Protein 8R8Q (pdb70)

Structure (mmCIF, N/CA/C/O backbone):
data_8R8Q
#
_entry.id   8R8Q
#
_cell.length_a   1.00
_cell.length_b   1.00
_cell.length_c   1.00
_cell.angle_alpha   90.00
_cell.angle_beta   90.00
_cell.angle_gamma   90.00
#
_symmetry.space_group_name_H-M   'P 1'
#
loop_
_entity.id
_entity.type
_entity.pdbx_description
1 polymer 'Major facilitator superfamily domain-containing protein 1'
2 polymer 'Glycosylated lysosomal membrane protein'
3 non-polymer 2-acetamido-2-deoxy-beta-D-glucopyranose
#
loop_
_atom_site.group_PDB
_atom_site.id
_atom_site.type_symbol
_atom_site.label_atom_id
_atom_site.label_alt_id
_atom_site.label_comp_id
_atom_site.label_asym_id
_atom_site.label_entity_id
_atom_site.label_seq_id
_atom_site.pdbx_PDB_ins_code
_atom_site.Cartn_x
_atom_site.Cartn_y
_atom_site.Cartn_z
_atom_site.occupancy
_atom_site.B_iso_or_equiv
_atom_site.auth_seq_id
_atom_site.auth_comp_id
_atom_site.auth_asym_id
_atom_site.auth_atom_id
_atom_site.pdbx_PDB_model_num
ATOM 1 N N . SER A 1 36 ? 171.339 187.766 201.069 1.00 136.40 36 SER A N 1
ATOM 2 C CA . SER A 1 36 ? 170.103 188.211 200.436 1.00 136.40 36 SER A CA 1
ATOM 3 C C . SER A 1 36 ? 168.942 187.302 200.819 1.00 136.40 36 SER A C 1
ATOM 4 O O . SER A 1 36 ? 168.907 186.758 201.923 1.00 136.40 36 SER A O 1
ATOM 7 N N . ARG A 1 37 ? 167.986 187.146 199.900 1.00 132.92 37 ARG A N 1
ATOM 8 C CA . ARG A 1 37 ? 166.863 186.247 200.138 1.00 132.92 37 ARG A CA 1
ATOM 9 C C . ARG A 1 37 ? 167.345 184.810 200.299 1.00 132.92 37 ARG A C 1
ATOM 10 O O . ARG A 1 37 ? 167.169 184.192 201.355 1.00 132.92 37 ARG A O 1
ATOM 18 N N . LEU A 1 38 ? 167.952 184.261 199.251 1.00 125.43 38 LEU A N 1
ATOM 19 C CA . LEU A 1 38 ? 168.487 182.904 199.275 1.00 125.43 38 LEU A CA 1
ATOM 20 C C . LEU A 1 38 ? 169.838 182.885 198.558 1.00 125.43 38 LEU A C 1
ATOM 21 O O . LEU A 1 38 ? 170.104 182.062 197.682 1.00 125.43 38 LEU A O 1
ATOM 26 N N . ALA A 1 39 ? 170.701 183.838 198.922 1.00 130.78 39 ALA A N 1
ATOM 27 C CA . ALA A 1 39 ? 172.061 183.943 198.384 1.00 130.78 39 ALA A CA 1
ATOM 28 C C . ALA A 1 39 ? 172.051 184.098 196.864 1.00 130.78 39 ALA A C 1
ATOM 29 O O . ALA A 1 39 ? 172.822 183.460 196.144 1.00 130.78 39 ALA A O 1
ATOM 31 N N . HIS A 1 40 ? 171.160 184.967 196.382 1.00 133.56 40 HIS A N 1
ATOM 32 C CA . HIS A 1 40 ? 171.053 185.300 194.960 1.00 133.56 40 HIS A CA 1
ATOM 33 C C . HIS A 1 40 ? 170.819 184.046 194.115 1.00 133.56 40 HIS A C 1
ATOM 34 O O . HIS A 1 40 ? 171.392 183.879 193.036 1.00 133.56 40 HIS A O 1
ATOM 41 N N . ARG A 1 41 ? 169.987 183.142 194.630 1.00 112.86 41 ARG A N 1
ATOM 42 C CA . ARG A 1 41 ? 169.480 181.973 193.915 1.00 112.86 41 ARG A CA 1
ATOM 43 C C . ARG A 1 41 ? 170.575 180.978 193.537 1.00 112.86 41 ARG A C 1
ATOM 44 O O . ARG A 1 41 ? 170.320 180.050 192.758 1.00 112.86 41 ARG A O 1
ATOM 52 N N . LEU A 1 42 ? 171.787 181.136 194.073 1.00 114.16 42 LEU A N 1
ATOM 53 C CA . LEU A 1 42 ? 172.909 180.314 193.627 1.00 114.16 42 LEU A CA 1
ATOM 54 C C . LEU A 1 42 ? 172.743 178.858 194.049 1.00 114.16 42 LEU A C 1
ATOM 55 O O . LEU A 1 42 ? 172.908 177.942 193.234 1.00 114.16 42 LEU A O 1
ATOM 60 N N . VAL A 1 43 ? 172.422 178.621 195.323 1.00 105.22 43 VAL A N 1
ATOM 61 C CA . VAL A 1 43 ? 172.343 177.248 195.812 1.00 105.22 43 VAL A CA 1
ATOM 62 C C . VAL A 1 43 ? 171.145 176.526 195.205 1.00 105.22 43 VAL A C 1
ATOM 63 O O . VAL A 1 43 ? 171.224 175.334 194.884 1.00 105.22 43 VAL A O 1
ATOM 67 N N . VAL A 1 44 ? 170.023 177.226 195.025 1.00 96.00 44 VAL A N 1
ATOM 68 C CA . VAL A 1 44 ? 168.866 176.591 194.402 1.00 96.00 44 VAL A CA 1
ATOM 69 C C . VAL A 1 44 ? 169.138 176.314 192.927 1.00 96.00 44 VAL A C 1
ATOM 70 O O . VAL A 1 44 ? 168.703 175.290 192.387 1.00 96.00 44 VAL A O 1
ATOM 74 N N . LEU A 1 45 ? 169.864 177.211 192.252 1.00 100.45 45 LEU A N 1
ATOM 75 C CA . LEU A 1 45 ? 170.246 176.949 190.868 1.00 100.45 45 LEU A CA 1
ATOM 76 C C . LEU A 1 45 ? 171.147 175.724 190.776 1.00 100.45 45 LEU A C 1
ATOM 77 O O . LEU A 1 45 ? 170.992 174.896 189.871 1.00 100.45 45 LEU A O 1
ATOM 82 N N . SER A 1 46 ? 172.100 175.597 191.702 1.00 105.03 46 SER A N 1
ATOM 83 C CA . SER A 1 46 ? 172.977 174.429 191.708 1.00 105.03 46 SER A CA 1
ATOM 84 C C . SER A 1 46 ? 172.200 173.147 191.992 1.00 105.03 46 SER A C 1
ATOM 85 O O . SER A 1 46 ? 172.428 172.120 191.343 1.00 105.03 46 SER A O 1
ATOM 88 N N . LEU A 1 47 ? 171.278 173.189 192.956 1.00 96.90 47 LEU A N 1
ATOM 89 C CA . LEU A 1 47 ? 170.536 171.991 193.335 1.00 96.90 47 LEU A CA 1
ATOM 90 C C . LEU A 1 47 ? 169.533 171.576 192.268 1.00 96.90 47 LEU A C 1
ATOM 91 O O . LEU A 1 47 ? 169.262 170.381 192.106 1.00 96.90 47 LEU A O 1
ATOM 96 N N . MET A 1 48 ? 168.970 172.541 191.539 1.00 85.36 48 MET A N 1
ATOM 97 C CA . MET A 1 48 ? 167.910 172.227 190.586 1.00 85.36 48 MET A CA 1
ATOM 98 C C . MET A 1 48 ? 168.424 171.346 189.454 1.00 85.36 48 MET A C 1
ATOM 99 O O . MET A 1 48 ? 167.744 170.400 189.038 1.00 85.36 48 MET A O 1
ATOM 104 N N . CYS A 1 49 ? 169.624 171.637 188.948 1.00 85.21 49 CYS A N 1
ATOM 105 C CA . CYS A 1 49 ? 170.163 170.884 187.822 1.00 85.21 49 CYS A CA 1
ATOM 106 C C . CYS A 1 49 ? 170.457 169.435 188.191 1.00 85.21 49 CYS A C 1
ATOM 107 O O . CYS A 1 49 ? 170.352 168.547 187.338 1.00 85.21 49 CYS A O 1
ATOM 110 N N . PHE A 1 50 ? 170.821 169.174 189.445 1.00 86.95 50 PHE A N 1
ATOM 111 C CA . PHE A 1 50 ? 171.194 167.831 189.872 1.00 86.95 50 PHE A CA 1
ATOM 112 C C . PHE A 1 50 ? 169.998 166.980 190.280 1.00 86.95 50 PHE A C 1
ATOM 113 O O . PHE A 1 50 ? 170.180 165.800 190.598 1.00 86.95 50 PHE A O 1
ATOM 121 N N . LEU A 1 51 ? 168.789 167.545 190.282 1.00 79.30 51 LEU A N 1
ATOM 122 C CA . LEU A 1 51 ? 167.613 166.797 190.718 1.00 79.30 51 LEU A CA 1
ATOM 123 C C . LEU A 1 51 ? 167.278 165.661 189.757 1.00 79.30 51 LEU A C 1
ATOM 124 O O . LEU A 1 51 ? 166.841 164.587 190.186 1.00 79.30 51 LEU A O 1
ATOM 129 N N . GLY A 1 52 ? 167.472 165.877 188.461 1.00 76.67 52 GLY A N 1
ATOM 130 C CA . GLY A 1 52 ? 166.948 164.994 187.441 1.00 76.67 52 GLY A CA 1
ATOM 131 C C . GLY A 1 52 ? 167.789 163.793 187.070 1.00 76.67 52 GLY A C 1
ATOM 132 O O . GLY A 1 52 ? 167.491 163.147 186.059 1.00 76.67 52 GLY A O 1
ATOM 133 N N . PHE A 1 53 ? 168.830 163.465 187.839 1.00 77.73 53 PHE A N 1
ATOM 134 C CA . PHE A 1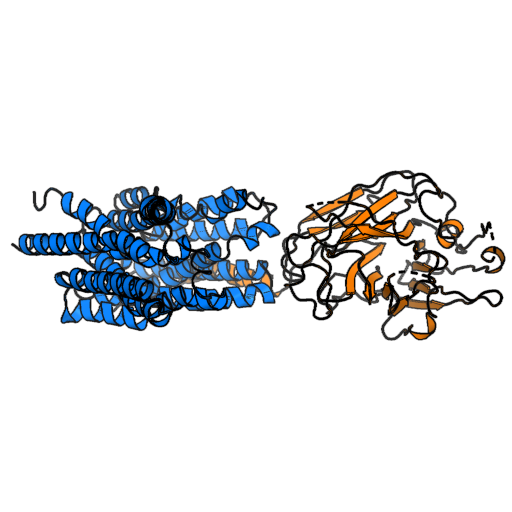 53 ? 169.581 162.244 187.564 1.00 77.73 53 PHE A CA 1
ATOM 135 C C . PHE A 1 53 ? 168.743 160.988 187.763 1.00 77.73 53 PHE A C 1
ATOM 136 O O . PHE A 1 53 ? 169.127 159.919 187.278 1.00 77.73 53 PHE A O 1
ATOM 144 N N . GLY A 1 54 ? 167.615 161.087 188.468 1.00 75.52 54 GLY A N 1
ATOM 145 C CA . GLY A 1 54 ? 166.765 159.921 188.644 1.00 75.52 54 GLY A CA 1
ATOM 146 C C . GLY A 1 54 ? 166.214 159.392 187.333 1.00 75.52 54 GLY A C 1
ATOM 147 O O . GLY A 1 54 ? 166.098 158.179 187.141 1.00 75.52 54 GLY A O 1
ATOM 148 N N . SER A 1 55 ? 165.878 160.290 186.410 1.00 69.92 55 SER A N 1
ATOM 149 C CA . SER A 1 55 ? 165.252 159.910 185.150 1.00 69.92 55 SER A CA 1
ATOM 150 C C . SER A 1 55 ? 166.203 159.949 183.963 1.00 69.92 55 SER A C 1
ATOM 151 O O . SER A 1 55 ? 166.175 159.042 183.127 1.00 69.92 55 SER A O 1
ATOM 154 N N . TYR A 1 56 ? 167.046 160.974 183.863 1.00 68.69 56 TYR A N 1
ATOM 155 C CA . TYR A 1 56 ? 167.865 161.162 182.673 1.00 68.69 56 TYR A CA 1
ATOM 156 C C . TYR A 1 56 ? 169.166 160.370 182.701 1.00 68.69 56 TYR A C 1
ATOM 157 O O . TYR A 1 56 ? 169.896 160.383 181.704 1.00 68.69 56 TYR A O 1
ATOM 166 N N . PHE A 1 57 ? 169.478 159.687 183.802 1.00 77.99 57 PHE A N 1
ATOM 167 C CA . PHE A 1 57 ? 170.677 158.859 183.878 1.00 77.99 57 PHE A CA 1
ATOM 168 C C . PHE A 1 57 ? 170.381 157.398 183.554 1.00 77.99 57 PHE A C 1
ATOM 169 O O . PHE A 1 57 ? 170.935 156.847 182.599 1.00 77.99 57 PHE A O 1
ATOM 177 N N . CYS A 1 58 ? 169.500 156.764 184.324 1.00 77.17 58 CYS A N 1
ATOM 178 C CA . CYS A 1 58 ? 169.219 155.341 184.178 1.00 77.17 58 CYS A CA 1
ATOM 179 C C . CYS A 1 58 ? 168.251 155.035 183.041 1.00 77.17 58 CYS A C 1
ATOM 180 O O . CYS A 1 58 ? 167.745 153.910 182.966 1.00 77.17 58 CYS A O 1
ATOM 183 N N . TYR A 1 59 ? 167.979 156.000 182.162 1.00 77.10 59 TYR A N 1
ATOM 184 C CA . TYR A 1 59 ? 167.034 155.772 181.074 1.00 77.10 59 TYR A CA 1
ATOM 185 C C . TYR A 1 59 ? 167.642 154.933 179.956 1.00 77.10 59 TYR A C 1
ATOM 186 O O . TYR A 1 59 ? 166.944 154.120 179.340 1.00 77.10 59 TYR A O 1
ATOM 195 N N . ASP A 1 60 ? 168.938 155.100 179.688 1.00 89.08 60 ASP A N 1
ATOM 196 C CA . ASP A 1 60 ? 169.595 154.455 178.558 1.00 89.08 60 ASP A CA 1
ATOM 197 C C . ASP A 1 60 ? 170.338 153.183 178.952 1.00 89.08 60 ASP A C 1
ATOM 198 O O . ASP A 1 60 ? 171.363 152.855 178.344 1.00 89.08 60 ASP A O 1
ATOM 203 N N . ASN A 1 61 ? 169.853 152.462 179.962 1.00 87.60 61 ASN A N 1
ATOM 204 C CA . ASN A 1 61 ? 170.466 151.177 180.294 1.00 87.60 61 ASN A CA 1
ATOM 205 C C . ASN A 1 61 ? 170.346 150.163 179.163 1.00 87.60 61 ASN A C 1
ATOM 206 O O . ASN A 1 61 ? 171.375 149.577 178.783 1.00 87.60 61 ASN A O 1
ATOM 211 N N . PRO A 1 62 ? 169.166 149.897 178.585 1.00 86.55 62 PRO A N 1
ATOM 212 C CA . PRO A 1 62 ? 169.128 148.974 177.438 1.00 86.55 62 PRO A CA 1
ATOM 213 C C . PRO A 1 62 ? 169.903 149.478 176.234 1.00 86.55 62 PRO A C 1
ATOM 214 O O . PRO A 1 62 ? 170.495 148.669 175.508 1.00 86.55 62 PRO A O 1
ATOM 218 N N . ALA A 1 63 ? 169.913 150.792 175.996 1.00 95.10 63 ALA A N 1
ATOM 219 C CA . ALA A 1 63 ? 170.693 151.337 174.889 1.00 95.10 63 ALA A CA 1
ATOM 220 C C . ALA A 1 63 ? 172.185 151.126 175.109 1.00 95.10 63 ALA A C 1
ATOM 221 O O . ALA A 1 63 ? 172.907 150.739 174.182 1.00 95.10 63 ALA A O 1
ATOM 223 N N . ALA A 1 64 ? 172.667 151.376 176.329 1.00 93.02 64 ALA A N 1
ATOM 224 C CA . ALA A 1 64 ? 174.065 151.113 176.644 1.00 93.02 64 ALA A CA 1
ATOM 225 C C . ALA A 1 64 ? 174.357 149.625 176.753 1.00 93.02 64 ALA A C 1
ATOM 226 O O . ALA A 1 64 ? 175.510 149.216 176.578 1.00 93.02 64 ALA A O 1
ATOM 228 N N . LEU A 1 65 ? 173.344 148.810 177.040 1.00 98.69 65 LEU A N 1
ATOM 229 C CA . LEU A 1 65 ? 173.485 147.358 177.108 1.00 98.69 65 LEU A CA 1
ATOM 230 C C . LEU A 1 65 ? 172.881 146.678 175.887 1.00 98.69 65 LEU A C 1
ATOM 231 O O . LEU A 1 65 ? 172.304 145.593 175.994 1.00 98.69 65 LEU A O 1
ATOM 236 N N . GLN A 1 66 ? 172.984 147.309 174.718 1.00 108.15 66 GLN A N 1
ATOM 237 C CA . GLN A 1 66 ? 172.539 146.672 173.487 1.00 108.15 66 GLN A CA 1
ATOM 238 C C . GLN A 1 66 ? 173.332 145.393 173.256 1.00 108.15 66 GLN A C 1
ATOM 239 O O . GLN A 1 66 ? 174.540 145.342 173.502 1.00 108.15 66 GLN A O 1
ATOM 245 N N . THR A 1 67 ? 172.642 144.358 172.771 1.00 112.89 67 THR A N 1
ATOM 246 C CA . THR A 1 67 ? 173.169 142.997 172.771 1.00 112.89 67 THR A CA 1
ATOM 247 C C . THR A 1 67 ? 173.657 142.659 174.173 1.00 112.89 67 THR A C 1
ATOM 248 O O . THR A 1 67 ? 172.993 143.002 175.156 1.00 112.89 67 THR A O 1
ATOM 252 N N . GLN A 1 68 ? 174.796 141.972 174.277 1.00 118.35 68 GLN A N 1
ATOM 253 C CA . GLN A 1 68 ? 175.453 141.736 175.560 1.00 118.35 68 GLN A CA 1
ATOM 254 C C . GLN A 1 68 ? 174.557 140.941 176.503 1.00 118.35 68 GLN A C 1
ATOM 255 O O . GLN A 1 68 ? 174.858 139.790 176.835 1.00 118.35 68 GLN A O 1
ATOM 261 N N . VAL A 1 69 ? 173.452 141.552 176.941 1.00 122.71 69 VAL A N 1
ATOM 262 C CA . VAL A 1 69 ? 172.445 140.837 177.723 1.00 122.71 69 VAL A CA 1
ATOM 263 C C . VAL A 1 69 ? 171.509 140.022 176.849 1.00 122.71 69 VAL A C 1
ATOM 264 O O . VAL A 1 69 ? 170.670 139.282 177.378 1.00 122.71 69 VAL A O 1
ATOM 268 N N . LYS A 1 70 ? 171.623 140.146 175.524 1.00 121.05 70 LYS A N 1
ATOM 269 C CA . LYS A 1 70 ? 170.808 139.336 174.625 1.00 121.05 70 LYS A CA 1
ATOM 270 C C . LYS A 1 70 ? 171.098 137.853 174.812 1.00 121.05 70 LYS A C 1
ATOM 271 O O . LYS A 1 70 ? 170.177 137.028 174.830 1.00 121.05 70 LYS A O 1
ATOM 277 N N . ARG A 1 71 ? 172.372 137.499 174.955 1.00 128.81 71 ARG A N 1
ATOM 278 C CA . ARG A 1 71 ? 172.805 136.121 175.131 1.00 128.81 71 ARG A CA 1
ATOM 279 C C . ARG A 1 71 ? 172.729 135.650 176.578 1.00 128.81 71 ARG A C 1
ATOM 280 O O . ARG A 1 71 ? 173.385 134.661 176.925 1.00 128.81 71 ARG A O 1
ATOM 288 N N . ASP A 1 72 ? 171.958 136.327 177.432 1.00 136.34 72 ASP A N 1
ATOM 289 C CA . ASP A 1 72 ? 171.877 135.918 178.830 1.00 136.34 72 ASP A CA 1
ATOM 290 C C . ASP A 1 72 ? 171.102 134.614 178.974 1.00 136.34 72 ASP A C 1
ATOM 291 O O . ASP A 1 72 ? 171.659 133.588 179.381 1.00 136.34 72 ASP A O 1
ATOM 296 N N . MET A 1 73 ? 169.809 134.631 178.645 1.00 142.61 73 MET A N 1
ATOM 297 C CA . MET A 1 73 ? 169.027 133.401 178.576 1.00 142.61 73 MET A CA 1
ATOM 298 C C . MET A 1 73 ? 168.489 133.151 177.172 1.00 142.61 73 MET A C 1
ATOM 299 O O . MET A 1 73 ? 168.789 132.105 176.586 1.00 142.61 73 MET A O 1
ATOM 304 N N . GLN A 1 74 ? 167.718 134.083 176.607 1.00 143.19 74 GLN A N 1
ATOM 305 C CA . GLN A 1 74 ? 167.286 134.055 175.215 1.00 143.19 74 GLN A CA 1
ATOM 306 C C . GLN A 1 74 ? 166.622 135.383 174.877 1.00 143.19 74 GLN A C 1
ATOM 307 O O . GLN A 1 74 ? 165.671 135.787 175.554 1.00 143.19 74 GLN A O 1
ATOM 313 N N . VAL A 1 75 ? 167.085 136.056 173.827 1.00 125.82 75 VAL A N 1
ATOM 314 C CA . VAL A 1 75 ? 166.541 137.355 173.435 1.00 125.82 75 VAL A CA 1
ATOM 315 C C . VAL A 1 75 ? 166.653 137.492 171.924 1.00 125.82 75 VAL A C 1
ATOM 316 O O . VAL A 1 75 ? 167.725 137.275 171.350 1.00 125.82 75 VAL A O 1
ATOM 320 N N . ASN A 1 76 ? 165.548 137.851 171.281 1.00 115.77 76 ASN A N 1
ATOM 321 C CA . ASN A 1 76 ? 165.544 138.253 169.884 1.00 115.77 76 ASN A CA 1
ATOM 322 C C . ASN A 1 76 ? 165.307 139.756 169.786 1.00 115.77 76 ASN A C 1
ATOM 323 O O . ASN A 1 76 ? 164.911 140.412 170.753 1.00 115.77 76 ASN A O 1
ATOM 328 N N . THR A 1 77 ? 165.566 140.298 168.594 1.00 114.88 77 THR A N 1
ATOM 329 C CA . THR A 1 77 ? 165.500 141.745 168.405 1.00 114.88 77 THR A CA 1
ATOM 330 C C . THR A 1 77 ? 164.089 142.276 168.630 1.00 114.88 77 THR A C 1
ATOM 331 O O . THR A 1 77 ? 163.910 143.364 169.190 1.00 114.88 77 THR A O 1
ATOM 335 N N . THR A 1 78 ? 163.075 141.518 168.207 1.00 111.84 78 THR A N 1
ATOM 336 C CA . THR A 1 78 ? 161.696 141.983 168.335 1.00 111.84 78 THR A CA 1
ATOM 337 C C . THR A 1 78 ? 161.310 142.195 169.794 1.00 111.84 78 THR A C 1
ATOM 338 O O . THR A 1 78 ? 160.655 143.188 170.132 1.00 111.84 78 THR A O 1
ATOM 342 N N . LYS A 1 79 ? 161.704 141.272 170.675 1.00 103.68 79 LYS A N 1
ATOM 343 C CA . LYS A 1 79 ? 161.324 141.384 172.080 1.00 103.68 79 LYS A CA 1
ATOM 344 C C . LYS A 1 79 ? 162.066 142.522 172.771 1.00 103.68 79 LYS A C 1
ATOM 345 O O . LYS A 1 79 ? 161.501 143.202 173.636 1.00 103.68 79 LYS A O 1
ATOM 351 N N . PHE A 1 80 ? 163.327 142.754 172.400 1.00 99.95 80 PHE A N 1
ATOM 352 C CA . PHE A 1 80 ? 164.137 143.743 173.100 1.00 99.95 80 PHE A CA 1
ATOM 353 C C . PHE A 1 80 ? 163.645 145.170 172.899 1.00 99.95 80 PHE A C 1
ATOM 354 O O . PHE A 1 80 ? 164.071 146.061 173.642 1.00 99.95 80 PHE A O 1
ATOM 362 N N . MET A 1 81 ? 162.768 145.413 171.925 1.00 90.27 81 MET A N 1
ATOM 363 C CA . MET A 1 81 ? 162.158 146.727 171.780 1.00 90.27 81 MET A CA 1
ATOM 364 C C . MET A 1 81 ? 160.970 146.928 172.709 1.00 90.27 81 MET A C 1
ATOM 365 O O . MET A 1 81 ? 160.439 148.041 172.776 1.00 90.27 81 MET A O 1
ATOM 370 N N . LEU A 1 82 ? 160.541 145.883 173.421 1.00 82.25 82 LEU A N 1
ATOM 371 C CA . LEU A 1 82 ? 159.485 146.042 174.411 1.00 82.25 82 LEU A CA 1
ATOM 372 C C . LEU A 1 82 ? 159.976 146.761 175.659 1.00 82.25 82 LEU A C 1
ATOM 373 O O . LEU A 1 82 ? 159.156 147.266 176.432 1.00 82.25 82 LEU A O 1
ATOM 378 N N . LEU A 1 83 ? 161.292 146.819 175.871 1.00 73.26 83 LEU A N 1
ATOM 379 C CA . LEU A 1 83 ? 161.842 147.542 177.011 1.00 73.26 83 LEU A CA 1
ATOM 380 C C . LEU A 1 83 ? 161.727 149.051 176.856 1.00 73.26 83 LEU A C 1
ATOM 381 O O . LEU A 1 83 ? 161.933 149.775 177.836 1.00 73.26 83 LEU A O 1
ATOM 386 N N . TYR A 1 84 ? 161.408 149.541 175.657 1.00 72.09 84 TYR A N 1
ATOM 387 C CA . TYR A 1 84 ? 161.176 150.959 175.432 1.00 72.09 84 TYR A CA 1
ATOM 388 C C . TYR A 1 84 ? 159.741 151.287 175.055 1.00 72.09 84 TYR A C 1
ATOM 389 O O . TYR A 1 84 ? 159.339 152.448 175.180 1.00 72.09 84 TYR A O 1
ATOM 398 N N . ALA A 1 85 ? 158.964 150.302 174.595 1.00 65.09 85 ALA A N 1
ATOM 399 C CA . ALA A 1 85 ? 157.556 150.547 174.306 1.00 65.09 85 ALA A CA 1
ATOM 400 C C . ALA A 1 85 ? 156.792 150.920 175.570 1.00 65.09 85 ALA A C 1
ATOM 401 O O . ALA A 1 85 ? 155.941 151.817 175.549 1.00 65.09 85 ALA A O 1
ATOM 403 N N . TRP A 1 86 ? 157.085 150.244 176.683 1.00 66.63 86 TRP A N 1
ATOM 404 C CA . TRP A 1 86 ? 156.435 150.564 177.949 1.00 66.63 86 TRP A CA 1
ATOM 405 C C . TRP A 1 86 ? 156.816 151.945 178.466 1.00 66.63 86 TRP A C 1
ATOM 406 O O . TRP A 1 86 ? 156.145 152.461 179.366 1.00 66.63 86 TRP A O 1
ATOM 417 N N . TYR A 1 87 ? 157.873 152.549 177.929 1.00 56.57 87 TYR A N 1
ATOM 418 C CA . TYR A 1 87 ? 158.299 153.875 178.350 1.00 56.57 87 TYR A CA 1
ATOM 419 C C . TYR A 1 87 ? 157.669 154.994 177.533 1.00 56.57 87 TYR A C 1
ATOM 420 O O . TYR A 1 87 ? 157.810 156.164 177.903 1.00 56.57 87 TYR A O 1
ATOM 429 N N . SER A 1 88 ? 156.968 154.675 176.451 1.00 47.84 88 SER A N 1
ATOM 430 C CA . SER A 1 88 ? 156.410 155.701 175.579 1.00 47.84 88 SER A CA 1
ATOM 431 C C . SER A 1 88 ? 154.913 155.569 175.358 1.00 47.84 88 SER A C 1
ATOM 432 O O . SER A 1 88 ? 154.214 156.583 175.312 1.00 47.84 88 SER A O 1
ATOM 435 N N . TRP A 1 89 ? 154.396 154.351 175.213 1.00 47.91 89 TRP A N 1
ATOM 436 C CA . TRP A 1 89 ? 152.980 154.179 174.908 1.00 47.91 89 TRP A CA 1
ATOM 437 C C . TRP A 1 89 ? 152.096 154.413 176.132 1.00 47.91 89 TRP A C 1
ATOM 438 O O . TRP A 1 89 ? 151.205 155.270 176.075 1.00 47.91 89 TRP A O 1
ATOM 449 N N . PRO A 1 90 ? 152.288 153.697 177.262 1.00 55.19 90 PRO A N 1
ATOM 450 C CA . PRO A 1 90 ? 151.424 153.965 178.426 1.00 55.19 90 PRO A CA 1
ATOM 451 C C . PRO A 1 90 ? 151.883 155.194 179.204 1.00 55.19 90 PRO A C 1
ATOM 452 O O . PRO A 1 90 ? 152.218 155.130 180.390 1.00 55.19 90 PRO A O 1
ATOM 456 N N . ASN A 1 91 ? 151.899 156.330 178.529 1.00 48.87 91 ASN A N 1
ATOM 457 C CA . ASN A 1 91 ? 152.512 157.529 179.084 1.00 48.87 91 ASN A CA 1
ATOM 458 C C . ASN A 1 91 ? 151.598 158.743 179.081 1.00 48.87 91 ASN A C 1
ATOM 459 O O . ASN A 1 91 ? 151.612 159.511 180.045 1.00 48.87 91 ASN A O 1
ATOM 464 N N . VAL A 1 92 ? 150.803 158.933 178.027 1.00 47.70 92 VAL A N 1
ATOM 465 C CA . VAL A 1 92 ? 150.063 160.183 177.871 1.00 47.70 92 VAL A CA 1
ATOM 466 C C . VAL A 1 92 ? 149.007 160.333 178.964 1.00 47.70 92 VAL A C 1
ATOM 467 O O . VAL A 1 92 ? 148.951 161.355 179.661 1.00 47.70 92 VAL A O 1
ATOM 471 N N . VAL A 1 93 ? 148.183 159.303 179.161 1.00 55.16 93 VAL A N 1
ATOM 472 C CA . VAL A 1 93 ? 147.153 159.373 180.190 1.00 55.16 93 VAL A CA 1
ATOM 473 C C . VAL A 1 93 ? 147.791 159.396 181.571 1.00 55.16 93 VAL A C 1
ATOM 474 O O . VAL A 1 93 ? 147.331 160.106 182.474 1.00 55.16 93 VAL A O 1
ATOM 478 N N . LEU A 1 94 ? 148.874 158.639 181.753 1.00 56.29 94 LEU A N 1
ATOM 479 C CA . LEU A 1 94 ? 149.503 158.555 183.066 1.00 56.29 94 LEU A CA 1
ATOM 480 C C . LEU A 1 94 ? 150.178 159.873 183.439 1.00 56.29 94 LEU A C 1
ATOM 481 O O . LEU A 1 94 ? 150.079 160.324 184.586 1.00 56.29 94 LEU A O 1
ATOM 486 N N . CYS A 1 95 ? 150.857 160.516 182.483 1.00 50.30 95 CYS A N 1
ATOM 487 C CA . CYS A 1 95 ? 151.479 161.804 182.778 1.00 50.30 95 CYS A CA 1
ATOM 488 C C . CYS A 1 95 ? 150.428 162.892 182.963 1.00 50.30 95 CYS A C 1
ATOM 489 O O . CYS A 1 95 ? 150.607 163.800 183.785 1.00 50.30 95 CYS A O 1
ATOM 492 N N . PHE A 1 96 ? 149.323 162.818 182.213 1.00 48.34 96 PHE A N 1
ATOM 493 C CA . PHE A 1 96 ? 148.220 163.745 182.455 1.00 48.34 96 PHE A CA 1
ATOM 494 C C . PHE A 1 96 ? 147.666 163.582 183.866 1.00 48.34 96 PHE A C 1
ATOM 495 O O . PHE A 1 96 ? 147.402 164.574 184.559 1.00 48.34 96 PHE A O 1
ATOM 503 N N . LEU A 1 97 ? 147.493 162.335 184.311 1.00 54.43 97 LEU A N 1
ATOM 504 C CA . LEU A 1 97 ? 147.023 162.084 185.669 1.00 54.43 97 LEU A CA 1
ATOM 505 C C . LEU A 1 97 ? 148.019 162.598 186.701 1.00 54.43 97 LEU A C 1
ATOM 506 O O . LEU A 1 97 ? 147.624 163.154 187.732 1.00 54.43 97 LEU A O 1
ATOM 511 N N . GLY A 1 98 ? 149.315 162.410 186.448 1.00 56.45 98 GLY A N 1
ATOM 512 C CA . GLY A 1 98 ? 150.318 162.926 187.366 1.00 56.45 98 GLY A CA 1
ATOM 513 C C . GLY A 1 98 ? 150.279 164.438 187.480 1.00 56.45 98 GLY A C 1
ATOM 514 O O . GLY A 1 98 ? 150.364 164.991 188.580 1.00 56.45 98 GLY A O 1
ATOM 515 N N . GLY A 1 99 ? 150.147 165.127 186.345 1.00 54.35 99 GLY A N 1
ATOM 516 C CA . GLY A 1 99 ? 150.008 166.574 186.386 1.00 54.35 99 GLY A CA 1
ATOM 517 C C . GLY A 1 99 ? 148.758 167.015 187.123 1.00 54.35 99 GLY A C 1
ATOM 518 O O . GLY A 1 99 ? 148.782 167.985 187.887 1.00 54.35 99 GLY A O 1
ATOM 519 N N . PHE A 1 100 ? 147.648 166.304 186.907 1.00 59.42 100 PHE A N 1
ATOM 520 C CA . PHE A 1 100 ? 146.415 166.619 187.621 1.00 59.42 100 PHE A CA 1
ATOM 521 C C . PHE A 1 100 ? 146.591 166.452 189.125 1.00 59.42 100 PHE A C 1
ATOM 522 O O . PHE A 1 100 ? 146.120 167.282 189.910 1.00 59.42 100 PHE A O 1
ATOM 530 N N . LEU A 1 101 ? 147.264 165.377 189.543 1.00 63.13 101 LEU A N 1
ATOM 531 C CA . LEU A 1 101 ? 147.514 165.162 190.966 1.00 63.13 101 LEU A CA 1
ATOM 532 C C . LEU A 1 101 ? 148.408 166.252 191.543 1.00 63.13 101 LEU A C 1
ATOM 533 O O . LEU A 1 101 ? 148.168 166.730 192.659 1.00 63.13 101 LEU A O 1
ATOM 538 N N . ILE A 1 102 ? 149.441 166.658 190.799 1.00 58.55 102 ILE A N 1
ATOM 539 C CA . ILE A 1 102 ? 150.298 167.750 191.258 1.00 58.55 102 ILE A CA 1
ATOM 540 C C . ILE A 1 102 ? 149.479 169.018 191.451 1.00 58.55 102 ILE A C 1
ATOM 541 O O . ILE A 1 102 ? 149.628 169.729 192.453 1.00 58.55 102 ILE A O 1
ATOM 546 N N . ASP A 1 103 ? 148.602 169.323 190.492 1.00 70.01 103 ASP A N 1
ATOM 547 C CA . ASP A 1 103 ? 147.786 170.528 190.592 1.00 70.01 103 ASP A CA 1
ATOM 548 C C . ASP A 1 103 ? 146.818 170.460 191.768 1.00 70.01 103 ASP A C 1
ATOM 549 O O . ASP A 1 103 ? 146.618 171.458 192.470 1.00 70.01 103 ASP A O 1
ATOM 554 N N . ARG A 1 104 ? 146.206 169.299 191.998 1.00 72.03 104 ARG A N 1
ATOM 555 C CA . ARG A 1 104 ? 145.087 169.218 192.933 1.00 72.03 104 ARG A CA 1
ATOM 556 C C . ARG A 1 104 ? 145.513 168.825 194.346 1.00 72.03 104 ARG A C 1
ATOM 557 O O . ARG A 1 104 ? 145.304 169.586 195.296 1.00 72.03 104 ARG A O 1
ATOM 565 N N . ILE A 1 105 ? 146.111 167.644 194.502 1.00 70.53 105 ILE A N 1
ATOM 566 C CA . ILE A 1 105 ? 146.259 167.049 195.827 1.00 70.53 105 ILE A CA 1
ATOM 567 C C . ILE A 1 105 ? 147.654 167.277 196.394 1.00 70.53 105 ILE A C 1
ATOM 568 O O . ILE A 1 105 ? 147.813 167.918 197.439 1.00 70.53 105 ILE A O 1
ATOM 573 N N . PHE A 1 106 ? 148.672 166.746 195.712 1.00 69.21 106 PHE A N 1
ATOM 574 C CA . PHE A 1 106 ? 150.018 166.728 196.278 1.00 69.21 106 PHE A CA 1
ATOM 575 C C . PHE A 1 106 ? 150.560 168.134 196.498 1.00 69.21 106 PHE A C 1
ATOM 576 O O . PHE A 1 106 ? 151.143 168.426 197.548 1.00 69.21 106 PHE A O 1
ATOM 584 N N . GLY A 1 107 ? 150.376 169.018 195.525 1.00 68.46 107 GLY A N 1
ATOM 585 C CA . GLY A 1 107 ? 151.012 170.315 195.553 1.00 68.46 107 GLY A CA 1
ATOM 586 C C . GLY A 1 107 ? 152.414 170.272 194.972 1.00 68.46 107 GLY A C 1
ATOM 587 O O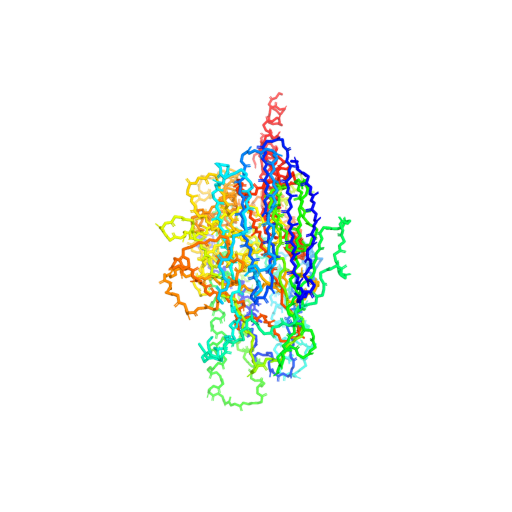 . GLY A 1 107 ? 152.978 169.215 194.680 1.00 68.46 107 GLY A O 1
ATOM 588 N N . ILE A 1 108 ? 152.985 171.465 194.800 1.00 62.76 108 ILE A N 1
ATOM 589 C CA . ILE A 1 108 ? 154.286 171.572 194.151 1.00 62.76 108 ILE A CA 1
ATOM 590 C C . ILE A 1 108 ? 155.389 170.972 195.019 1.00 62.76 108 ILE A C 1
ATOM 591 O O . ILE A 1 108 ? 156.342 170.379 194.498 1.00 62.76 108 ILE A O 1
ATOM 596 N N . ARG A 1 109 ? 155.281 171.103 196.343 1.00 79.17 109 ARG A N 1
ATOM 597 C CA . ARG A 1 109 ? 156.371 170.703 197.231 1.00 79.17 109 ARG A CA 1
ATOM 598 C C . ARG A 1 109 ? 156.604 169.197 197.192 1.00 79.17 109 ARG A C 1
ATOM 599 O O . ARG A 1 109 ? 157.702 168.733 196.865 1.00 79.17 109 ARG A O 1
ATOM 607 N N . TRP A 1 110 ? 155.580 168.415 197.527 1.00 78.62 110 TRP A N 1
ATOM 608 C CA . TRP A 1 110 ? 155.741 166.978 197.705 1.00 78.62 110 TRP A CA 1
ATOM 609 C C . TRP A 1 110 ? 155.613 166.190 196.408 1.00 78.62 110 TRP A C 1
ATOM 610 O O . TRP A 1 110 ? 155.660 164.955 196.450 1.00 78.62 110 TRP A O 1
ATOM 621 N N . GLY A 1 111 ? 155.440 166.858 195.268 1.00 72.42 111 GLY A N 1
ATOM 622 C CA . GLY A 1 111 ? 155.382 166.135 194.009 1.00 72.42 111 GLY A CA 1
ATOM 623 C C . GLY A 1 111 ? 156.691 165.450 193.663 1.00 72.42 111 GLY A C 1
ATOM 624 O O . GLY A 1 111 ? 156.703 164.288 193.251 1.00 72.42 111 GLY A O 1
ATOM 625 N N . THR A 1 112 ? 157.811 166.156 193.835 1.00 71.82 112 THR A N 1
ATOM 626 C CA . THR A 1 112 ? 159.105 165.603 193.446 1.00 71.82 112 THR A CA 1
ATOM 627 C C . THR A 1 112 ? 159.494 164.410 194.312 1.00 71.82 112 THR A C 1
ATOM 628 O O . THR A 1 112 ? 160.040 163.423 193.805 1.00 71.82 112 THR A O 1
ATOM 632 N N . VAL A 1 113 ? 159.227 164.481 195.618 1.00 76.36 113 VAL A N 1
ATOM 633 C CA . VAL A 1 113 ? 159.704 163.443 196.528 1.00 76.36 113 VAL A CA 1
ATOM 634 C C . VAL A 1 113 ? 159.002 162.115 196.260 1.00 76.36 113 VAL A C 1
ATOM 635 O O . VAL A 1 113 ? 159.613 161.046 196.368 1.00 76.36 113 VAL A O 1
ATOM 639 N N . ILE A 1 114 ? 157.717 162.154 195.902 1.00 69.01 114 ILE A N 1
ATOM 640 C CA . ILE A 1 114 ? 157.001 160.908 195.649 1.00 69.01 114 ILE A CA 1
ATOM 641 C C . ILE A 1 114 ? 157.342 160.347 194.271 1.00 69.01 114 ILE A C 1
ATOM 642 O O . ILE A 1 114 ? 157.421 159.124 194.095 1.00 69.01 114 ILE A O 1
ATOM 647 N N . PHE A 1 115 ? 157.569 161.213 193.281 1.00 69.65 115 PHE A N 1
ATOM 648 C CA . PHE A 1 115 ? 157.852 160.732 191.934 1.00 69.65 115 PHE A CA 1
ATOM 649 C C . PHE A 1 115 ? 159.263 160.164 191.833 1.00 69.65 115 PHE A C 1
ATOM 650 O O . PHE A 1 115 ? 159.485 159.150 191.160 1.00 69.65 115 PHE A O 1
ATOM 658 N N . SER A 1 116 ? 160.232 160.794 192.500 1.00 78.45 116 SER A N 1
ATOM 659 C CA . SER A 1 116 ? 161.562 160.200 192.565 1.00 78.45 116 SER A CA 1
ATOM 660 C C . SER A 1 116 ? 161.540 158.897 193.355 1.00 78.45 116 SER A C 1
ATOM 661 O O . SER A 1 116 ? 162.330 157.985 193.078 1.00 78.45 116 SER A O 1
ATOM 664 N N . CYS A 1 117 ? 160.638 158.786 194.334 1.00 85.47 117 CYS A N 1
ATOM 665 C CA . CYS A 1 117 ? 160.442 157.514 195.021 1.00 85.47 117 CYS A CA 1
ATOM 666 C C . CYS A 1 117 ? 159.915 156.450 194.065 1.00 85.47 117 CYS A C 1
ATOM 667 O O . CYS A 1 117 ? 160.345 155.292 194.111 1.00 85.47 117 CYS A O 1
ATOM 670 N N . PHE A 1 118 ? 158.979 156.823 193.190 1.00 78.86 118 PHE A N 1
ATOM 671 C CA . PHE A 1 118 ? 158.526 155.887 192.165 1.00 78.86 118 PHE A CA 1
ATOM 672 C C . PHE A 1 118 ? 159.675 155.492 191.246 1.00 78.86 118 PHE A C 1
ATOM 673 O O . PHE A 1 118 ? 159.790 154.328 190.844 1.00 78.86 118 PHE A O 1
ATOM 681 N N . VAL A 1 119 ? 160.537 156.453 190.907 1.00 77.54 119 VAL A N 1
ATOM 682 C CA . VAL A 1 119 ? 161.688 156.170 190.051 1.00 77.54 119 VAL A CA 1
ATOM 683 C C . VAL A 1 119 ? 162.604 155.144 190.708 1.00 77.54 119 VAL A C 1
ATOM 684 O O . VAL A 1 119 ? 163.030 154.167 190.077 1.00 77.54 119 VAL A O 1
ATOM 688 N N . CYS A 1 120 ? 162.927 155.355 191.987 1.00 86.15 120 CYS A N 1
ATOM 689 C CA . CYS A 1 120 ? 163.840 154.438 192.662 1.00 86.15 120 CYS A CA 1
ATOM 690 C C . CYS A 1 120 ? 163.200 153.068 192.848 1.00 86.15 120 CYS A C 1
ATOM 691 O O . CYS A 1 120 ? 163.881 152.042 192.740 1.00 86.15 120 CYS A O 1
ATOM 694 N N . ILE A 1 121 ? 161.892 153.029 193.116 1.00 88.43 121 ILE A N 1
ATOM 695 C CA . ILE A 1 121 ? 161.195 151.750 193.222 1.00 88.43 121 ILE A CA 1
ATOM 696 C C . ILE A 1 121 ? 161.259 150.999 191.899 1.00 88.43 121 ILE A C 1
ATOM 697 O O . ILE A 1 121 ? 161.518 149.789 191.865 1.00 88.43 121 ILE A O 1
ATOM 702 N N . GLY A 1 122 ? 161.027 151.701 190.788 1.00 89.89 122 GLY A N 1
ATOM 703 C CA . GLY A 1 122 ? 161.124 151.057 189.489 1.00 89.89 122 GLY A CA 1
ATOM 704 C C . GLY A 1 122 ? 162.518 150.535 189.199 1.00 89.89 122 GLY A C 1
ATOM 705 O O . GLY A 1 122 ? 162.683 149.421 188.696 1.00 89.89 122 GLY A O 1
ATOM 706 N N . GLN A 1 123 ? 163.541 151.327 189.522 1.00 94.90 123 GLN A N 1
ATOM 707 C CA . GLN A 1 123 ? 164.907 150.880 189.268 1.00 94.90 123 GLN A CA 1
ATOM 708 C C . GLN A 1 123 ? 165.262 149.660 190.116 1.00 94.90 123 GLN A C 1
ATOM 709 O O . GLN A 1 123 ? 165.872 148.705 189.616 1.00 94.90 123 GLN A O 1
ATOM 715 N N . VAL A 1 124 ? 164.880 149.663 191.396 1.00 93.32 124 VAL A N 1
ATOM 716 C CA . VAL A 1 124 ? 165.224 148.526 192.245 1.00 93.32 124 VAL A CA 1
ATOM 717 C C . VAL A 1 124 ? 164.432 147.286 191.847 1.00 93.32 124 VAL A C 1
ATOM 718 O O . VAL A 1 124 ? 164.947 146.166 191.939 1.00 93.32 124 VAL A O 1
ATOM 722 N N . ILE A 1 125 ? 163.183 147.441 191.397 1.00 94.81 125 ILE A N 1
ATOM 723 C CA . ILE A 1 125 ? 162.451 146.255 190.964 1.00 94.81 125 ILE A CA 1
ATOM 724 C C . ILE A 1 125 ? 163.011 145.741 189.642 1.00 94.81 125 ILE A C 1
ATOM 725 O O . ILE A 1 125 ? 162.997 144.532 189.386 1.00 94.81 125 ILE A O 1
ATOM 730 N N . PHE A 1 126 ? 163.529 146.631 188.790 1.00 95.17 126 PHE A N 1
ATOM 731 C CA . PHE A 1 126 ? 164.246 146.176 187.602 1.00 95.17 126 PHE A CA 1
ATOM 732 C C . PHE A 1 126 ? 165.484 145.373 187.985 1.00 95.17 126 PHE A C 1
ATOM 733 O O . PHE A 1 126 ? 165.769 144.326 187.389 1.00 95.17 126 PHE A O 1
ATOM 741 N N . ALA A 1 127 ? 166.230 145.848 188.985 1.00 107.07 127 ALA A N 1
ATOM 742 C CA . ALA A 1 127 ? 167.393 145.100 189.457 1.00 107.07 127 ALA A CA 1
ATOM 743 C C . ALA A 1 127 ? 166.985 143.746 190.028 1.00 107.07 127 ALA A C 1
ATOM 744 O O . ALA A 1 127 ? 167.667 142.736 189.807 1.00 107.07 127 ALA A O 1
ATOM 746 N N . LEU A 1 128 ? 165.879 143.706 190.773 1.00 112.38 128 LEU A N 1
ATOM 747 C CA . LEU A 1 128 ? 165.390 142.438 191.307 1.00 112.38 128 LEU A CA 1
ATOM 748 C C . LEU A 1 128 ? 165.002 141.481 190.187 1.00 112.38 128 LEU A C 1
ATOM 749 O O . LEU A 1 128 ? 165.323 140.289 190.241 1.00 112.38 128 LEU A O 1
ATOM 754 N N . GLY A 1 129 ? 164.311 141.984 189.164 1.00 114.24 129 GLY A N 1
ATOM 755 C CA . GLY A 1 129 ? 163.991 141.148 188.021 1.00 114.24 129 GLY A CA 1
ATOM 756 C C . GLY A 1 129 ? 165.228 140.633 187.318 1.00 114.24 129 GLY A C 1
ATOM 757 O O . GLY A 1 129 ? 165.241 139.506 186.817 1.00 114.24 129 GLY A O 1
ATOM 758 N N . GLY A 1 130 ? 166.281 141.448 187.271 1.00 122.53 130 GLY A N 1
ATOM 759 C CA . GLY A 1 130 ? 167.549 140.965 186.754 1.00 122.53 130 GLY A CA 1
ATOM 760 C C . GLY A 1 130 ? 168.135 139.853 187.603 1.00 122.53 130 GLY A C 1
ATOM 761 O O . GLY A 1 130 ? 168.688 138.883 187.080 1.00 122.53 130 GLY A O 1
ATOM 762 N N . ILE A 1 131 ? 168.018 139.977 188.926 1.00 122.95 131 ILE A N 1
ATOM 763 C CA . ILE A 1 131 ? 168.689 139.025 189.809 1.00 122.95 131 ILE A CA 1
ATOM 764 C C . ILE A 1 131 ? 167.914 137.711 189.931 1.00 122.95 131 ILE A C 1
ATOM 765 O O . ILE A 1 131 ? 168.514 136.664 190.207 1.00 122.95 131 ILE A O 1
ATOM 770 N N . PHE A 1 132 ? 166.595 137.724 189.733 1.00 125.32 132 PHE A N 1
ATOM 771 C CA . PHE A 1 132 ? 165.798 136.503 189.797 1.00 125.32 132 PHE A CA 1
ATOM 772 C C . PHE A 1 132 ? 165.606 135.833 188.441 1.00 125.32 132 PHE A C 1
ATOM 773 O O . PHE A 1 132 ? 164.846 134.862 188.351 1.00 125.32 132 PHE A O 1
ATOM 781 N N . ASN A 1 133 ? 166.248 136.339 187.388 1.00 124.62 133 ASN A N 1
ATOM 782 C CA . ASN A 1 133 ? 166.292 135.747 186.053 1.00 124.62 133 ASN A CA 1
ATOM 783 C C . ASN A 1 133 ? 164.950 135.789 185.330 1.00 124.62 133 ASN A C 1
ATOM 784 O O . ASN A 1 133 ? 164.879 135.368 184.169 1.00 124.62 133 ASN A O 1
ATOM 789 N N . ALA A 1 134 ? 163.888 136.279 185.964 1.00 116.87 134 ALA A N 1
ATOM 790 C CA . ALA A 1 134 ? 162.590 136.377 185.311 1.00 116.87 134 ALA A CA 1
ATOM 791 C C . ALA A 1 134 ? 162.549 137.595 184.397 1.00 116.87 134 ALA A C 1
ATOM 792 O O . ALA A 1 134 ? 163.137 138.637 184.701 1.00 116.87 134 ALA A O 1
ATOM 794 N N . PHE A 1 135 ? 161.849 137.461 183.271 1.00 105.60 135 PHE A N 1
ATOM 795 C CA . PHE A 1 135 ? 161.804 138.548 182.301 1.00 105.60 135 PHE A CA 1
ATOM 796 C C . PHE A 1 135 ? 160.606 139.470 182.497 1.00 105.60 135 PHE A C 1
ATOM 797 O O . PHE A 1 135 ? 160.717 140.677 182.257 1.00 105.60 135 PHE A O 1
ATOM 805 N N . TRP A 1 136 ? 159.453 138.939 182.908 1.00 109.61 136 TRP A N 1
ATOM 806 C CA . TRP A 1 136 ? 158.314 139.818 183.144 1.00 109.61 136 TRP A CA 1
ATOM 807 C C . TRP A 1 136 ? 158.514 140.685 184.381 1.00 109.61 136 TRP A C 1
ATOM 808 O O . TRP A 1 136 ? 157.900 141.752 184.479 1.00 109.61 136 TRP A O 1
ATOM 819 N N . LEU A 1 137 ? 159.355 140.252 185.324 1.00 104.08 137 LEU A N 1
ATOM 820 C CA . LEU A 1 137 ? 159.821 141.165 186.363 1.00 104.08 137 LEU A CA 1
ATOM 821 C C . LEU A 1 137 ? 160.672 142.279 185.766 1.00 104.08 137 LEU A C 1
ATOM 822 O O . LEU A 1 137 ? 160.570 143.440 186.180 1.00 104.08 137 LEU A O 1
ATOM 827 N N . MET A 1 138 ? 161.527 141.941 184.795 1.00 102.76 138 MET A N 1
ATOM 828 C CA . MET A 1 138 ? 162.312 142.961 184.105 1.00 102.76 138 MET A CA 1
ATOM 829 C C . MET A 1 138 ? 161.404 143.949 183.385 1.00 102.76 138 MET A C 1
ATOM 830 O O . MET A 1 138 ? 161.636 145.163 183.417 1.00 102.76 138 MET A O 1
ATOM 835 N N . GLU A 1 139 ? 160.369 143.437 182.716 1.00 90.98 139 GLU A N 1
ATOM 836 C CA . GLU A 1 139 ? 159.484 144.282 181.923 1.00 90.98 139 GLU A CA 1
ATOM 837 C C . GLU A 1 139 ? 158.651 145.204 182.806 1.00 90.98 139 GLU A C 1
ATOM 838 O O . GLU A 1 139 ? 158.362 146.344 182.424 1.00 90.98 139 GLU A O 1
ATOM 844 N N . LEU A 1 140 ? 158.256 144.728 183.989 1.00 86.41 140 LEU A N 1
ATOM 845 C CA . LEU A 1 140 ? 157.385 145.509 184.861 1.00 86.41 140 LEU A CA 1
ATOM 846 C C . LEU A 1 140 ? 158.064 146.776 185.367 1.00 86.41 140 LEU A C 1
ATOM 847 O O . LEU A 1 140 ? 157.371 147.742 185.707 1.00 86.41 140 LEU A O 1
ATOM 852 N N . GLY A 1 141 ? 159.397 146.798 185.413 1.00 77.77 141 GLY A N 1
ATOM 853 C CA . GLY A 1 141 ? 160.091 147.982 185.896 1.00 77.77 141 GLY A CA 1
ATOM 854 C C . GLY A 1 141 ? 159.815 149.211 185.052 1.00 77.77 141 GLY A C 1
ATOM 855 O O . GLY A 1 141 ? 159.739 150.328 185.570 1.00 77.77 141 GLY A O 1
ATOM 856 N N . ARG A 1 142 ? 159.656 149.023 183.740 1.00 70.44 142 ARG A N 1
ATOM 857 C CA . ARG A 1 142 ? 159.389 150.153 182.857 1.00 70.44 142 ARG A CA 1
ATOM 858 C C . ARG A 1 142 ? 158.006 150.746 183.091 1.00 70.44 142 ARG A C 1
ATOM 859 O O . ARG A 1 142 ? 157.797 151.938 182.841 1.00 70.44 142 ARG A O 1
ATOM 867 N N . PHE A 1 143 ? 157.052 149.940 183.565 1.00 70.07 143 PHE A N 1
ATOM 868 C CA . PHE A 1 143 ? 155.711 150.454 183.820 1.00 70.07 143 PHE A CA 1
ATOM 869 C C . PHE A 1 143 ? 155.683 151.449 184.973 1.00 70.07 143 PHE A C 1
ATOM 870 O O . PHE A 1 143 ? 154.694 152.173 185.126 1.00 70.07 143 PHE A O 1
ATOM 878 N N . VAL A 1 144 ? 156.735 151.496 185.784 1.00 66.82 144 VAL A N 1
ATOM 879 C CA . VAL A 1 144 ? 156.850 152.464 186.865 1.00 66.82 144 VAL A CA 1
ATOM 880 C C . VAL A 1 144 ? 157.837 153.572 186.521 1.00 66.82 144 VAL A C 1
ATOM 881 O O . VAL A 1 144 ? 157.590 154.744 186.816 1.00 66.82 144 VAL A O 1
ATOM 885 N N . PHE A 1 145 ? 158.960 153.207 185.899 1.00 62.09 145 PHE A N 1
ATOM 886 C CA . PHE A 1 145 ? 159.993 154.187 185.593 1.00 62.09 145 PHE A CA 1
ATOM 887 C C . PHE A 1 145 ? 159.491 155.233 184.607 1.00 62.09 145 PHE A C 1
ATOM 888 O O . PHE A 1 145 ? 159.911 156.392 184.670 1.00 62.09 145 PHE A O 1
ATOM 896 N N . GLY A 1 146 ? 158.591 154.851 183.698 1.00 54.84 146 GLY A N 1
ATOM 897 C CA . GLY A 1 146 ? 158.062 155.822 182.753 1.00 54.84 146 GLY A CA 1
ATOM 898 C C . GLY A 1 146 ? 157.267 156.920 183.432 1.00 54.84 146 GLY A C 1
ATOM 899 O O . GLY A 1 146 ? 157.500 158.114 183.197 1.00 54.84 146 GLY A O 1
ATOM 900 N N . ILE A 1 147 ? 156.323 156.532 184.294 1.00 50.45 147 ILE A N 1
ATOM 901 C CA . ILE A 1 147 ? 155.562 157.524 185.045 1.00 50.45 147 ILE A CA 1
ATOM 902 C C . ILE A 1 147 ? 156.489 158.336 185.932 1.00 50.45 147 ILE A C 1
ATOM 903 O O . ILE A 1 147 ? 156.345 159.560 186.041 1.00 50.45 147 ILE A O 1
ATOM 908 N N . GLY A 1 148 ? 157.479 157.682 186.545 1.00 52.37 148 GLY A N 1
ATOM 909 C CA . GLY A 1 148 ? 158.397 158.412 187.399 1.00 52.37 148 GLY A CA 1
ATOM 910 C C . GLY A 1 148 ? 159.143 159.490 186.641 1.00 52.37 148 GLY A C 1
ATOM 911 O O . GLY A 1 148 ? 159.185 160.647 187.061 1.00 52.37 148 GLY A O 1
ATOM 912 N N . GLY A 1 149 ? 159.700 159.131 185.484 1.00 57.41 149 GLY A N 1
ATOM 913 C CA . GLY A 1 149 ? 160.469 160.089 184.710 1.00 57.41 149 GLY A CA 1
ATOM 914 C C . GLY A 1 149 ? 159.630 161.237 184.184 1.00 57.41 149 GLY A C 1
ATOM 915 O O . GLY A 1 149 ? 160.010 162.404 184.308 1.00 57.41 149 GLY A O 1
ATOM 916 N N . GLU A 1 150 ? 158.469 160.928 183.597 1.00 46.38 150 GLU A N 1
ATOM 917 C CA . GLU A 1 150 ? 157.669 162.000 183.008 1.00 46.38 150 GLU A CA 1
ATOM 918 C C . GLU A 1 150 ? 157.084 162.916 184.077 1.00 46.38 150 GLU A C 1
ATOM 919 O O . GLU A 1 150 ? 157.084 164.146 183.921 1.00 46.38 150 GLU A O 1
ATOM 925 N N . SER A 1 151 ? 156.585 162.339 185.173 1.00 56.56 151 SER A N 1
ATOM 926 C CA . SER A 1 151 ? 156.073 163.147 186.270 1.00 56.56 151 SER A CA 1
ATOM 927 C C . SER A 1 151 ? 157.175 163.986 186.907 1.00 56.56 151 SER A C 1
ATOM 928 O O . SER A 1 151 ? 156.952 165.150 187.258 1.00 56.56 151 SER A O 1
ATOM 931 N N . LEU A 1 152 ? 158.376 163.419 187.062 1.00 48.89 152 LEU A N 1
ATOM 932 C CA . LEU A 1 152 ? 159.487 164.197 187.595 1.00 48.89 152 LEU A CA 1
ATOM 933 C C . LEU A 1 152 ? 159.845 165.347 186.666 1.00 48.89 152 LEU A C 1
ATOM 934 O O . LEU A 1 152 ? 160.132 166.456 187.126 1.00 48.89 152 LEU A O 1
ATOM 939 N N . ALA A 1 153 ? 159.832 165.103 185.354 1.00 48.41 153 ALA A N 1
ATOM 940 C CA . ALA A 1 153 ? 160.142 166.162 184.400 1.00 48.41 153 ALA A CA 1
ATOM 941 C C . ALA A 1 153 ? 159.123 167.292 184.482 1.00 48.41 153 ALA A C 1
ATOM 942 O O . ALA A 1 153 ? 159.490 168.475 184.520 1.00 48.41 153 ALA A O 1
ATOM 944 N N . VAL A 1 154 ? 157.834 166.947 184.521 1.00 39.91 154 VAL A N 1
ATOM 945 C CA . VAL A 1 154 ? 156.808 167.988 184.556 1.00 39.91 154 VAL A CA 1
ATOM 946 C C . VAL A 1 154 ? 156.857 168.746 185.881 1.00 39.91 154 VAL A C 1
ATOM 947 O O . VAL A 1 154 ? 156.691 169.975 185.914 1.00 39.91 154 VAL A O 1
ATOM 951 N N . ALA A 1 155 ? 157.118 168.040 186.987 1.00 42.45 155 ALA A N 1
ATOM 952 C CA . ALA A 1 155 ? 157.234 168.704 188.280 1.00 42.45 155 ALA A CA 1
ATOM 953 C C . ALA A 1 155 ? 158.437 169.636 188.312 1.00 42.45 155 ALA A C 1
ATOM 954 O O . ALA A 1 155 ? 158.353 170.751 188.838 1.00 42.45 155 ALA A O 1
ATOM 956 N N . GLN A 1 156 ? 159.566 169.198 187.750 1.00 43.42 156 GLN A N 1
ATOM 957 C CA . GLN A 1 156 ? 160.750 170.047 187.699 1.00 43.42 156 GLN A CA 1
ATOM 958 C C . GLN A 1 156 ? 160.474 171.299 186.880 1.00 43.42 156 GLN A C 1
ATOM 959 O O . GLN A 1 156 ? 160.845 172.411 187.277 1.00 43.42 156 GLN A O 1
ATOM 965 N N . ASN A 1 157 ? 159.815 171.135 185.731 1.00 37.83 157 ASN A N 1
ATOM 966 C CA . ASN A 1 157 ? 159.510 172.286 184.889 1.00 37.83 157 ASN A CA 1
ATOM 967 C C . ASN A 1 157 ? 158.626 173.282 185.629 1.00 37.83 157 ASN A C 1
ATOM 968 O O . ASN A 1 157 ? 158.939 174.479 185.691 1.00 37.83 157 ASN A O 1
ATOM 973 N N . THR A 1 158 ? 157.526 172.803 186.220 1.00 38.09 158 THR A N 1
ATOM 974 C CA . THR A 1 158 ? 156.607 173.733 186.872 1.00 38.09 158 THR A CA 1
ATOM 975 C C . THR A 1 158 ? 157.246 174.372 188.101 1.00 38.09 158 THR A C 1
ATOM 976 O O . THR A 1 158 ? 156.998 175.547 188.387 1.00 38.09 158 THR A O 1
ATOM 980 N N . TYR A 1 159 ? 158.085 173.631 188.829 1.00 48.56 159 TYR A N 1
ATOM 981 C CA . TYR A 1 159 ? 158.738 174.194 190.007 1.00 48.56 159 TYR A CA 1
ATOM 982 C C . TYR A 1 159 ? 159.735 175.278 189.617 1.00 48.56 159 TYR A C 1
ATOM 983 O O . TYR A 1 159 ? 159.781 176.347 190.244 1.00 48.56 159 TYR A O 1
ATOM 992 N N . ALA A 1 160 ? 160.540 175.018 188.581 1.00 44.00 160 ALA A N 1
ATOM 993 C CA . ALA A 1 160 ? 161.485 176.022 188.108 1.00 44.00 160 ALA A CA 1
ATOM 994 C C . ALA A 1 160 ? 160.759 177.264 187.610 1.00 44.00 160 ALA A C 1
ATOM 995 O O . ALA A 1 160 ? 161.222 178.390 187.828 1.00 44.00 160 ALA A O 1
ATOM 997 N N . VAL A 1 161 ? 159.622 177.081 186.936 1.00 39.47 161 VAL A N 1
ATOM 998 C CA . VAL A 1 161 ? 158.820 178.231 186.525 1.00 39.47 161 VAL A CA 1
ATOM 999 C C . VAL A 1 161 ? 158.304 178.992 187.739 1.00 39.47 161 VAL A C 1
ATOM 1000 O O . VAL A 1 161 ? 158.339 180.229 187.777 1.00 39.47 161 VAL A O 1
ATOM 1004 N N . SER A 1 162 ? 157.814 178.270 188.748 1.00 45.16 162 SER A N 1
ATOM 1005 C CA . SER A 1 162 ? 157.209 178.921 189.904 1.00 45.16 162 SER A CA 1
ATOM 1006 C C . SER A 1 162 ? 158.225 179.750 190.679 1.00 45.16 162 SER A C 1
ATOM 1007 O O . SER A 1 162 ? 157.920 180.869 191.109 1.00 45.16 162 SER A O 1
ATOM 1010 N N . TRP A 1 163 ? 159.436 179.228 190.870 1.00 57.87 163 TRP A N 1
ATOM 1011 C CA . TRP A 1 163 ? 160.348 179.921 191.777 1.00 57.87 163 TRP A CA 1
ATOM 1012 C C . TRP A 1 163 ? 161.266 180.913 191.064 1.00 57.87 163 TRP A C 1
ATOM 1013 O O . TRP A 1 163 ? 161.385 182.064 191.493 1.00 57.87 163 TRP A O 1
ATOM 1024 N N . PHE A 1 164 ? 161.918 180.493 189.984 1.00 63.67 164 PHE A N 1
ATOM 1025 C CA . PHE A 1 164 ? 162.912 181.349 189.327 1.00 63.67 164 PHE A CA 1
ATOM 1026 C C . PHE A 1 164 ? 162.301 182.471 188.485 1.00 63.67 164 PHE A C 1
ATOM 1027 O O . PHE A 1 164 ? 163.048 183.069 187.700 1.00 63.67 164 PHE A O 1
ATOM 1035 N N . LYS A 1 165 ? 161.012 182.777 188.610 1.00 59.12 165 LYS A N 1
ATOM 1036 C CA . LYS A 1 165 ? 160.377 183.766 187.752 1.00 59.12 165 LYS A CA 1
ATOM 1037 C C . LYS A 1 165 ? 160.934 185.163 188.047 1.00 59.12 165 LYS A C 1
ATOM 1038 O O . LYS A 1 165 ? 161.577 185.408 189.071 1.00 59.12 165 LYS A O 1
ATOM 1044 N N . GLY A 1 166 ? 160.674 186.088 187.124 1.00 55.42 166 GLY A N 1
ATOM 1045 C CA . GLY A 1 166 ? 161.161 187.450 187.227 1.00 55.42 166 GLY A CA 1
ATOM 1046 C C . GLY A 1 166 ? 162.470 187.692 186.504 1.00 55.42 166 GLY A C 1
ATOM 1047 O O . GLY A 1 166 ? 162.497 188.397 185.490 1.00 55.42 166 GLY A O 1
ATOM 1048 N N . LYS A 1 167 ? 163.560 187.120 187.008 1.00 53.92 167 LYS A N 1
ATOM 1049 C CA . LYS A 1 167 ? 164.871 187.272 186.396 1.00 53.92 167 LYS A CA 1
ATOM 1050 C C . LYS A 1 167 ? 165.526 185.908 186.240 1.00 53.92 167 LYS A C 1
ATOM 1051 O O . LYS A 1 167 ? 165.347 185.018 187.075 1.00 53.92 167 LYS A O 1
ATOM 1057 N N . GLU A 1 168 ? 166.292 185.761 185.156 1.00 49.64 168 GLU A N 1
ATOM 1058 C CA . GLU A 1 168 ? 166.987 184.517 184.824 1.00 49.64 168 GLU A CA 1
ATOM 1059 C C . GLU A 1 168 ? 166.004 183.346 184.748 1.00 49.64 168 GLU A C 1
ATOM 1060 O O . GLU A 1 168 ? 166.124 182.345 185.456 1.00 49.64 168 GLU A O 1
ATOM 1066 N N . LEU A 1 169 ? 165.016 183.491 183.863 1.00 33.73 169 LEU A N 1
ATOM 1067 C CA . LEU A 1 169 ? 163.965 182.488 183.729 1.00 33.73 169 LEU A CA 1
ATOM 1068 C C . LEU A 1 169 ? 164.286 181.461 182.646 1.00 33.73 169 LEU A C 1
ATOM 1069 O O . LEU A 1 169 ? 164.267 180.255 182.907 1.00 33.73 169 LEU A O 1
ATOM 1074 N N . ASN A 1 170 ? 164.590 181.922 181.430 1.00 29.31 170 ASN A N 1
ATOM 1075 C CA . ASN A 1 170 ? 164.875 181.016 180.323 1.00 29.31 170 ASN A CA 1
ATOM 1076 C C . ASN A 1 170 ? 166.149 180.203 180.528 1.00 29.31 170 ASN A C 1
ATOM 1077 O O . ASN A 1 170 ? 166.359 179.227 179.801 1.00 29.31 170 ASN A O 1
ATOM 1082 N N . LEU A 1 171 ? 167.000 180.583 181.484 1.00 36.03 171 LEU A N 1
ATOM 1083 C CA . LEU A 1 171 ? 168.292 179.929 181.677 1.00 36.03 171 LEU A CA 1
ATOM 1084 C C . LEU A 1 171 ? 168.174 178.579 182.380 1.00 36.03 171 LEU A C 1
ATOM 1085 O O . LEU A 1 171 ? 168.898 177.635 182.026 1.00 36.03 171 LEU A O 1
ATOM 1090 N N . VAL A 1 172 ? 167.259 178.455 183.346 1.00 36.47 172 VAL A N 1
ATOM 1091 C CA . VAL A 1 172 ? 167.116 177.197 184.075 1.00 36.47 172 VAL A CA 1
ATOM 1092 C C . VAL A 1 172 ? 166.663 176.084 183.138 1.00 36.47 172 VAL A C 1
ATOM 1093 O O . VAL A 1 172 ? 167.084 174.929 183.275 1.00 36.47 172 VAL A O 1
ATOM 1097 N N . PHE A 1 173 ? 165.812 176.413 182.161 1.00 30.49 173 PHE A N 1
ATOM 1098 C CA . PHE A 1 173 ? 165.487 175.445 181.119 1.00 30.49 173 PHE A CA 1
ATOM 1099 C C . PHE A 1 173 ? 166.736 175.055 180.342 1.00 30.49 173 PHE A C 1
ATOM 1100 O O . PHE A 1 173 ? 166.886 173.899 179.925 1.00 30.49 173 PHE A O 1
ATOM 1108 N N . GLY A 1 174 ? 167.645 176.011 180.140 1.00 33.99 174 GLY A N 1
ATOM 1109 C CA . GLY A 1 174 ? 168.896 175.700 179.469 1.00 33.99 174 GLY A CA 1
ATOM 1110 C C . GLY A 1 174 ? 169.716 174.665 180.214 1.00 33.99 174 GLY A C 1
ATOM 1111 O O . GLY A 1 174 ? 170.182 173.685 179.625 1.00 33.99 174 GLY A O 1
ATOM 1112 N N . LEU A 1 175 ? 169.891 174.852 181.527 1.00 38.60 175 LEU A N 1
ATOM 1113 C CA . LEU A 1 175 ? 170.636 173.840 182.278 1.00 38.60 175 LEU A CA 1
ATOM 1114 C C . LEU A 1 175 ? 169.877 172.519 182.339 1.00 38.60 175 LEU A C 1
ATOM 1115 O O . LEU A 1 175 ? 170.493 171.448 182.313 1.00 38.60 175 LEU A O 1
ATOM 1120 N N . GLN A 1 176 ? 168.546 172.568 182.430 1.00 37.87 176 GLN A N 1
ATOM 1121 C CA . GLN A 1 176 ? 167.776 171.330 182.470 1.00 37.87 176 GLN A CA 1
ATOM 1122 C C . GLN A 1 176 ? 167.966 170.526 181.189 1.00 37.87 176 GLN A C 1
ATOM 1123 O O . GLN A 1 176 ? 168.099 169.297 181.231 1.00 37.87 176 GLN A O 1
ATOM 1129 N N . LEU A 1 177 ? 167.974 171.203 180.039 1.00 33.97 177 LEU A N 1
ATOM 1130 C CA . LEU A 1 177 ? 168.245 170.520 178.778 1.00 33.97 177 LEU A CA 1
ATOM 1131 C C . LEU A 1 177 ? 169.682 170.015 178.714 1.00 33.97 177 LEU A C 1
ATOM 1132 O O . LEU A 1 177 ? 169.930 168.891 178.262 1.00 33.97 177 LEU A O 1
ATOM 1137 N N . SER A 1 178 ? 170.643 170.826 179.166 1.00 37.14 178 SER A N 1
ATOM 1138 C CA . SER A 1 178 ? 172.048 170.444 179.052 1.00 37.14 178 SER A CA 1
ATOM 1139 C C . SER A 1 178 ? 172.400 169.259 179.945 1.00 37.14 178 SER A C 1
ATOM 1140 O O . SER A 1 178 ? 173.285 168.467 179.597 1.00 37.14 178 SER A O 1
ATOM 1143 N N . MET A 1 179 ? 171.738 169.133 181.098 1.00 49.91 179 MET A N 1
ATOM 1144 C CA . MET A 1 179 ? 172.091 168.083 182.050 1.00 49.91 179 MET A CA 1
ATOM 1145 C C . MET A 1 179 ? 171.836 166.694 181.477 1.00 49.91 179 MET A C 1
ATOM 1146 O O . MET A 1 179 ? 172.645 165.777 181.671 1.00 49.91 179 MET A O 1
ATOM 1151 N N . ALA A 1 180 ? 170.718 166.513 180.772 1.00 44.75 180 ALA A N 1
ATOM 1152 C CA . ALA A 1 180 ? 170.415 165.201 180.208 1.00 44.75 180 ALA A CA 1
ATOM 1153 C C . ALA A 1 180 ? 171.473 164.777 179.197 1.00 44.75 180 ALA A C 1
ATOM 1154 O O . ALA A 1 180 ? 171.923 163.624 179.203 1.00 44.75 180 ALA A O 1
ATOM 1156 N N . ARG A 1 181 ? 171.890 165.698 178.326 1.00 39.63 181 ARG A N 1
ATOM 1157 C CA . ARG A 1 181 ? 172.900 165.365 177.328 1.00 39.63 181 ARG A CA 1
ATOM 1158 C C . ARG A 1 181 ? 174.276 165.182 177.953 1.00 39.63 181 ARG A C 1
ATOM 1159 O O . ARG A 1 181 ? 175.075 164.380 177.456 1.00 39.63 181 ARG A O 1
ATOM 1167 N N . ILE A 1 182 ? 174.580 165.906 179.035 1.00 47.55 182 ILE A N 1
ATOM 1168 C CA . ILE A 1 182 ? 175.873 165.720 179.691 1.00 47.55 182 ILE A CA 1
ATOM 1169 C C . ILE A 1 182 ? 175.901 164.478 180.567 1.00 47.55 182 ILE A C 1
ATOM 1170 O O . ILE A 1 182 ? 176.986 164.029 180.955 1.00 47.55 182 ILE A O 1
ATOM 1175 N N . GLY A 1 183 ? 174.742 163.905 180.884 1.00 54.61 183 GLY A N 1
ATOM 1176 C CA . GLY A 1 183 ? 174.708 162.695 181.683 1.00 54.61 183 GLY A CA 1
ATOM 1177 C C . GLY A 1 183 ? 174.524 161.405 180.906 1.00 54.61 183 GLY A C 1
ATOM 1178 O O . GLY A 1 183 ? 175.010 160.350 181.330 1.00 54.61 183 GLY A O 1
ATOM 1179 N N . SER A 1 184 ? 173.815 161.468 179.774 1.00 54.68 184 SER A N 1
ATOM 1180 C CA . SER A 1 184 ? 173.486 160.248 179.040 1.00 54.68 184 SER A CA 1
ATOM 1181 C C . SER A 1 184 ? 174.738 159.552 178.515 1.00 54.68 184 SER A C 1
ATOM 1182 O O . SER A 1 184 ? 174.900 158.337 178.678 1.00 54.68 184 SER A O 1
ATOM 1185 N N . THR A 1 185 ? 175.634 160.308 177.876 1.00 64.08 185 THR A N 1
ATOM 1186 C CA . THR A 1 185 ? 176.855 159.712 177.339 1.00 64.08 185 THR A CA 1
ATOM 1187 C C . THR A 1 185 ? 177.747 159.185 178.455 1.00 64.08 185 THR A C 1
ATOM 1188 O O . THR A 1 185 ? 178.375 158.124 178.317 1.00 64.08 185 THR A O 1
ATOM 1192 N N . VAL A 1 186 ? 177.824 159.922 179.565 1.00 67.63 186 VAL A N 1
ATOM 1193 C CA . VAL A 1 186 ? 178.623 159.478 180.701 1.00 67.63 186 VAL A CA 1
ATOM 1194 C C . VAL A 1 186 ? 178.104 158.147 181.225 1.00 67.63 186 VAL A C 1
ATOM 1195 O O . VAL A 1 186 ? 178.885 157.232 181.505 1.00 67.63 186 VAL A O 1
ATOM 1199 N N . ASN A 1 187 ? 176.781 158.013 181.357 1.00 76.76 187 ASN A N 1
ATOM 1200 C CA . ASN A 1 187 ? 176.218 156.734 181.782 1.00 76.76 187 ASN A CA 1
ATOM 1201 C C . ASN A 1 187 ? 176.510 155.641 180.762 1.00 76.76 187 ASN A C 1
ATOM 1202 O O . ASN A 1 187 ? 176.869 154.515 181.131 1.00 76.76 187 ASN A O 1
ATOM 1207 N N . MET A 1 188 ? 176.369 155.958 179.472 1.00 74.03 188 MET A N 1
ATOM 1208 C CA . MET A 1 188 ? 176.586 154.959 178.429 1.00 74.03 188 MET A CA 1
ATOM 1209 C C . MET A 1 188 ? 177.997 154.392 178.495 1.00 74.03 188 MET A C 1
ATOM 1210 O O . MET A 1 188 ? 178.197 153.182 178.341 1.00 74.03 188 MET A O 1
ATOM 1215 N N . ASN A 1 189 ? 178.990 155.252 178.724 1.00 78.67 189 ASN A N 1
ATOM 1216 C CA . ASN A 1 189 ? 180.362 154.767 178.849 1.00 78.67 189 ASN A CA 1
ATOM 1217 C C . ASN A 1 189 ? 180.589 154.061 180.184 1.00 78.67 189 ASN A C 1
ATOM 1218 O O . ASN A 1 189 ? 181.233 153.002 180.237 1.00 78.67 189 ASN A O 1
ATOM 1223 N N . LEU A 1 190 ? 180.056 154.626 181.271 1.00 90.49 190 LEU A N 1
ATOM 1224 C CA . LEU A 1 190 ? 180.412 154.174 182.611 1.00 90.49 190 LEU A CA 1
ATOM 1225 C C . LEU A 1 190 ? 179.800 152.815 182.930 1.00 90.49 190 LEU A C 1
ATOM 1226 O O . LEU A 1 190 ? 180.437 151.990 183.592 1.00 90.49 190 LEU A O 1
ATOM 1231 N N . MET A 1 191 ? 178.568 152.562 182.481 1.00 98.07 191 MET A N 1
ATOM 1232 C CA . MET A 1 191 ? 177.966 151.253 182.715 1.00 98.07 191 MET A CA 1
ATOM 1233 C C . MET A 1 191 ? 178.742 150.157 181.996 1.00 98.07 191 MET A C 1
ATOM 1234 O O . MET A 1 191 ? 179.004 149.088 182.566 1.00 98.07 191 MET A O 1
ATOM 1239 N N . GLY A 1 192 ? 179.126 150.410 180.744 1.00 98.37 192 GLY A N 1
ATOM 1240 C CA . GLY A 1 192 ? 179.933 149.445 180.018 1.00 98.37 192 GLY A CA 1
ATOM 1241 C C . GLY A 1 192 ? 181.278 149.203 180.675 1.00 98.37 192 GLY A C 1
ATOM 1242 O O . GLY A 1 192 ? 181.754 148.067 180.733 1.00 98.37 192 GLY A O 1
ATOM 1243 N N . TRP A 1 193 ? 181.912 150.268 181.173 1.00 110.69 193 TRP A N 1
ATOM 1244 C CA . TRP A 1 193 ? 183.191 150.094 181.857 1.00 110.69 193 TRP A CA 1
ATOM 1245 C C . TRP A 1 193 ? 183.030 149.290 183.145 1.00 110.69 193 TRP A C 1
ATOM 1246 O O . TRP A 1 193 ? 183.839 148.397 183.432 1.00 110.69 193 TRP A O 1
ATOM 1257 N N . LEU A 1 194 ? 181.991 149.589 183.931 1.00 114.27 194 LEU A N 1
ATOM 1258 C CA . LEU A 1 194 ? 181.787 148.871 185.184 1.00 114.27 194 LEU A CA 1
ATOM 1259 C C . LEU A 1 194 ? 181.428 147.412 184.954 1.00 114.27 194 LEU A C 1
ATOM 1260 O O . LEU A 1 194 ? 181.748 146.568 185.795 1.00 114.27 194 LEU A O 1
ATOM 1265 N N . TYR A 1 195 ? 180.757 147.093 183.845 1.00 114.78 195 TYR A N 1
ATOM 1266 C CA . TYR A 1 195 ? 180.497 145.688 183.543 1.00 114.78 195 TYR A CA 1
ATOM 1267 C C . TYR A 1 195 ? 181.800 144.899 183.491 1.00 114.78 195 TYR A C 1
ATOM 1268 O O . TYR A 1 195 ? 181.957 143.884 184.182 1.00 114.78 195 TYR A O 1
ATOM 1277 N N . GLY A 1 196 ? 182.760 145.375 182.696 1.00 121.31 196 GLY A N 1
ATOM 1278 C CA . GLY A 1 196 ? 184.042 144.698 182.610 1.00 121.31 196 GLY A CA 1
ATOM 1279 C C . GLY A 1 196 ? 184.814 144.736 183.914 1.00 121.31 196 GLY A C 1
ATOM 1280 O O . GLY A 1 196 ? 185.466 143.756 184.286 1.00 121.31 196 GLY A O 1
ATOM 1281 N N . LYS A 1 197 ? 184.756 145.865 184.626 1.00 126.14 197 LYS A N 1
ATOM 1282 C CA . LYS A 1 197 ? 185.472 145.972 185.894 1.00 126.14 197 LYS A CA 1
ATOM 1283 C C . LYS A 1 197 ? 184.966 144.944 186.901 1.00 126.14 197 LYS A C 1
ATOM 1284 O O . LYS A 1 197 ? 185.757 144.253 187.554 1.00 126.14 197 LYS A O 1
ATOM 1290 N N . ILE A 1 198 ? 183.643 144.819 187.027 1.00 129.06 198 ILE A N 1
ATOM 1291 C CA . ILE A 1 198 ? 183.065 143.863 187.964 1.00 129.06 198 ILE A CA 1
ATOM 1292 C C . ILE A 1 198 ? 183.336 142.436 187.505 1.00 129.06 198 ILE A C 1
ATOM 1293 O O . ILE A 1 198 ? 183.637 141.557 188.322 1.00 129.06 198 ILE A O 1
ATOM 1298 N N . GLU A 1 199 ? 183.253 142.183 186.195 1.00 132.13 199 GLU A N 1
ATOM 1299 C CA . GLU A 1 199 ? 183.540 140.846 185.687 1.00 132.13 199 GLU A CA 1
ATOM 1300 C C . GLU A 1 199 ? 184.973 140.434 186.002 1.00 132.13 199 GLU A C 1
ATOM 1301 O O . GLU A 1 199 ? 185.231 139.279 186.362 1.00 132.13 199 GLU A O 1
ATOM 1307 N N . ALA A 1 200 ? 185.919 141.367 185.873 1.00 135.39 200 ALA A N 1
ATOM 1308 C CA . ALA A 1 200 ? 187.314 141.048 186.157 1.00 135.39 200 ALA A CA 1
ATOM 1309 C C . ALA A 1 200 ? 187.567 140.911 187.654 1.00 135.39 200 ALA A C 1
ATOM 1310 O O . ALA A 1 200 ? 188.333 140.038 188.080 1.00 135.39 200 ALA A O 1
ATOM 1312 N N . LEU A 1 201 ? 186.936 141.757 188.471 1.00 138.33 201 LEU A N 1
ATOM 1313 C CA . LEU A 1 201 ? 187.242 141.774 189.898 1.00 138.33 201 LEU A CA 1
ATOM 1314 C C . LEU A 1 201 ? 186.510 140.665 190.648 1.00 138.33 201 LEU A C 1
ATOM 1315 O O . LEU A 1 201 ? 187.140 139.797 191.263 1.00 138.33 201 LEU A O 1
ATOM 1320 N N . LEU A 1 202 ? 185.175 140.686 190.618 1.00 144.59 202 LEU A N 1
ATOM 1321 C CA . LEU A 1 202 ? 184.401 139.713 191.384 1.00 144.59 202 LEU A CA 1
ATOM 1322 C C . LEU A 1 202 ? 184.632 138.295 190.878 1.00 144.59 202 LEU A C 1
ATOM 1323 O O . LEU A 1 202 ? 184.775 137.360 191.675 1.00 144.59 202 LEU A O 1
ATOM 1328 N N . GLY A 1 203 ? 184.671 138.114 189.562 1.00 135.28 203 GLY A N 1
ATOM 1329 C CA . GLY A 1 203 ? 184.881 136.823 188.949 1.00 135.28 203 GLY A CA 1
ATOM 1330 C C . GLY A 1 203 ? 183.863 136.568 187.865 1.00 135.28 203 GLY A C 1
ATOM 1331 O O . GLY A 1 203 ? 183.072 137.443 187.495 1.00 135.28 203 GLY A O 1
ATOM 1332 N N . SER A 1 204 ? 183.877 135.344 187.342 1.00 139.11 204 SER A N 1
ATOM 1333 C CA . SER A 1 204 ? 182.981 134.936 186.261 1.00 139.11 204 SER A CA 1
ATOM 1334 C C . SER A 1 204 ? 181.909 134.023 186.846 1.00 139.11 204 SER A C 1
ATOM 1335 O O . SER A 1 204 ? 182.081 132.807 186.938 1.00 139.11 204 SER A O 1
ATOM 1338 N N . ALA A 1 205 ? 180.791 134.622 187.246 1.00 141.63 205 ALA A N 1
ATOM 1339 C CA . ALA A 1 205 ? 179.644 133.868 187.733 1.00 141.63 205 ALA A CA 1
ATOM 1340 C C . ALA A 1 205 ? 178.845 133.346 186.540 1.00 141.63 205 ALA A C 1
ATOM 1341 O O . ALA A 1 205 ? 179.312 133.349 185.398 1.00 141.63 205 ALA A O 1
ATOM 1343 N N . GLY A 1 206 ? 177.621 132.889 186.791 1.00 148.85 206 GLY A N 1
ATOM 1344 C CA . GLY A 1 206 ? 176.774 132.393 185.723 1.00 148.85 206 GLY A CA 1
ATOM 1345 C C . GLY A 1 206 ? 176.102 133.500 184.935 1.00 148.85 206 GLY A C 1
ATOM 1346 O O . GLY A 1 206 ? 174.914 133.407 184.611 1.00 148.85 206 GLY A O 1
ATOM 1347 N N . HIS A 1 207 ? 176.859 134.554 184.628 1.00 148.32 207 HIS A N 1
ATOM 1348 C CA . HIS A 1 207 ? 176.387 135.717 183.878 1.00 148.32 207 HIS A CA 1
ATOM 1349 C C . HIS A 1 207 ? 175.185 136.390 184.533 1.00 148.32 207 HIS A C 1
ATOM 1350 O O . HIS A 1 207 ? 174.415 137.084 183.862 1.00 148.32 207 HIS A O 1
ATOM 1357 N N . MET A 1 208 ? 175.011 136.204 185.839 1.00 140.77 208 MET A N 1
ATOM 1358 C CA . MET A 1 208 ? 173.971 136.885 186.596 1.00 140.77 208 MET A CA 1
ATOM 1359 C C . MET A 1 208 ? 174.448 138.210 187.171 1.00 140.77 208 MET A C 1
ATOM 1360 O O . MET A 1 208 ? 173.680 138.881 187.868 1.00 140.77 208 MET A O 1
ATOM 1365 N N . THR A 1 209 ? 175.692 138.600 186.891 1.00 131.48 209 THR A N 1
ATOM 1366 C CA . THR A 1 209 ? 176.266 139.822 187.439 1.00 131.48 209 THR A CA 1
ATOM 1367 C C . THR A 1 209 ? 175.614 141.084 186.893 1.00 131.48 209 THR A C 1
ATOM 1368 O O . THR A 1 209 ? 175.869 142.168 187.426 1.00 131.48 209 THR A O 1
ATOM 1372 N N . LEU A 1 210 ? 174.803 140.981 185.837 1.00 124.30 210 LEU A N 1
ATOM 1373 C CA . LEU A 1 210 ? 174.122 142.167 185.333 1.00 124.30 210 LEU A CA 1
ATOM 1374 C C . LEU A 1 210 ? 173.155 142.735 186.365 1.00 124.30 210 LEU A C 1
ATOM 1375 O O . LEU A 1 210 ? 172.898 143.944 186.370 1.00 124.30 210 LEU A O 1
ATOM 1380 N N . GLY A 1 211 ? 172.610 141.885 187.239 1.00 121.02 211 GLY A N 1
ATOM 1381 C CA . GLY A 1 211 ? 171.716 142.380 188.275 1.00 121.02 211 GLY A CA 1
ATOM 1382 C C . GLY A 1 211 ? 172.411 143.319 189.242 1.00 121.02 211 GLY A C 1
ATOM 1383 O O . GLY A 1 211 ? 171.924 144.417 189.521 1.00 121.02 211 GLY A O 1
ATOM 1384 N N . VAL A 1 212 ? 173.570 142.906 189.760 1.00 117.46 212 VAL A N 1
ATOM 1385 C CA . VAL A 1 212 ? 174.338 143.807 190.613 1.00 117.46 212 VAL A CA 1
ATOM 1386 C C . VAL A 1 212 ? 174.909 144.954 189.788 1.00 117.46 212 VAL A C 1
ATOM 1387 O O . VAL A 1 212 ? 175.095 146.065 190.301 1.00 117.46 212 VAL A O 1
ATOM 1391 N N . THR A 1 213 ? 175.189 144.715 188.503 1.00 115.19 213 THR A N 1
ATOM 1392 C CA . THR A 1 213 ? 175.628 145.796 187.627 1.00 115.19 213 THR A CA 1
ATOM 1393 C C . THR A 1 213 ? 174.557 146.872 187.510 1.00 115.19 213 THR A C 1
ATOM 1394 O O . THR A 1 213 ? 174.863 148.070 187.512 1.00 115.19 213 THR A O 1
ATOM 1398 N N . LEU A 1 214 ? 173.293 146.463 187.396 1.00 111.08 214 LEU A N 1
ATOM 1399 C CA . LEU A 1 214 ? 172.203 147.430 187.452 1.00 111.08 214 LEU A CA 1
ATOM 1400 C C . LEU A 1 214 ? 172.100 148.054 188.838 1.00 111.08 214 LEU A C 1
ATOM 1401 O O . LEU A 1 214 ? 171.790 149.243 188.969 1.00 111.08 214 LEU A O 1
ATOM 1406 N N . MET A 1 215 ? 172.353 147.261 189.882 1.00 112.96 215 MET A N 1
ATOM 1407 C CA . MET A 1 215 ? 172.286 147.777 191.246 1.00 112.96 215 MET A CA 1
ATOM 1408 C C . MET A 1 215 ? 173.337 148.855 191.487 1.00 112.96 215 MET A C 1
ATOM 1409 O O . MET A 1 215 ? 173.052 149.875 192.125 1.00 112.96 215 MET A O 1
ATOM 1414 N N . ILE A 1 216 ? 174.561 148.644 190.996 1.00 113.21 216 ILE A N 1
ATOM 1415 C CA . ILE A 1 216 ? 175.587 149.671 191.151 1.00 113.21 216 ILE A CA 1
ATOM 1416 C C . ILE A 1 216 ? 175.233 150.903 190.326 1.00 113.21 216 ILE A C 1
ATOM 1417 O O . ILE A 1 216 ? 175.628 152.023 190.670 1.00 113.21 216 ILE A O 1
ATOM 1422 N N . GLY A 1 217 ? 174.486 150.724 189.232 1.00 106.52 217 GLY A N 1
ATOM 1423 C CA . GLY A 1 217 ? 173.939 151.860 188.516 1.00 106.52 217 GLY A CA 1
ATOM 1424 C C . GLY A 1 217 ? 172.720 152.469 189.171 1.00 106.52 217 GLY A C 1
ATOM 1425 O O . GLY A 1 217 ? 172.365 153.610 188.859 1.00 106.52 217 GLY A O 1
ATOM 1426 N N . CYS A 1 218 ? 172.074 151.731 190.076 1.00 112.10 218 CYS A N 1
ATOM 1427 C CA . CYS A 1 218 ? 170.915 152.251 190.791 1.00 112.10 218 CYS A CA 1
ATOM 1428 C C . CYS A 1 218 ? 171.296 153.323 191.804 1.00 112.10 218 CYS A C 1
ATOM 1429 O O . CYS A 1 218 ? 170.432 154.106 192.211 1.00 112.10 218 CYS A O 1
ATOM 1432 N N . ILE A 1 219 ? 172.570 153.393 192.200 1.00 106.93 219 ILE A N 1
ATOM 1433 C CA . ILE A 1 219 ? 172.997 154.350 193.215 1.00 106.93 219 ILE A CA 1
ATOM 1434 C C . ILE A 1 219 ? 172.751 155.789 192.778 1.00 106.93 219 ILE A C 1
ATOM 1435 O O . ILE A 1 219 ? 172.713 156.693 193.620 1.00 106.93 219 ILE A O 1
ATOM 1440 N N . THR A 1 220 ? 172.579 156.025 191.476 1.00 101.14 220 THR A N 1
ATOM 1441 C CA . THR A 1 220 ? 172.281 157.370 190.996 1.00 101.14 220 THR A CA 1
ATOM 1442 C C . THR A 1 220 ? 170.926 157.851 191.505 1.00 101.14 220 THR A C 1
ATOM 1443 O O . THR A 1 220 ? 170.777 159.015 191.895 1.00 101.14 220 THR A O 1
ATOM 1447 N N . CYS A 1 221 ? 169.928 156.962 191.523 1.00 100.84 221 CYS A N 1
ATOM 1448 C CA . CYS A 1 221 ? 168.568 157.368 191.863 1.00 100.84 221 CYS A CA 1
ATOM 1449 C C . CYS A 1 221 ? 168.451 157.851 193.305 1.00 100.84 221 CYS A C 1
ATOM 1450 O O . CYS A 1 221 ? 167.620 158.720 193.596 1.00 100.84 221 CYS A O 1
ATOM 1453 N N . ILE A 1 222 ? 169.257 157.304 194.218 1.00 96.57 222 ILE A N 1
ATOM 1454 C CA . ILE A 1 222 ? 169.199 157.737 195.613 1.00 96.57 222 ILE A CA 1
ATOM 1455 C C . ILE A 1 222 ? 169.625 159.196 195.734 1.00 96.57 222 ILE A C 1
ATOM 1456 O O . ILE A 1 222 ? 169.092 159.949 196.561 1.00 96.57 222 ILE A O 1
ATOM 1461 N N . PHE A 1 223 ? 170.588 159.619 194.911 1.00 94.06 223 PHE A N 1
ATOM 1462 C CA . PHE A 1 223 ? 171.004 161.018 194.916 1.00 94.06 223 PHE A CA 1
ATOM 1463 C C . PHE A 1 223 ? 169.838 161.939 194.582 1.00 94.06 223 PHE A C 1
ATOM 1464 O O . PHE A 1 223 ? 169.725 163.038 195.139 1.00 94.06 223 PHE A O 1
ATOM 1472 N N . SER A 1 224 ? 168.960 161.507 193.673 1.00 91.15 224 SER A N 1
ATOM 1473 C CA . SER A 1 224 ? 167.768 162.289 193.361 1.00 91.15 224 SER A CA 1
ATOM 1474 C C . SER A 1 224 ? 166.854 162.407 194.573 1.00 91.15 224 SER A C 1
ATOM 1475 O O . SER A 1 224 ? 166.284 163.474 194.826 1.00 91.15 224 SER A O 1
ATOM 1478 N N . LEU A 1 225 ? 166.697 161.321 195.332 1.00 90.85 225 LEU A N 1
ATOM 1479 C CA . LEU A 1 225 ? 165.926 161.392 196.570 1.00 90.85 225 LEU A CA 1
ATOM 1480 C C . LEU A 1 225 ? 166.544 162.380 197.550 1.00 90.85 225 LEU A C 1
ATOM 1481 O O . LEU A 1 225 ? 165.835 163.189 198.160 1.00 90.85 225 LEU A O 1
ATOM 1486 N N . ILE A 1 226 ? 167.866 162.327 197.721 1.00 93.88 226 ILE A N 1
ATOM 1487 C CA . ILE A 1 226 ? 168.522 163.229 198.664 1.00 93.88 226 ILE A CA 1
ATOM 1488 C C . ILE A 1 226 ? 168.317 164.676 198.236 1.00 93.88 226 ILE A C 1
ATOM 1489 O O . ILE A 1 226 ? 167.997 165.546 199.057 1.00 93.88 226 ILE A O 1
ATOM 1494 N N . CYS A 1 227 ? 168.472 164.948 196.938 1.00 99.42 227 CYS A N 1
ATOM 1495 C CA . CYS A 1 227 ? 168.243 166.294 196.426 1.00 99.42 227 CYS A CA 1
ATOM 1496 C C . CYS A 1 227 ? 166.794 166.724 196.622 1.00 99.42 227 CYS A C 1
ATOM 1497 O O . CYS A 1 227 ? 166.523 167.888 196.931 1.00 99.42 227 CYS A O 1
ATOM 1500 N N . ALA A 1 228 ? 165.847 165.799 196.445 1.00 100.28 228 ALA A N 1
ATOM 1501 C CA . ALA A 1 228 ? 164.438 166.141 196.613 1.00 100.28 228 ALA A CA 1
ATOM 1502 C C . ALA A 1 228 ? 164.121 166.513 198.057 1.00 100.28 228 ALA A C 1
ATOM 1503 O O . ALA A 1 228 ? 163.433 167.508 198.310 1.00 100.28 228 ALA A O 1
ATOM 1505 N N . LEU A 1 229 ? 164.606 165.723 199.019 1.00 100.66 229 LEU A N 1
ATOM 1506 C CA . LEU A 1 229 ? 164.389 166.071 200.424 1.00 100.66 229 LEU A CA 1
ATOM 1507 C C . LEU A 1 229 ? 165.095 167.368 200.805 1.00 100.66 229 LEU A C 1
ATOM 1508 O O . LEU A 1 229 ? 164.555 168.167 201.579 1.00 100.66 229 LEU A O 1
ATOM 1513 N N . ALA A 1 230 ? 166.299 167.602 200.276 1.00 106.58 230 ALA A N 1
ATOM 1514 C CA . ALA A 1 230 ? 166.973 168.869 200.548 1.00 106.58 230 ALA A CA 1
ATOM 1515 C C . ALA A 1 230 ? 166.177 170.046 199.991 1.00 106.58 230 ALA A C 1
ATOM 1516 O O . ALA A 1 230 ? 166.035 171.082 200.653 1.00 106.58 230 ALA A O 1
ATOM 1518 N N . LEU A 1 231 ? 165.644 169.897 198.776 1.00 96.80 231 LEU A N 1
ATOM 1519 C CA . LEU A 1 231 ? 164.832 170.947 198.171 1.00 96.80 231 LEU A CA 1
ATOM 1520 C C . LEU A 1 231 ? 163.557 171.187 198.969 1.00 96.80 231 LEU A C 1
ATOM 1521 O O . LEU A 1 231 ? 163.133 172.335 199.146 1.00 96.80 231 LEU A O 1
ATOM 1526 N N . ALA A 1 232 ? 162.925 170.113 199.450 1.00 106.69 232 ALA A N 1
ATOM 1527 C CA . ALA A 1 232 ? 161.735 170.261 200.282 1.00 106.69 232 ALA A CA 1
ATOM 1528 C C . ALA A 1 232 ? 162.055 170.997 201.577 1.00 106.69 232 ALA A C 1
ATOM 1529 O O . ALA A 1 232 ? 161.291 171.868 202.009 1.00 106.69 232 ALA A O 1
ATOM 1531 N N . TYR A 1 233 ? 163.180 170.658 202.212 1.00 115.88 233 TYR A N 1
ATOM 1532 C CA . TYR A 1 233 ? 163.589 171.365 203.423 1.00 115.88 233 TYR A CA 1
ATOM 1533 C C . TYR A 1 233 ? 163.831 172.842 203.142 1.00 115.88 233 TYR A C 1
ATOM 1534 O O . TYR A 1 233 ? 163.417 173.709 203.923 1.00 115.88 233 TYR A O 1
ATOM 1543 N N . LEU A 1 234 ? 164.497 173.148 202.026 1.00 109.55 234 LEU A N 1
ATOM 1544 C CA . LEU A 1 234 ? 164.739 174.543 201.671 1.00 109.55 234 LEU A CA 1
ATOM 1545 C C . LEU A 1 234 ? 163.430 175.286 201.438 1.00 109.55 234 LEU A C 1
ATOM 1546 O O . LEU A 1 234 ? 163.268 176.427 201.884 1.00 109.55 234 LEU A O 1
ATOM 1551 N N . ASP A 1 235 ? 162.481 174.651 200.745 1.00 105.12 235 ASP A N 1
ATOM 1552 C CA . ASP A 1 235 ? 161.192 175.289 200.496 1.00 105.12 235 ASP A CA 1
ATOM 1553 C C . ASP A 1 235 ? 160.430 175.519 201.795 1.00 105.12 235 ASP A C 1
ATOM 1554 O O . ASP A 1 235 ? 159.774 176.554 201.963 1.00 105.12 235 ASP A O 1
ATOM 1559 N N . ARG A 1 236 ? 160.495 174.560 202.722 1.00 119.20 236 ARG A N 1
ATOM 1560 C CA . ARG A 1 236 ? 159.878 174.757 204.030 1.00 119.20 236 ARG A CA 1
ATOM 1561 C C . ARG A 1 236 ? 160.508 175.938 204.756 1.00 119.20 236 ARG A C 1
ATOM 1562 O O . ARG A 1 236 ? 159.803 176.749 205.368 1.00 119.20 236 ARG A O 1
ATOM 1570 N N . ARG A 1 237 ? 161.836 176.052 204.698 1.00 120.00 237 ARG A N 1
ATOM 1571 C CA . ARG A 1 237 ? 162.495 177.223 205.265 1.00 120.00 237 ARG A CA 1
ATOM 1572 C C . ARG A 1 237 ? 162.218 178.477 204.444 1.00 120.00 237 ARG A C 1
ATOM 1573 O O . ARG A 1 237 ? 162.242 179.589 204.985 1.00 120.00 237 ARG A O 1
ATOM 1581 N N . ALA A 1 238 ? 161.952 178.321 203.145 1.00 117.73 238 ALA A N 1
ATOM 1582 C CA . ALA A 1 238 ? 161.749 179.482 202.284 1.00 117.73 238 ALA A CA 1
ATOM 1583 C C . ALA A 1 238 ? 160.434 180.192 202.577 1.00 117.73 238 ALA A C 1
ATOM 1584 O O . ALA A 1 238 ? 160.344 181.413 202.405 1.00 117.73 238 ALA A O 1
ATOM 1586 N N . GLU A 1 239 ? 159.409 179.453 203.009 1.00 127.79 239 GLU A N 1
ATOM 1587 C CA . GLU A 1 239 ? 158.098 180.058 203.225 1.00 127.79 239 GLU A CA 1
ATOM 1588 C C . GLU A 1 239 ? 158.159 181.114 204.322 1.00 127.79 239 GLU A C 1
ATOM 1589 O O . GLU A 1 239 ? 157.504 182.158 204.225 1.00 127.79 239 GLU A O 1
ATOM 1595 N N . LYS A 1 240 ? 158.933 180.859 205.372 1.00 132.91 240 LYS A N 1
ATOM 1596 C CA . LYS A 1 240 ? 159.092 181.815 206.463 1.00 132.91 240 LYS A CA 1
ATOM 1597 C C . LYS A 1 240 ? 159.757 183.099 205.968 1.00 132.91 240 LYS A C 1
ATOM 1598 O O . LYS A 1 240 ? 159.088 184.105 205.735 1.00 132.91 240 LYS A O 1
ATOM 1604 N N . PHE A 1 261 ? 141.115 177.270 179.199 1.00 61.31 261 PHE A N 1
ATOM 1605 C CA . PHE A 1 261 ? 142.204 178.118 179.668 1.00 61.31 261 PHE A CA 1
ATOM 1606 C C . PHE A 1 261 ? 142.208 179.450 178.928 1.00 61.31 261 PHE A C 1
ATOM 1607 O O . PHE A 1 261 ? 141.723 180.459 179.439 1.00 61.31 261 PHE A O 1
ATOM 1615 N N . SER A 1 262 ? 142.759 179.440 177.719 1.00 52.14 262 SER A N 1
ATOM 1616 C CA . SER A 1 262 ? 142.831 180.631 176.882 1.00 52.14 262 SER A CA 1
ATOM 1617 C C . SER A 1 262 ? 143.069 180.183 175.446 1.00 52.14 262 SER A C 1
ATOM 1618 O O . SER A 1 262 ? 143.280 178.999 175.172 1.00 52.14 262 SER A O 1
ATOM 1621 N N . LEU A 1 263 ? 143.029 181.149 174.532 1.00 35.61 263 LEU A N 1
ATOM 1622 C CA . LEU A 1 263 ? 143.208 180.874 173.111 1.00 35.61 263 LEU A CA 1
ATOM 1623 C C . LEU A 1 263 ? 144.674 180.630 172.745 1.00 35.61 263 LEU A C 1
ATOM 1624 O O . LEU A 1 263 ? 144.972 179.606 172.117 1.00 35.61 263 LEU A O 1
ATOM 1629 N N . PRO A 1 264 ? 145.616 181.517 173.096 1.00 27.39 264 PRO A N 1
ATOM 1630 C CA . PRO A 1 264 ? 147.005 181.309 172.645 1.00 27.39 264 PRO A CA 1
ATOM 1631 C C . PRO A 1 264 ? 147.649 180.044 173.186 1.00 27.39 264 PRO A C 1
ATOM 1632 O O . PRO A 1 264 ? 148.660 179.595 172.628 1.00 27.39 264 PRO A O 1
ATOM 1636 N N . LEU A 1 265 ? 147.114 179.465 174.262 1.00 22.92 265 LEU A N 1
ATOM 1637 C CA . LEU A 1 265 ? 147.683 178.230 174.792 1.00 22.92 265 LEU A CA 1
ATOM 1638 C C . LEU A 1 265 ? 147.565 177.093 173.783 1.00 22.92 265 LEU A C 1
ATOM 1639 O O . LEU A 1 265 ? 148.495 176.292 173.628 1.00 22.92 265 LEU A O 1
ATOM 1644 N N . ILE A 1 266 ? 146.429 177.008 173.085 1.00 23.53 266 ILE A N 1
ATOM 1645 C CA . ILE A 1 266 ? 146.260 175.992 172.048 1.00 23.53 266 ILE A CA 1
ATOM 1646 C C . ILE A 1 266 ? 147.285 176.190 170.939 1.00 23.53 266 ILE A C 1
ATOM 1647 O O . ILE A 1 266 ? 147.881 175.226 170.438 1.00 23.53 266 ILE A O 1
ATOM 1652 N N . LEU A 1 267 ? 147.507 177.443 170.538 1.00 22.26 267 LEU A N 1
ATOM 1653 C CA . LEU A 1 267 ? 148.491 177.722 169.499 1.00 22.26 267 LEU A CA 1
ATOM 1654 C C . LEU A 1 267 ? 149.891 177.317 169.945 1.00 22.26 267 LEU A C 1
ATOM 1655 O O . LEU A 1 267 ? 150.656 176.744 169.161 1.00 22.26 267 LEU A O 1
ATOM 1660 N N . VAL A 1 268 ? 150.241 177.595 171.203 1.00 19.40 268 VAL A N 1
ATOM 1661 C CA . VAL A 1 268 ? 151.559 177.216 171.708 1.00 19.40 268 VAL A CA 1
ATOM 1662 C C . VAL A 1 268 ? 151.700 175.697 171.749 1.00 19.40 268 VAL A C 1
ATOM 1663 O O . VAL A 1 268 ? 152.766 175.146 171.437 1.00 19.40 268 VAL A O 1
ATOM 1667 N N . PHE A 1 269 ? 150.628 174.997 172.131 1.00 19.41 269 PHE A N 1
ATOM 1668 C CA . PHE A 1 269 ? 150.634 173.540 172.059 1.00 19.41 269 PHE A CA 1
ATOM 1669 C C . PHE A 1 269 ? 150.901 173.072 170.635 1.00 19.41 269 PHE A C 1
ATOM 1670 O O . PHE A 1 269 ? 151.661 172.120 170.415 1.00 19.41 269 PHE A O 1
ATOM 1678 N N . VAL A 1 270 ? 150.277 173.732 169.658 1.00 16.49 270 VAL A N 1
ATOM 1679 C CA . VAL A 1 270 ? 150.485 173.371 168.259 1.00 16.49 270 VAL A CA 1
ATOM 1680 C C . VAL A 1 270 ? 151.943 173.579 167.864 1.00 16.49 270 VAL A C 1
ATOM 1681 O O . VAL A 1 270 ? 152.537 172.740 167.177 1.00 16.49 270 VAL A O 1
ATOM 1685 N N . ILE A 1 271 ? 152.539 174.698 168.286 1.00 17.90 271 ILE A N 1
ATOM 1686 C CA . ILE A 1 271 ? 153.952 174.946 167.986 1.00 17.90 271 ILE A CA 1
ATOM 1687 C C . ILE A 1 271 ? 154.814 173.821 168.538 1.00 17.90 271 ILE A C 1
ATOM 1688 O O . ILE A 1 271 ? 155.676 173.266 167.839 1.00 17.90 271 ILE A O 1
ATOM 1693 N N . CYS A 1 272 ? 154.605 173.485 169.813 1.00 13.89 272 CYS A N 1
ATOM 1694 C CA . CYS A 1 272 ? 155.432 172.470 170.454 1.00 13.89 272 CYS A CA 1
ATOM 1695 C C . CYS A 1 272 ? 155.296 171.132 169.743 1.00 13.89 272 CYS A C 1
ATOM 1696 O O . CYS A 1 272 ? 156.300 170.485 169.415 1.00 13.89 272 CYS A O 1
ATOM 1699 N N . VAL A 1 273 ? 154.057 170.712 169.474 1.00 13.89 273 VAL A N 1
ATOM 1700 C CA . VAL A 1 273 ? 153.840 169.439 168.792 1.00 13.89 273 VAL A CA 1
ATOM 1701 C C . VAL A 1 273 ? 154.513 169.447 167.428 1.00 13.89 273 VAL A C 1
ATOM 1702 O O . VAL A 1 273 ? 155.289 168.545 167.097 1.00 13.89 273 VAL A O 1
ATOM 1706 N N . CYS A 1 274 ? 154.257 170.485 166.631 1.00 19.26 274 CYS A N 1
ATOM 1707 C CA . CYS A 1 274 ? 154.774 170.513 165.269 1.00 19.26 274 CYS A CA 1
ATOM 1708 C C . CYS A 1 274 ? 156.294 170.427 165.253 1.00 19.26 274 CYS A C 1
ATOM 1709 O O . CYS A 1 274 ? 156.869 169.577 164.564 1.00 19.26 274 CYS A O 1
ATOM 1712 N N . TYR A 1 275 ? 156.969 171.276 166.033 1.00 8.10 275 TYR A N 1
ATOM 1713 C CA . TYR A 1 275 ? 158.427 171.296 165.961 1.00 8.10 275 TYR A CA 1
ATOM 1714 C C . TYR A 1 275 ? 159.040 170.034 166.565 1.00 8.10 275 TYR A C 1
ATOM 1715 O O . TYR A 1 275 ? 159.921 169.408 165.955 1.00 8.10 275 TYR A O 1
ATOM 1724 N N . TYR A 1 276 ? 158.602 169.644 167.767 1.00 9.47 276 TYR A N 1
ATOM 1725 C CA . TYR A 1 276 ? 159.228 168.501 168.417 1.00 9.47 276 TYR A CA 1
ATOM 1726 C C . TYR A 1 276 ? 158.816 167.175 167.799 1.00 9.47 276 TYR A C 1
ATOM 1727 O O . TYR A 1 276 ? 159.396 166.144 168.150 1.00 9.47 276 TYR A O 1
ATOM 1736 N N . VAL A 1 277 ? 157.838 167.175 166.894 1.00 16.87 277 VAL A N 1
ATOM 1737 C CA . VAL A 1 277 ? 157.501 165.981 166.134 1.00 16.87 277 VAL A CA 1
ATOM 1738 C C . VAL A 1 277 ? 158.106 166.004 164.730 1.00 16.87 277 VAL A C 1
ATOM 1739 O O . VAL A 1 277 ? 158.287 164.935 164.128 1.00 16.87 277 VAL A O 1
ATOM 1743 N N . ALA A 1 278 ? 158.465 167.177 164.210 1.00 15.24 278 ALA A N 1
ATOM 1744 C CA . ALA A 1 278 ? 159.155 167.242 162.931 1.00 15.24 278 ALA A CA 1
ATOM 1745 C C . ALA A 1 278 ? 160.673 167.248 163.061 1.00 15.24 278 ALA A C 1
ATOM 1746 O O . ALA A 1 278 ? 161.362 167.201 162.036 1.00 15.24 278 ALA A O 1
ATOM 1748 N N . VAL A 1 279 ? 161.218 167.307 164.276 1.00 14.55 279 VAL A N 1
ATOM 1749 C CA . VAL A 1 279 ? 162.673 167.294 164.415 1.00 14.55 279 VAL A CA 1
ATOM 1750 C C . VAL A 1 279 ? 163.198 165.918 164.817 1.00 14.55 279 VAL A C 1
ATOM 1751 O O . VAL A 1 279 ? 164.041 165.344 164.119 1.00 14.55 279 VAL A O 1
ATOM 1755 N N . PHE A 1 280 ? 162.716 165.385 165.942 1.00 17.81 280 PHE A N 1
ATOM 1756 C CA . PHE A 1 280 ? 163.333 164.190 166.524 1.00 17.81 280 PHE A CA 1
ATOM 1757 C C . PHE A 1 280 ? 163.303 162.957 165.627 1.00 17.81 280 PHE A C 1
ATOM 1758 O O . PHE A 1 280 ? 164.354 162.305 165.491 1.00 17.81 280 PHE A O 1
ATOM 1766 N N . PRO A 1 281 ? 162.180 162.557 165.016 1.00 18.30 281 PRO A N 1
ATOM 1767 C CA . PRO A 1 281 ? 162.208 161.321 164.213 1.00 18.30 281 PRO A CA 1
ATOM 1768 C C . PRO A 1 281 ? 163.179 161.379 163.048 1.00 18.30 281 PRO A C 1
ATOM 1769 O O . PRO A 1 281 ? 163.652 160.329 162.594 1.00 18.30 281 PRO A O 1
ATOM 1773 N N . PHE A 1 282 ? 163.492 162.578 162.550 1.00 22.12 282 PHE A N 1
ATOM 1774 C CA . PHE A 1 282 ? 164.525 162.705 161.529 1.00 22.12 282 PHE A CA 1
ATOM 1775 C C . PHE A 1 282 ? 165.874 162.231 162.053 1.00 22.12 282 PHE A C 1
ATOM 1776 O O . PHE A 1 282 ? 166.608 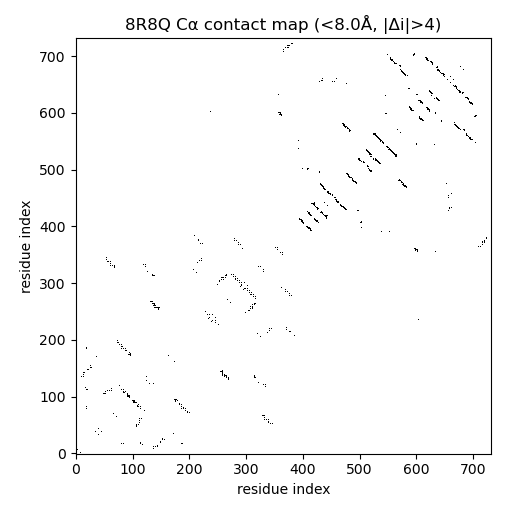161.523 161.354 1.00 22.12 282 PHE A O 1
ATOM 1784 N N . ILE A 1 283 ? 166.217 162.613 163.284 1.00 20.79 283 ILE A N 1
ATOM 1785 C CA . ILE A 1 283 ? 167.451 162.130 163.892 1.00 20.79 283 ILE A CA 1
ATOM 1786 C C . ILE A 1 283 ? 167.350 160.639 164.185 1.00 20.79 283 ILE A C 1
ATOM 1787 O O . ILE A 1 283 ? 168.329 159.896 164.044 1.00 20.79 283 ILE A O 1
ATOM 1792 N N . GLY A 1 284 ? 166.166 160.177 164.592 1.00 25.21 284 GLY A N 1
ATOM 1793 C CA . GLY A 1 284 ? 165.988 158.760 164.867 1.00 25.21 284 GLY A CA 1
ATOM 1794 C C . GLY A 1 284 ? 166.213 157.892 163.644 1.00 25.21 284 GLY A C 1
ATOM 1795 O O . GLY A 1 284 ? 166.738 156.781 163.748 1.00 25.21 284 GLY A O 1
ATOM 1796 N N . LEU A 1 285 ? 165.808 158.381 162.470 1.00 30.19 285 LEU A N 1
ATOM 1797 C CA . LEU A 1 285 ? 166.075 157.679 161.221 1.00 30.19 285 LEU A CA 1
ATOM 1798 C C . LEU A 1 285 ? 167.579 157.524 161.031 1.00 30.19 285 LEU A C 1
ATOM 1799 O O . LEU A 1 285 ? 168.097 156.403 161.016 1.00 30.19 285 LEU A O 1
ATOM 1804 N N . GLY A 1 286 ? 168.284 158.644 160.888 1.00 38.60 286 GLY A N 1
ATOM 1805 C CA . GLY A 1 286 ? 169.726 158.654 161.026 1.00 38.60 286 GLY A CA 1
ATOM 1806 C C . GLY A 1 286 ? 170.529 157.907 159.981 1.00 38.60 286 GLY A C 1
ATOM 1807 O O . GLY A 1 286 ? 170.695 158.374 158.850 1.00 38.60 286 GLY A O 1
ATOM 1808 N N . LYS A 1 287 ? 171.037 156.738 160.380 1.00 51.31 287 LYS A N 1
ATOM 1809 C CA . LYS A 1 287 ? 172.120 156.070 159.662 1.00 51.31 287 LYS A CA 1
ATOM 1810 C C . LYS A 1 287 ? 171.796 155.861 158.187 1.00 51.31 287 LYS A C 1
ATOM 1811 O O . LYS A 1 287 ? 172.593 156.214 157.310 1.00 51.31 287 LYS A O 1
ATOM 1817 N N . VAL A 1 288 ? 170.627 155.290 157.892 1.00 46.92 288 VAL A N 1
ATOM 1818 C CA . VAL A 1 288 ? 170.387 154.744 156.559 1.00 46.92 288 VAL A CA 1
ATOM 1819 C C . VAL A 1 288 ? 170.325 155.851 155.511 1.00 46.92 288 VAL A C 1
ATOM 1820 O O . VAL A 1 288 ? 170.830 155.689 154.394 1.00 46.92 288 VAL A O 1
ATOM 1824 N N . PHE A 1 289 ? 169.712 156.989 155.846 1.00 44.29 289 PHE A N 1
ATOM 1825 C CA . PHE A 1 289 ? 169.525 158.046 154.855 1.00 44.29 289 PHE A CA 1
ATOM 1826 C C . PHE A 1 289 ? 170.855 158.612 154.372 1.00 44.29 289 PHE A C 1
ATOM 1827 O O . PHE A 1 289 ? 171.035 158.861 153.172 1.00 44.29 289 PHE A O 1
ATOM 1835 N N . PHE A 1 290 ? 171.794 158.839 155.293 1.00 45.09 290 PHE A N 1
ATOM 1836 C CA . PHE A 1 290 ? 173.059 159.461 154.923 1.00 45.09 290 PHE A CA 1
ATOM 1837 C C . PHE A 1 290 ? 173.995 158.495 154.211 1.00 45.09 290 PHE A C 1
ATOM 1838 O O . PHE A 1 290 ? 174.943 158.942 153.558 1.00 45.09 290 PHE A O 1
ATOM 1846 N N . MET A 1 291 ? 173.760 157.189 154.328 1.00 50.19 291 MET A N 1
ATOM 1847 C CA . MET A 1 291 ? 174.546 156.209 153.590 1.00 50.19 291 MET A CA 1
ATOM 1848 C C . MET A 1 291 ? 174.092 156.049 152.145 1.00 50.19 291 MET A C 1
ATOM 1849 O O . MET A 1 291 ? 174.798 155.406 151.361 1.00 50.19 291 MET A O 1
ATOM 1854 N N . GLU A 1 292 ? 172.942 156.609 151.776 1.00 47.22 292 GLU A N 1
ATOM 1855 C CA . GLU A 1 292 ? 172.431 156.510 150.414 1.00 47.22 292 GLU A CA 1
ATOM 1856 C C . GLU A 1 292 ? 172.373 157.853 149.707 1.00 47.22 292 GLU A C 1
ATOM 1857 O O . GLU A 1 292 ? 172.842 157.965 148.569 1.00 47.22 292 GLU A O 1
ATOM 1863 N N . LYS A 1 293 ? 171.797 158.879 150.340 1.00 47.12 293 LYS A N 1
ATOM 1864 C CA . LYS A 1 293 ? 171.754 160.191 149.700 1.00 47.12 293 LYS A CA 1
ATOM 1865 C C . LYS A 1 293 ? 173.156 160.742 149.480 1.00 47.12 293 LYS A C 1
ATOM 1866 O O . LYS A 1 293 ? 173.460 161.280 148.409 1.00 47.12 293 LYS A O 1
ATOM 1872 N N . PHE A 1 294 ? 174.025 160.610 150.477 1.00 44.57 294 PHE A N 1
ATOM 1873 C CA . PHE A 1 294 ? 175.415 161.020 150.378 1.00 44.57 294 PHE A CA 1
ATOM 1874 C C . PHE A 1 294 ? 176.316 159.801 150.517 1.00 44.57 294 PHE A C 1
ATOM 1875 O O . PHE A 1 294 ? 175.883 158.725 150.937 1.00 44.57 294 PHE A O 1
ATOM 1883 N N . ARG A 1 295 ? 177.582 159.978 150.150 1.00 51.16 295 ARG A N 1
ATOM 1884 C CA . ARG A 1 295 ? 178.581 158.915 150.242 1.00 51.16 295 ARG A CA 1
ATOM 1885 C C . ARG A 1 295 ? 179.416 159.160 151.494 1.00 51.16 295 ARG A C 1
ATOM 1886 O O . ARG A 1 295 ? 180.348 159.965 151.497 1.00 51.16 295 ARG A O 1
ATOM 1894 N N . PHE A 1 296 ? 179.073 158.453 152.568 1.00 53.81 296 PHE A N 1
ATOM 1895 C CA . PHE A 1 296 ? 179.782 158.546 153.834 1.00 53.81 296 PHE A CA 1
ATOM 1896 C C . PHE A 1 296 ? 180.248 157.165 154.269 1.00 53.81 296 PHE A C 1
ATOM 1897 O O . PHE A 1 296 ? 179.605 156.152 153.975 1.00 53.81 296 PHE A O 1
ATOM 1905 N N . SER A 1 297 ? 181.377 157.133 154.971 1.00 64.85 297 SER A N 1
ATOM 1906 C CA . SER A 1 297 ? 181.895 155.882 155.499 1.00 64.85 297 SER A CA 1
ATOM 1907 C C . SER A 1 297 ? 181.009 155.376 156.634 1.00 64.85 297 SER A C 1
ATOM 1908 O O . SER A 1 297 ? 180.249 156.127 157.250 1.00 64.85 297 SER A O 1
ATOM 1911 N N . SER A 1 298 ? 181.113 154.072 156.903 1.00 65.36 298 SER A N 1
ATOM 1912 C CA . SER A 1 298 ? 180.280 153.461 157.934 1.00 65.36 298 SER A CA 1
ATOM 1913 C C . SER A 1 298 ? 180.604 153.997 159.323 1.00 65.36 298 SER A C 1
ATOM 1914 O O . SER A 1 298 ? 179.745 153.964 160.212 1.00 65.36 298 SER A O 1
ATOM 1917 N N . GLN A 1 299 ? 181.823 154.491 159.532 1.00 68.49 299 GLN A N 1
ATOM 1918 C CA . GLN A 1 299 ? 182.232 154.984 160.842 1.00 68.49 299 GLN A CA 1
ATOM 1919 C C . GLN A 1 299 ? 182.043 156.492 160.974 1.00 68.49 299 GLN A C 1
ATOM 1920 O O . GLN A 1 299 ? 181.457 156.963 161.953 1.00 68.49 299 GLN A O 1
ATOM 1926 N N . SER A 1 300 ? 182.531 157.260 159.998 1.00 60.13 300 SER A N 1
ATOM 1927 C CA . SER A 1 300 ? 182.473 158.714 160.080 1.00 60.13 300 SER A CA 1
ATOM 1928 C C . SER A 1 300 ? 181.064 159.268 159.909 1.00 60.13 300 SER A C 1
ATOM 1929 O O . SER A 1 300 ? 180.858 160.462 160.146 1.00 60.13 300 SER A O 1
ATOM 1932 N N . ALA A 1 301 ? 180.097 158.442 159.503 1.00 51.64 301 ALA A N 1
ATOM 1933 C CA . ALA A 1 301 ? 178.728 158.917 159.355 1.00 51.64 301 ALA A CA 1
ATOM 1934 C C . ALA A 1 301 ? 178.036 159.155 160.690 1.00 51.64 301 ALA A C 1
ATOM 1935 O O . ALA A 1 301 ? 176.996 159.821 160.717 1.00 51.64 301 ALA A O 1
ATOM 1937 N N . SER A 1 302 ? 178.576 158.626 161.789 1.00 47.60 302 SER A N 1
ATOM 1938 C CA . SER A 1 302 ? 177.978 158.846 163.100 1.00 47.60 302 SER A CA 1
ATOM 1939 C C . SER A 1 302 ? 178.194 160.263 163.610 1.00 47.60 302 SER A C 1
ATOM 1940 O O . SER A 1 302 ? 177.471 160.698 164.512 1.00 47.60 302 SER A O 1
ATOM 1943 N N . ALA A 1 303 ? 179.170 160.986 163.059 1.00 39.02 303 ALA A N 1
ATOM 1944 C CA . ALA A 1 303 ? 179.378 162.374 163.458 1.00 39.02 303 ALA A CA 1
ATOM 1945 C C . ALA A 1 303 ? 178.210 163.254 163.031 1.00 39.02 303 ALA A C 1
ATOM 1946 O O . ALA A 1 303 ? 177.789 164.142 163.781 1.00 39.02 303 ALA A O 1
ATOM 1948 N N . ILE A 1 304 ? 177.679 163.029 161.829 1.00 33.37 304 ILE A N 1
ATOM 1949 C CA . ILE A 1 304 ? 176.587 163.859 161.329 1.00 33.37 304 ILE A CA 1
ATOM 1950 C C . ILE A 1 304 ? 175.316 163.622 162.134 1.00 33.37 304 ILE A C 1
ATOM 1951 O O . ILE A 1 304 ? 174.646 164.569 162.561 1.00 33.37 304 ILE A O 1
ATOM 1956 N N . ASN A 1 305 ? 174.964 162.353 162.352 1.00 32.30 305 ASN A N 1
ATOM 1957 C CA . ASN A 1 305 ? 173.698 162.041 163.008 1.00 32.30 305 ASN A CA 1
ATOM 1958 C C . ASN A 1 305 ? 173.694 162.498 164.462 1.00 32.30 305 ASN A C 1
ATOM 1959 O O . ASN A 1 305 ? 172.665 162.955 164.971 1.00 32.30 305 ASN A O 1
ATOM 1964 N N . SER A 1 306 ? 174.831 162.386 165.145 1.00 30.50 306 SER A N 1
ATOM 1965 C CA . SER A 1 306 ? 174.921 162.676 166.574 1.00 30.50 306 SER A CA 1
ATOM 1966 C C . SER A 1 306 ? 175.596 164.012 166.855 1.00 30.50 306 SER A C 1
ATOM 1967 O O . SER A 1 306 ? 176.343 164.141 167.829 1.00 30.50 306 SER A O 1
ATOM 1970 N N . ILE A 1 307 ? 175.358 165.025 166.025 1.00 24.48 307 ILE A N 1
ATOM 1971 C CA . ILE A 1 307 ? 175.884 166.358 166.285 1.00 24.48 307 ILE A CA 1
ATOM 1972 C C . ILE A 1 307 ? 174.791 167.373 166.599 1.00 24.48 307 ILE A C 1
ATOM 1973 O O . ILE A 1 307 ? 175.104 168.440 167.149 1.00 24.48 307 ILE A O 1
ATOM 1978 N N . VAL A 1 308 ? 173.528 167.084 166.275 1.00 19.57 308 VAL A N 1
ATOM 1979 C CA . VAL A 1 308 ? 172.447 167.964 166.698 1.00 19.57 308 VAL A CA 1
ATOM 1980 C C . VAL A 1 308 ? 172.247 167.890 168.206 1.00 19.57 308 VAL A C 1
ATOM 1981 O O . VAL A 1 308 ? 171.658 168.801 168.800 1.00 19.57 308 VAL A O 1
ATOM 1985 N N . TYR A 1 309 ? 172.740 166.830 168.846 1.00 23.30 309 TYR A N 1
ATOM 1986 C CA . TYR A 1 309 ? 172.645 166.676 170.291 1.00 23.30 309 TYR A CA 1
ATOM 1987 C C . TYR A 1 309 ? 173.886 167.207 171.001 1.00 23.30 309 TYR A C 1
ATOM 1988 O O . TYR A 1 309 ? 173.773 167.951 171.980 1.00 23.30 309 TYR A O 1
ATOM 1997 N N . ILE A 1 310 ? 175.074 166.837 170.516 1.00 21.43 310 ILE A N 1
ATOM 1998 C CA . ILE A 1 310 ? 176.309 167.199 171.200 1.00 21.43 310 ILE A CA 1
ATOM 1999 C C . ILE A 1 310 ? 176.579 168.697 171.137 1.00 21.43 310 ILE A C 1
ATOM 2000 O O . ILE A 1 310 ? 177.363 169.215 171.940 1.00 21.43 310 ILE A O 1
ATOM 2005 N N . ILE A 1 311 ? 175.949 169.414 170.204 1.00 20.98 311 ILE A N 1
ATOM 2006 C CA . ILE A 1 311 ? 176.077 170.867 170.143 1.00 20.98 311 ILE A CA 1
ATOM 2007 C C . ILE A 1 311 ? 174.972 171.577 170.913 1.00 20.98 311 ILE A C 1
ATOM 2008 O O . ILE A 1 311 ? 175.022 172.810 171.052 1.00 20.98 311 ILE A O 1
ATOM 2013 N N . SER A 1 312 ? 173.988 170.842 171.432 1.00 23.21 312 SER A N 1
ATOM 2014 C CA . SER A 1 312 ? 172.886 171.461 172.161 1.00 23.21 312 SER A CA 1
ATOM 2015 C C . SER A 1 312 ? 173.304 171.865 173.570 1.00 23.21 312 SER A C 1
ATOM 2016 O O . SER A 1 312 ? 173.146 173.024 173.969 1.00 23.21 312 SER A O 1
ATOM 2019 N N . ALA A 1 313 ? 173.831 170.913 174.342 1.00 25.30 313 ALA A N 1
ATOM 2020 C CA . ALA A 1 313 ? 174.145 171.181 175.745 1.00 25.30 313 ALA A CA 1
ATOM 2021 C C . ALA A 1 313 ? 175.193 172.273 175.933 1.00 25.30 313 ALA A C 1
ATOM 2022 O O . ALA A 1 313 ? 174.980 173.154 176.785 1.00 25.30 313 ALA A O 1
ATOM 2024 N N . PRO A 1 314 ? 176.321 172.292 175.213 1.00 29.68 314 PRO A N 1
ATOM 2025 C CA . PRO A 1 314 ? 177.289 173.381 175.413 1.00 29.68 314 PRO A CA 1
ATOM 2026 C C . PRO A 1 314 ? 176.819 174.740 174.917 1.00 29.68 314 PRO A C 1
ATOM 2027 O O . PRO A 1 314 ? 177.581 175.708 175.021 1.00 29.68 314 PRO A O 1
ATOM 2031 N N . MET A 1 315 ? 175.606 174.855 174.387 1.00 26.16 315 MET A N 1
ATOM 2032 C CA . MET A 1 315 ? 175.152 176.092 173.763 1.00 26.16 315 MET A CA 1
ATOM 2033 C C . MET A 1 315 ? 173.869 176.630 174.378 1.00 26.16 315 MET A C 1
ATOM 2034 O O . MET A 1 315 ? 173.740 177.844 174.554 1.00 26.16 315 MET A O 1
ATOM 2039 N N . SER A 1 316 ? 172.933 175.754 174.744 1.00 20.25 316 SER A N 1
ATOM 2040 C CA . SER A 1 316 ? 171.636 176.207 175.243 1.00 20.25 316 SER A CA 1
ATOM 2041 C C . SER A 1 316 ? 171.717 177.165 176.429 1.00 20.25 316 SER A C 1
ATOM 2042 O O . SER A 1 316 ? 170.934 178.131 176.451 1.00 20.25 316 SER A O 1
ATOM 2045 N N . PRO A 1 317 ? 172.577 176.963 177.437 1.00 25.87 317 PRO A N 1
ATOM 2046 C CA . PRO A 1 317 ? 172.667 177.972 178.508 1.00 25.87 317 PRO A CA 1
ATOM 2047 C C . PRO A 1 317 ? 173.029 179.359 178.005 1.00 25.87 317 PRO A C 1
ATOM 2048 O O . PRO A 1 317 ? 172.545 180.355 178.556 1.00 25.87 317 PRO A O 1
ATOM 2052 N N . LEU A 1 318 ? 173.867 179.455 176.971 1.00 23.39 318 LEU A N 1
ATOM 2053 C CA . LEU A 1 318 ? 174.227 180.762 176.431 1.00 23.39 318 LEU A CA 1
ATOM 2054 C C . LEU A 1 318 ? 173.007 181.471 175.852 1.00 23.39 318 LEU A C 1
ATOM 2055 O O . LEU A 1 318 ? 172.769 182.654 176.128 1.00 23.39 318 LEU A O 1
ATOM 2060 N N . PHE A 1 319 ? 172.212 180.756 175.052 1.00 25.61 319 PHE A N 1
ATOM 2061 C CA . PHE A 1 319 ? 171.003 181.355 174.497 1.00 25.61 319 PHE A CA 1
ATOM 2062 C C . PHE A 1 319 ? 169.996 181.684 175.590 1.00 25.61 319 PHE A C 1
ATOM 2063 O O . PHE A 1 319 ? 169.286 182.690 175.502 1.00 25.61 319 PHE A O 1
ATOM 2071 N N . GLY A 1 320 ? 169.911 180.844 176.623 1.00 31.39 320 GLY A N 1
ATOM 2072 C CA . GLY A 1 320 ? 169.030 181.154 177.737 1.00 31.39 320 GLY A CA 1
ATOM 2073 C C . GLY A 1 320 ? 169.437 182.424 178.460 1.00 31.39 320 GLY A C 1
ATOM 2074 O O . GLY A 1 320 ? 168.589 183.239 178.832 1.00 31.39 320 GLY A O 1
ATOM 2075 N N . LEU A 1 321 ? 170.741 182.607 178.671 1.00 29.36 321 LEU A N 1
ATOM 2076 C CA . LEU A 1 321 ? 171.231 183.825 179.305 1.00 29.36 321 LEU A CA 1
ATOM 2077 C C . LEU A 1 321 ? 171.034 185.041 178.409 1.00 29.36 321 LEU A C 1
ATOM 2078 O O . LEU A 1 321 ? 170.845 186.154 178.911 1.00 29.36 321 LEU A O 1
ATOM 2083 N N . LEU A 1 322 ? 171.087 184.856 177.089 1.00 30.17 322 LEU A N 1
ATOM 2084 C CA . LEU A 1 322 ? 170.971 185.996 176.185 1.00 30.17 322 LEU A CA 1
ATOM 2085 C C . LEU A 1 322 ? 169.522 186.407 175.940 1.00 30.17 322 LEU A C 1
ATOM 2086 O O . LEU A 1 322 ? 169.249 187.598 175.755 1.00 30.17 322 LEU A O 1
ATOM 2091 N N . VAL A 1 323 ? 168.588 185.453 175.931 1.00 29.85 323 VAL A N 1
ATOM 2092 C CA . VAL A 1 323 ? 167.222 185.755 175.507 1.00 29.85 323 VAL A CA 1
ATOM 2093 C C . VAL A 1 323 ? 166.522 186.666 176.509 1.00 29.85 323 VAL A C 1
ATOM 2094 O O . VAL A 1 323 ? 165.888 187.655 176.124 1.00 29.85 323 VAL A O 1
ATOM 2098 N N . ASP A 1 324 ? 166.619 186.356 177.805 1.00 37.99 324 ASP A N 1
ATOM 2099 C CA . ASP A 1 324 ? 165.876 187.128 178.798 1.00 37.99 324 ASP A CA 1
ATOM 2100 C C . ASP A 1 324 ? 166.340 188.580 178.835 1.00 37.99 324 ASP A C 1
ATOM 2101 O O . ASP A 1 324 ? 165.538 189.489 179.077 1.00 37.99 324 ASP A O 1
ATOM 2106 N N . LYS A 1 325 ? 167.627 188.817 178.599 1.00 36.61 325 LYS A N 1
ATOM 2107 C CA . LYS A 1 325 ? 168.176 190.168 178.586 1.00 36.61 325 LYS A CA 1
ATOM 2108 C C . LYS A 1 325 ? 167.827 190.804 177.243 1.00 36.61 325 LYS A C 1
ATOM 2109 O O . LYS A 1 325 ? 168.446 190.490 176.222 1.00 36.61 325 LYS A O 1
ATOM 2115 N N . THR A 1 326 ? 166.832 191.695 177.247 1.00 37.43 326 THR A N 1
ATOM 2116 C CA . THR A 1 326 ? 166.370 192.409 176.052 1.00 37.43 326 THR A CA 1
ATOM 2117 C C . THR A 1 326 ? 165.994 191.439 174.929 1.00 37.43 326 THR A C 1
ATOM 2118 O O . THR A 1 326 ? 166.606 191.411 173.859 1.00 37.43 326 THR A O 1
ATOM 2122 N N . GLY A 1 327 ? 164.967 190.635 175.193 1.00 27.37 327 GLY A N 1
ATOM 2123 C CA . GLY A 1 327 ? 164.501 189.696 174.193 1.00 27.37 327 GLY A CA 1
ATOM 2124 C C . GLY A 1 327 ? 162.996 189.595 174.053 1.00 27.37 327 GLY A C 1
ATOM 2125 O O . GLY A 1 327 ? 162.293 189.282 175.018 1.00 27.37 327 GLY A O 1
ATOM 2126 N N . LYS A 1 328 ? 162.493 189.858 172.849 1.00 23.64 328 LYS A N 1
ATOM 2127 C CA . LYS A 1 328 ? 161.102 189.586 172.506 1.00 23.64 328 LYS A CA 1
ATOM 2128 C C . LYS A 1 328 ? 161.029 188.139 172.029 1.00 23.64 328 LYS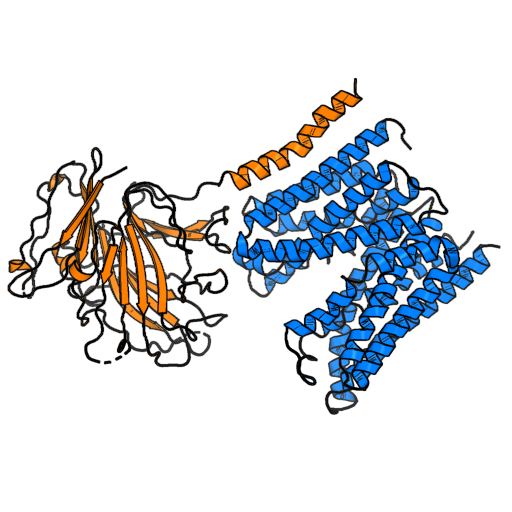 A C 1
ATOM 2129 O O . LYS A 1 328 ? 161.566 187.801 170.969 1.00 23.64 328 LYS A O 1
ATOM 2135 N N . ASN A 1 329 ? 160.366 187.287 172.814 1.00 23.65 329 ASN A N 1
ATOM 2136 C CA . ASN A 1 329 ? 160.466 185.844 172.610 1.00 23.65 329 ASN A CA 1
ATOM 2137 C C . ASN A 1 329 ? 159.899 185.417 171.260 1.00 23.65 329 ASN A C 1
ATOM 2138 O O . ASN A 1 329 ? 160.426 184.495 170.623 1.00 23.65 329 ASN A O 1
ATOM 2143 N N . ILE A 1 330 ? 158.815 186.058 170.820 1.00 22.95 330 ILE A N 1
ATOM 2144 C CA . ILE A 1 330 ? 158.168 185.663 169.571 1.00 22.95 330 ILE A CA 1
ATOM 2145 C C . ILE A 1 330 ? 159.140 185.783 168.404 1.00 22.95 330 ILE A C 1
ATOM 2146 O O . ILE A 1 330 ? 159.180 184.920 167.517 1.00 22.95 330 ILE A O 1
ATOM 2151 N N . ILE A 1 331 ? 159.948 186.845 168.394 1.00 25.14 331 ILE A N 1
ATOM 2152 C CA . ILE A 1 331 ? 160.925 187.030 167.325 1.00 25.14 331 ILE A CA 1
ATOM 2153 C C . ILE A 1 331 ? 161.945 185.897 167.330 1.00 25.14 331 ILE A C 1
ATOM 2154 O O . ILE A 1 331 ? 162.308 185.364 166.274 1.00 25.14 331 ILE A O 1
ATOM 2159 N N . TRP A 1 332 ? 162.423 185.513 168.517 1.00 24.32 332 TRP A N 1
ATOM 2160 C CA . TRP A 1 332 ? 163.395 184.428 168.608 1.00 24.32 332 TRP A CA 1
ATOM 2161 C C . TRP A 1 332 ? 162.804 183.115 168.107 1.00 24.32 332 TRP A C 1
ATOM 2162 O O . TRP A 1 332 ? 163.462 182.368 167.370 1.00 24.32 332 TRP A O 1
ATOM 2173 N N . VAL A 1 333 ? 161.561 182.820 168.495 1.00 19.07 333 VAL A N 1
ATOM 2174 C CA . VAL A 1 333 ? 160.919 181.585 168.051 1.00 19.07 333 VAL A CA 1
ATOM 2175 C C . VAL A 1 333 ? 160.749 181.588 166.537 1.00 19.07 333 VAL A C 1
ATOM 2176 O O . VAL A 1 333 ? 160.994 180.575 165.865 1.00 19.07 333 VAL A O 1
ATOM 2180 N N . LEU A 1 334 ? 160.322 182.723 165.976 1.00 30.05 334 LEU A N 1
ATOM 2181 C CA . LEU A 1 334 ? 160.146 182.815 164.530 1.00 30.05 334 LEU A CA 1
ATOM 2182 C C . LEU A 1 334 ? 161.469 182.619 163.801 1.00 30.05 334 LEU A C 1
ATOM 2183 O O . LEU A 1 334 ? 161.529 181.915 162.784 1.00 30.05 334 LEU A O 1
ATOM 2188 N N . TYR A 1 335 ? 162.542 183.231 164.309 1.00 28.63 335 TYR A N 1
ATOM 2189 C CA . TYR A 1 335 ? 163.853 183.061 163.691 1.00 28.63 335 TYR A CA 1
ATOM 2190 C C . TYR A 1 335 ? 164.299 181.605 163.738 1.00 28.63 335 TYR A C 1
ATOM 2191 O O . TYR A 1 335 ? 164.820 181.075 162.749 1.00 28.63 335 TYR A O 1
ATOM 2200 N N . ALA A 1 336 ? 164.100 180.941 164.879 1.00 22.19 336 ALA A N 1
ATOM 2201 C CA . ALA A 1 336 ? 164.496 179.540 164.993 1.00 22.19 336 ALA A CA 1
ATOM 2202 C C . ALA A 1 336 ? 163.714 178.662 164.023 1.00 22.19 336 ALA A C 1
ATOM 2203 O O . ALA A 1 336 ? 164.284 177.769 163.382 1.00 22.19 336 ALA A O 1
ATOM 2205 N N . VAL A 1 337 ? 162.408 178.903 163.898 1.00 26.60 337 VAL A N 1
ATOM 2206 C CA . VAL A 1 337 ? 161.597 178.076 163.009 1.00 26.60 337 VAL A CA 1
ATOM 2207 C C . VAL A 1 337 ? 161.982 178.316 161.551 1.00 26.60 337 VAL A C 1
ATOM 2208 O O . VAL A 1 337 ? 162.046 177.375 160.746 1.00 26.60 337 VAL A O 1
ATOM 2212 N N . ALA A 1 338 ? 162.258 179.572 161.188 1.00 24.17 338 ALA A N 1
ATOM 2213 C CA . ALA A 1 338 ? 162.715 179.860 159.831 1.00 24.17 338 ALA A CA 1
ATOM 2214 C C . ALA A 1 338 ? 164.052 179.187 159.548 1.00 24.17 338 ALA A C 1
ATOM 2215 O O . ALA A 1 338 ? 164.276 178.670 158.446 1.00 24.17 338 ALA A O 1
ATOM 2217 N N . ALA A 1 339 ? 164.955 179.188 160.531 1.00 26.75 339 ALA A N 1
ATOM 2218 C CA . ALA A 1 339 ? 166.232 178.504 160.361 1.00 26.75 339 ALA A CA 1
ATOM 2219 C C . ALA A 1 339 ? 166.032 177.008 160.156 1.00 26.75 339 ALA A C 1
ATOM 2220 O O . ALA A 1 339 ? 166.707 176.393 159.323 1.00 26.75 339 ALA A O 1
ATOM 2222 N N . THR A 1 340 ? 165.115 176.403 160.915 1.00 17.57 340 THR A N 1
ATOM 2223 C CA . THR A 1 340 ? 164.837 174.979 160.737 1.00 17.57 340 THR A CA 1
ATOM 2224 C C . THR A 1 340 ? 164.289 174.691 159.342 1.00 17.57 340 THR A C 1
ATOM 2225 O O . THR A 1 340 ? 164.685 173.708 158.699 1.00 17.57 340 THR A O 1
ATOM 2229 N N . LEU A 1 341 ? 163.376 175.539 158.858 1.00 28.30 341 LEU A N 1
ATOM 2230 C CA . LEU A 1 341 ? 162.854 175.359 157.505 1.00 28.30 341 LEU A CA 1
ATOM 2231 C C . LEU A 1 341 ? 163.961 175.468 156.464 1.00 28.30 341 LEU A C 1
ATOM 2232 O O . LEU A 1 341 ? 164.021 174.665 155.524 1.00 28.30 341 LEU A O 1
ATOM 2237 N N . VAL A 1 342 ? 164.843 176.458 156.615 1.00 24.37 342 VAL A N 1
ATOM 2238 C CA . VAL A 1 342 ? 165.947 176.619 155.672 1.00 24.37 342 VAL A CA 1
ATOM 2239 C C . VAL A 1 342 ? 166.853 175.395 155.703 1.00 24.37 342 VAL A C 1
ATOM 2240 O O . VAL A 1 342 ? 167.306 174.912 154.657 1.00 24.37 342 VAL A O 1
ATOM 2244 N N . SER A 1 343 ? 167.127 174.870 156.900 1.00 24.87 343 SER A N 1
ATOM 2245 C CA . SER A 1 343 ? 167.998 173.706 157.020 1.00 24.87 343 SER A CA 1
ATOM 2246 C C . SER A 1 343 ? 167.393 172.490 156.332 1.00 24.87 343 SER A C 1
ATOM 2247 O O . SER A 1 343 ? 168.082 171.771 155.599 1.00 24.87 343 SER A O 1
ATOM 2250 N N . HIS A 1 344 ? 166.100 172.239 156.557 1.00 24.76 344 HIS A N 1
ATOM 2251 C CA . HIS A 1 344 ? 165.464 171.100 155.899 1.00 24.76 344 HIS A CA 1
ATOM 2252 C C . HIS A 1 344 ? 165.423 171.278 154.386 1.00 24.76 344 HIS A C 1
ATOM 2253 O O . HIS A 1 344 ? 165.657 170.320 153.639 1.00 24.76 344 HIS A O 1
ATOM 2260 N N . MET A 1 345 ? 165.139 172.494 153.912 1.00 30.14 345 MET A N 1
ATOM 2261 C CA . MET A 1 345 ? 165.129 172.734 152.471 1.00 30.14 345 MET A CA 1
ATOM 2262 C C . MET A 1 345 ? 166.500 172.462 151.864 1.00 30.14 345 MET A C 1
ATOM 2263 O O . MET A 1 345 ? 166.617 171.771 150.842 1.00 30.14 345 MET A O 1
ATOM 2268 N N . MET A 1 346 ? 167.553 172.983 152.499 1.00 31.28 346 MET A N 1
ATOM 2269 C CA . MET A 1 346 ? 168.908 172.785 151.994 1.00 31.28 346 MET A CA 1
ATOM 2270 C C . MET A 1 346 ? 169.294 171.313 152.006 1.00 31.28 346 MET A C 1
ATOM 2271 O O . MET A 1 346 ? 169.917 170.819 151.059 1.00 31.28 346 MET A O 1
ATOM 2276 N N . LEU A 1 347 ? 168.937 170.594 153.072 1.00 26.93 347 LEU A N 1
ATOM 2277 C CA . LEU A 1 347 ? 169.306 169.186 153.163 1.00 26.93 347 LEU A CA 1
ATOM 2278 C C . LEU A 1 347 ? 168.553 168.346 152.139 1.00 26.93 347 LEU A C 1
ATOM 2279 O O . LEU A 1 347 ? 169.110 167.394 151.581 1.00 26.93 347 LEU A O 1
ATOM 2284 N N . ALA A 1 348 ? 167.290 168.680 151.876 1.00 30.94 348 ALA A N 1
ATOM 2285 C CA . ALA A 1 348 ? 166.456 167.816 151.053 1.00 30.94 348 ALA A CA 1
ATOM 2286 C C . ALA A 1 348 ? 166.590 168.088 149.560 1.00 30.94 348 ALA A C 1
ATOM 2287 O O . ALA A 1 348 ? 166.615 167.142 148.766 1.00 30.94 348 ALA A O 1
ATOM 2289 N N . PHE A 1 349 ? 166.678 169.353 149.148 1.00 37.14 349 PHE A N 1
ATOM 2290 C CA . PHE A 1 349 ? 166.556 169.694 147.736 1.00 37.14 349 PHE A CA 1
ATOM 2291 C C . PHE A 1 349 ? 167.884 170.021 147.063 1.00 37.14 349 PHE A C 1
ATOM 2292 O O . PHE A 1 349 ? 167.881 170.558 145.951 1.00 37.14 349 PHE A O 1
ATOM 2300 N N . THR A 1 350 ? 169.018 169.718 147.694 1.00 35.83 350 THR A N 1
ATOM 2301 C CA . THR A 1 350 ? 170.299 170.035 147.078 1.00 35.83 350 THR A CA 1
ATOM 2302 C C . THR A 1 350 ? 171.360 169.078 147.608 1.00 35.83 350 THR A C 1
ATOM 2303 O O . THR A 1 350 ? 171.207 168.501 148.687 1.00 35.83 350 THR A O 1
ATOM 2307 N N . PHE A 1 351 ? 172.436 168.916 146.833 1.00 41.52 351 PHE A N 1
ATOM 2308 C CA . PHE A 1 351 ? 173.561 168.065 147.199 1.00 41.52 351 PHE A CA 1
ATOM 2309 C C . PHE A 1 351 ? 174.696 168.825 147.879 1.00 41.52 351 PHE A C 1
ATOM 2310 O O . PHE A 1 351 ? 175.843 168.365 147.836 1.00 41.52 351 PHE A O 1
ATOM 2318 N N . TRP A 1 352 ? 174.414 169.968 148.496 1.00 45.73 352 TRP A N 1
ATOM 2319 C CA . TRP A 1 352 ? 175.449 170.672 149.239 1.00 45.73 352 TRP A CA 1
ATOM 2320 C C . TRP A 1 352 ? 175.905 169.852 150.443 1.00 45.73 352 TRP A C 1
ATOM 2321 O O . TRP A 1 352 ? 175.276 168.865 150.836 1.00 45.73 352 TRP A O 1
ATOM 2332 N N . ASN A 1 353 ? 177.025 170.273 151.019 1.00 39.30 353 ASN A N 1
ATOM 2333 C CA . ASN A 1 353 ? 177.652 169.522 152.097 1.00 39.30 353 ASN A CA 1
ATOM 2334 C C . ASN A 1 353 ? 176.684 169.384 153.269 1.00 39.30 353 ASN A C 1
ATOM 2335 O O . ASN A 1 353 ? 176.135 170.392 153.735 1.00 39.30 353 ASN A O 1
ATOM 2340 N N . PRO A 1 354 ? 176.437 168.167 153.762 1.00 34.92 354 PRO A N 1
ATOM 2341 C CA . PRO A 1 354 ? 175.497 168.008 154.883 1.00 34.92 354 PRO A CA 1
ATOM 2342 C C . PRO A 1 354 ? 175.957 168.671 156.167 1.00 34.92 354 PRO A C 1
ATOM 2343 O O . PRO A 1 354 ? 175.128 168.886 157.060 1.00 34.92 354 PRO A O 1
ATOM 2347 N N . TRP A 1 355 ? 177.247 168.991 156.298 1.00 32.54 355 TRP A N 1
ATOM 2348 C CA . TRP A 1 355 ? 177.725 169.659 157.505 1.00 32.54 355 TRP A CA 1
ATOM 2349 C C . TRP A 1 355 ? 177.040 171.007 157.689 1.00 32.54 355 TRP A C 1
ATOM 2350 O O . TRP A 1 355 ? 176.571 171.336 158.785 1.00 32.54 355 TRP A O 1
ATOM 2361 N N . ILE A 1 356 ? 176.957 171.795 156.616 1.00 25.12 356 ILE A N 1
ATOM 2362 C CA . ILE A 1 356 ? 176.326 173.109 156.700 1.00 25.12 356 ILE A CA 1
ATOM 2363 C C . ILE A 1 356 ? 174.841 172.970 157.010 1.00 25.12 356 ILE A C 1
ATOM 2364 O O . ILE A 1 356 ? 174.293 173.705 157.840 1.00 25.12 356 ILE A O 1
ATOM 2369 N N . ALA A 1 357 ? 174.167 172.025 156.350 1.00 24.34 357 ALA A N 1
ATOM 2370 C CA . ALA A 1 357 ? 172.729 171.873 156.539 1.00 24.34 357 ALA A CA 1
ATOM 2371 C C . ALA A 1 357 ? 172.387 171.343 157.926 1.00 24.34 357 ALA A C 1
ATOM 2372 O O . ALA A 1 357 ? 171.312 171.648 158.453 1.00 24.34 357 ALA A O 1
ATOM 2374 N N . MET A 1 358 ? 173.275 170.553 158.527 1.00 17.48 358 MET A N 1
ATOM 2375 C CA . MET A 1 358 ? 173.027 169.992 159.848 1.00 17.48 358 MET A CA 1
ATOM 2376 C C . MET A 1 358 ? 173.565 170.864 160.975 1.00 17.48 358 MET A C 1
ATOM 2377 O O . MET A 1 358 ? 173.202 170.643 162.135 1.00 17.48 358 MET A O 1
ATOM 2382 N N . CYS A 1 359 ? 174.415 171.847 160.670 1.00 20.29 359 CYS A N 1
ATOM 2383 C CA . CYS A 1 359 ? 174.880 172.755 161.712 1.00 20.29 359 CYS A CA 1
ATOM 2384 C C . CYS A 1 359 ? 173.769 173.693 162.168 1.00 20.29 359 CYS A C 1
ATOM 2385 O O . CYS A 1 359 ? 173.611 173.937 163.369 1.00 20.29 359 CYS A O 1
ATOM 2388 N N . LEU A 1 360 ? 172.991 174.230 161.224 1.00 18.00 360 LEU A N 1
ATOM 2389 C CA . LEU A 1 360 ? 171.929 175.165 161.583 1.00 18.00 360 LEU A CA 1
ATOM 2390 C C . LEU A 1 360 ? 170.837 174.498 162.408 1.00 18.00 360 LEU A C 1
ATOM 2391 O O . LEU A 1 360 ? 170.177 175.169 163.211 1.00 18.00 360 LEU A O 1
ATOM 2396 N N . LEU A 1 361 ? 170.620 173.194 162.218 1.00 13.86 361 LEU A N 1
ATOM 2397 C CA . LEU A 1 361 ? 169.639 172.488 163.034 1.00 13.86 361 LEU A CA 1
ATOM 2398 C C . LEU A 1 361 ? 170.024 172.501 164.505 1.00 13.86 361 LEU A C 1
ATOM 2399 O O . LEU A 1 361 ? 169.151 172.607 165.371 1.00 13.86 361 LEU A O 1
ATOM 2404 N N . GLY A 1 362 ? 171.320 172.403 164.807 1.00 16.77 362 GLY A N 1
ATOM 2405 C CA . GLY A 1 362 ? 171.745 172.455 166.197 1.00 16.77 362 GLY A CA 1
ATOM 2406 C C . GLY A 1 362 ? 171.355 173.756 166.871 1.00 16.77 362 GLY A C 1
ATOM 2407 O O . GLY A 1 362 ? 170.792 173.758 167.969 1.00 16.77 362 GLY A O 1
ATOM 2408 N N . PHE A 1 363 ? 171.631 174.883 166.212 1.00 18.21 363 PHE A N 1
ATOM 2409 C CA . PHE A 1 363 ? 171.257 176.173 166.780 1.00 18.21 363 PHE A CA 1
ATOM 2410 C C . PHE A 1 363 ? 169.745 176.337 166.839 1.00 18.21 363 PHE A C 1
ATOM 2411 O O . PHE A 1 363 ? 169.208 176.810 167.846 1.00 18.21 363 PHE A O 1
ATOM 2419 N N . SER A 1 364 ? 169.036 175.947 165.777 1.00 14.80 364 SER A N 1
ATOM 2420 C CA . SER A 1 364 ? 167.594 176.150 165.747 1.00 14.80 364 SER A CA 1
ATOM 2421 C C . SER A 1 364 ? 166.842 175.185 166.652 1.00 14.80 364 SER A C 1
ATOM 2422 O O . SER A 1 364 ? 165.642 175.381 166.872 1.00 14.80 364 SER A O 1
ATOM 2425 N N . TYR A 1 365 ? 167.506 174.154 167.170 1.00 9.80 365 TYR A N 1
ATOM 2426 C CA . TYR A 1 365 ? 166.914 173.292 168.183 1.00 9.80 365 TYR A CA 1
ATOM 2427 C C . TYR A 1 365 ? 167.335 173.669 169.594 1.00 9.80 365 TYR A C 1
ATOM 2428 O O . TYR A 1 365 ? 166.547 173.500 170.529 1.00 9.80 365 TYR A O 1
ATOM 2437 N N . SER A 1 366 ? 168.554 174.180 169.770 1.00 16.72 366 SER A N 1
ATOM 2438 C CA . SER A 1 366 ? 168.979 174.661 171.076 1.00 16.72 366 SER A CA 1
ATOM 2439 C C . SER A 1 366 ? 168.384 176.019 171.417 1.00 16.72 366 SER A C 1
ATOM 2440 O O . SER A 1 366 ? 168.372 176.396 172.593 1.00 16.72 366 SER A O 1
ATOM 2443 N N . LEU A 1 367 ? 167.893 176.759 170.423 1.00 14.84 367 LEU A N 1
ATOM 2444 C CA . LEU A 1 367 ? 167.299 178.063 170.678 1.00 14.84 367 LEU A CA 1
ATOM 2445 C C . LEU A 1 367 ? 165.787 177.984 170.839 1.00 14.84 367 LEU A C 1
ATOM 2446 O O . LEU A 1 367 ? 165.213 178.753 171.615 1.00 14.84 367 LEU A O 1
ATOM 2451 N N . LEU A 1 368 ? 165.122 177.080 170.115 1.00 7.90 368 LEU A N 1
ATOM 2452 C CA . LEU A 1 368 ? 163.689 176.899 170.326 1.00 7.90 368 LEU A CA 1
ATOM 2453 C C . LEU A 1 368 ? 163.409 176.377 171.728 1.00 7.90 368 LEU A C 1
ATOM 2454 O O . LEU A 1 368 ? 162.454 176.814 172.379 1.00 7.90 368 LEU A O 1
ATOM 2459 N N . ALA A 1 369 ? 164.224 175.442 172.206 1.00 17.10 369 ALA A N 1
ATOM 2460 C CA . ALA A 1 369 ? 164.191 175.094 173.617 1.00 17.10 369 ALA A CA 1
ATOM 2461 C C . ALA A 1 369 ? 164.649 176.288 174.444 1.00 17.10 369 ALA A C 1
ATOM 2462 O O . ALA A 1 369 ? 165.352 177.174 173.953 1.00 17.10 369 ALA A O 1
ATOM 2464 N N . CYS A 1 370 ? 164.201 176.325 175.699 1.00 21.61 370 CYS A N 1
ATOM 2465 C CA . CYS A 1 370 ? 164.467 177.413 176.648 1.00 21.61 370 CYS A CA 1
ATOM 2466 C C . CYS A 1 370 ? 164.112 178.787 176.076 1.00 21.61 370 CYS A C 1
ATOM 2467 O O . CYS A 1 370 ? 164.587 179.813 176.571 1.00 21.61 370 CYS A O 1
ATOM 2470 N N . ALA A 1 371 ? 163.286 178.829 175.027 1.00 14.48 371 ALA A N 1
ATOM 2471 C CA . ALA A 1 371 ? 162.702 180.079 174.562 1.00 14.48 371 ALA A CA 1
ATOM 2472 C C . ALA A 1 371 ? 161.246 179.942 174.146 1.00 14.48 371 ALA A C 1
ATOM 2473 O O . ALA A 1 371 ? 160.633 180.949 173.779 1.00 14.48 371 ALA A O 1
ATOM 2475 N N . LEU A 1 372 ? 160.676 178.740 174.184 1.00 13.79 372 LEU A N 1
ATOM 2476 C CA . LEU A 1 372 ? 159.275 178.508 173.857 1.00 13.79 372 LEU A CA 1
ATOM 2477 C C . LEU A 1 372 ? 158.469 178.046 175.059 1.00 13.79 372 LEU A C 1
ATOM 2478 O O . LEU A 1 372 ? 157.350 178.519 175.273 1.00 13.79 372 LEU A O 1
ATOM 2483 N N . TRP A 1 373 ? 159.011 177.119 175.844 1.00 17.05 373 TRP A N 1
ATOM 2484 C CA . TRP A 1 373 ? 158.316 176.666 177.045 1.00 17.05 373 TRP A CA 1
ATOM 2485 C C . TRP A 1 373 ? 157.948 177.800 177.998 1.00 17.05 373 TRP A C 1
ATOM 2486 O O . TRP A 1 373 ? 156.836 177.758 178.553 1.00 17.05 373 TRP A O 1
ATOM 2497 N N . PRO A 1 374 ? 158.791 178.810 178.246 1.00 18.96 374 PRO A N 1
ATOM 2498 C CA . PRO A 1 374 ? 158.363 179.921 179.115 1.00 18.96 374 PRO A CA 1
ATOM 2499 C C . PRO A 1 374 ? 157.145 180.688 178.614 1.00 18.96 374 PRO A C 1
ATOM 2500 O O . PRO A 1 374 ? 156.648 181.552 179.347 1.00 18.96 374 PRO A O 1
ATOM 2504 N N . MET A 1 375 ? 156.656 180.422 177.400 1.00 22.93 375 MET A N 1
ATOM 2505 C CA . MET A 1 375 ? 155.448 181.100 176.933 1.00 22.93 375 MET A CA 1
ATOM 2506 C C . MET A 1 375 ? 154.237 180.713 177.770 1.00 22.93 375 MET A C 1
ATOM 2507 O O . MET A 1 375 ? 153.409 181.567 178.107 1.00 22.93 375 MET A O 1
ATOM 2512 N N . VAL A 1 376 ? 154.115 179.430 178.121 1.00 19.47 376 VAL A N 1
ATOM 2513 C CA . VAL A 1 376 ? 153.023 179.002 178.986 1.00 19.47 376 VAL A CA 1
ATOM 2514 C C . VAL A 1 376 ? 153.195 179.482 180.417 1.00 19.47 376 VAL A C 1
ATOM 2515 O O . VAL A 1 376 ? 152.275 179.332 181.226 1.00 19.47 376 VAL A O 1
ATOM 2519 N N . ALA A 1 377 ? 154.353 180.051 180.753 1.00 20.21 377 ALA A N 1
ATOM 2520 C CA . ALA A 1 377 ? 154.539 180.634 182.075 1.00 20.21 377 ALA A CA 1
ATOM 2521 C C . ALA A 1 377 ? 153.822 181.969 182.216 1.00 20.21 377 ALA A C 1
ATOM 2522 O O . ALA A 1 377 ? 153.454 182.356 183.330 1.00 20.21 377 ALA A O 1
ATOM 2524 N N . PHE A 1 378 ? 153.620 182.684 181.110 1.00 22.94 378 PHE A N 1
ATOM 2525 C CA . PHE A 1 378 ? 152.972 183.988 181.136 1.00 22.94 378 PHE A CA 1
ATOM 2526 C C . PHE A 1 378 ? 151.516 183.951 180.697 1.00 22.94 378 PHE A C 1
ATOM 2527 O O . PHE A 1 378 ? 150.730 184.796 181.136 1.00 22.94 378 PHE A O 1
ATOM 2535 N N . ILE A 1 379 ? 151.135 182.997 179.846 1.00 23.23 379 ILE A N 1
ATOM 2536 C CA . ILE A 1 379 ? 149.769 182.962 179.330 1.00 23.23 379 ILE A CA 1
ATOM 2537 C C . ILE A 1 379 ? 148.802 182.501 180.413 1.00 23.23 379 ILE A C 1
ATOM 2538 O O . ILE A 1 379 ? 147.903 183.243 180.826 1.00 23.23 379 ILE A O 1
ATOM 2543 N N . VAL A 1 380 ? 148.970 181.272 180.889 1.00 32.19 380 VAL A N 1
ATOM 2544 C CA . VAL A 1 380 ? 148.120 180.741 181.951 1.00 32.19 380 VAL A CA 1
ATOM 2545 C C . VAL A 1 380 ? 148.686 181.202 183.291 1.00 32.19 380 VAL A C 1
ATOM 2546 O O . VAL A 1 380 ? 149.903 181.118 183.514 1.00 32.19 380 VAL A O 1
ATOM 2550 N N . PRO A 1 381 ? 147.860 181.732 184.191 1.00 38.80 381 PRO A N 1
ATOM 2551 C CA . PRO A 1 381 ? 148.387 182.224 185.470 1.00 38.80 381 PRO A CA 1
ATOM 2552 C C . PRO A 1 381 ? 148.741 181.099 186.427 1.00 38.80 381 PRO A C 1
ATOM 2553 O O . PRO A 1 381 ? 148.561 179.920 186.107 1.00 38.80 381 PRO A O 1
ATOM 2557 N N . GLU A 1 382 ? 149.249 181.459 187.604 1.00 46.62 382 GLU A N 1
ATOM 2558 C CA . GLU A 1 382 ? 149.576 180.478 188.627 1.00 46.62 382 GLU A CA 1
ATOM 2559 C C . GLU A 1 382 ? 148.313 179.729 189.054 1.00 46.62 382 GLU A C 1
ATOM 2560 O O . GLU A 1 382 ? 147.187 180.150 188.773 1.00 46.62 382 GLU A O 1
ATOM 2566 N N . HIS A 1 383 ? 148.517 178.591 189.721 1.00 51.64 383 HIS A N 1
ATOM 2567 C CA . HIS A 1 383 ? 147.506 177.656 190.220 1.00 51.64 383 HIS A CA 1
ATOM 2568 C C . HIS A 1 383 ? 146.997 176.769 189.084 1.00 51.64 383 HIS A C 1
ATOM 2569 O O . HIS A 1 383 ? 146.111 175.937 189.311 1.00 51.64 383 HIS A O 1
ATOM 2576 N N . GL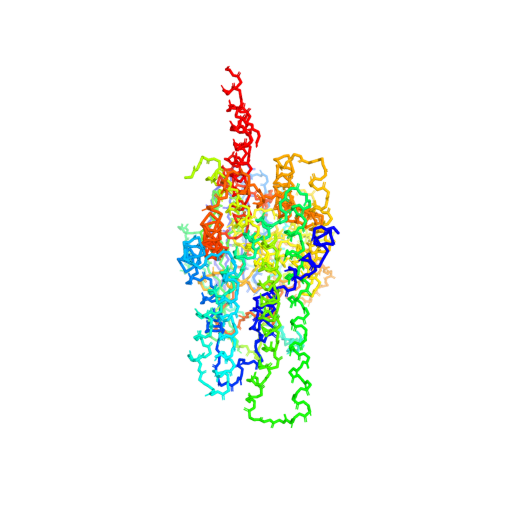N A 1 384 ? 147.550 176.888 187.875 1.00 46.55 384 GLN A N 1
ATOM 2577 C CA . GLN A 1 384 ? 147.129 176.043 186.765 1.00 46.55 384 GLN A CA 1
ATOM 2578 C C . GLN A 1 384 ? 148.278 175.513 185.917 1.00 46.55 384 GLN A C 1
ATOM 2579 O O . GLN A 1 384 ? 148.014 174.859 184.904 1.00 46.55 384 GLN A O 1
ATOM 2585 N N . LEU A 1 385 ? 149.535 175.772 186.288 1.00 37.18 385 LEU A N 1
ATOM 2586 C CA . LEU A 1 385 ? 150.659 175.317 185.472 1.00 37.18 385 LEU A CA 1
ATOM 2587 C C . LEU A 1 385 ? 150.752 173.796 185.444 1.00 37.18 385 LEU A C 1
ATOM 2588 O O . LEU A 1 385 ? 151.069 173.202 184.402 1.00 37.18 385 LEU A O 1
ATOM 2593 N N . GLY A 1 386 ? 150.485 173.149 186.579 1.00 36.88 386 GLY A N 1
ATOM 2594 C CA . GLY A 1 386 ? 150.654 171.711 186.709 1.00 36.88 386 GLY A CA 1
ATOM 2595 C C . GLY A 1 386 ? 149.775 170.889 185.792 1.00 36.88 386 GLY A C 1
ATOM 2596 O O . GLY A 1 386 ? 150.045 169.697 185.610 1.00 36.88 386 GLY A O 1
ATOM 2597 N N . THR A 1 387 ? 148.735 171.487 185.215 1.00 34.00 387 THR A N 1
ATOM 2598 C CA . THR A 1 387 ? 147.883 170.808 184.248 1.00 34.00 387 THR A CA 1
ATOM 2599 C C . THR A 1 387 ? 148.256 171.133 182.809 1.00 34.00 387 THR A C 1
ATOM 2600 O O . THR A 1 387 ? 148.291 170.234 181.963 1.00 34.00 387 THR A O 1
ATOM 2604 N N . ALA A 1 388 ? 148.550 172.402 182.515 1.00 25.86 388 ALA A N 1
ATOM 2605 C CA . ALA A 1 388 ? 148.951 172.776 181.164 1.00 25.86 388 ALA A CA 1
ATOM 2606 C C . ALA A 1 388 ? 150.258 172.101 180.766 1.00 25.86 388 ALA A C 1
ATOM 2607 O O . ALA A 1 388 ? 150.396 171.616 179.634 1.00 25.86 388 ALA A O 1
ATOM 2609 N N . TYR A 1 389 ? 151.233 172.066 181.678 1.00 21.47 389 TYR A N 1
ATOM 2610 C CA . TYR A 1 389 ? 152.503 171.417 181.362 1.00 21.47 389 TYR A CA 1
ATOM 2611 C C . TYR A 1 389 ? 152.312 169.927 181.105 1.00 21.47 389 TYR A C 1
ATOM 2612 O O . TYR A 1 389 ? 152.903 169.366 180.172 1.00 21.47 389 TYR A O 1
ATOM 2621 N N . GLY A 1 390 ? 151.492 169.269 181.926 1.00 27.84 390 GLY A N 1
ATOM 2622 C CA . GLY A 1 390 ? 151.209 167.863 181.701 1.00 27.84 390 GLY A CA 1
ATOM 2623 C C . GLY A 1 390 ? 150.505 167.617 180.381 1.00 27.84 390 GLY A C 1
ATOM 2624 O O . GLY A 1 390 ? 150.786 166.635 179.691 1.00 27.84 390 GLY A O 1
ATOM 2625 N N . PHE A 1 391 ? 149.578 168.506 180.013 1.00 22.99 391 PHE A N 1
ATOM 2626 C CA . PHE A 1 391 ? 148.905 168.379 178.725 1.00 22.99 391 PHE A CA 1
ATOM 2627 C C . PHE A 1 391 ? 149.894 168.512 177.573 1.00 22.99 391 PHE A C 1
ATOM 2628 O O . PHE A 1 391 ? 149.828 167.755 176.595 1.00 22.99 391 PHE A O 1
ATOM 2636 N N . MET A 1 392 ? 150.816 169.475 177.668 1.00 18.56 392 MET A N 1
ATOM 2637 C CA . MET A 1 392 ? 151.831 169.626 176.629 1.00 18.56 392 MET A CA 1
ATOM 2638 C C . MET A 1 392 ? 152.698 168.379 176.522 1.00 18.56 392 MET A C 1
ATOM 2639 O O . MET A 1 392 ? 152.969 167.893 175.415 1.00 18.56 392 MET A O 1
ATOM 2644 N N . GLN A 1 393 ? 153.137 167.843 177.663 1.00 19.02 393 GLN A N 1
ATOM 2645 C CA . GLN A 1 393 ? 153.958 166.636 177.640 1.00 19.02 393 GLN A CA 1
ATOM 2646 C C . GLN A 1 393 ? 153.200 165.469 177.020 1.00 19.02 393 GLN A C 1
ATOM 2647 O O . GLN A 1 393 ? 153.750 164.726 176.196 1.00 19.02 393 GLN A O 1
ATOM 2653 N N . SER A 1 394 ? 151.929 165.305 177.394 1.00 24.74 394 SER A N 1
ATOM 2654 C CA . SER A 1 394 ? 151.120 164.216 176.859 1.00 24.74 394 SER A CA 1
ATOM 2655 C C . SER A 1 394 ? 150.967 164.331 175.349 1.00 24.74 394 SER A C 1
ATOM 2656 O O . SER A 1 394 ? 151.162 163.352 174.617 1.00 24.74 394 SER A O 1
ATOM 2659 N N . ILE A 1 395 ? 150.622 165.524 174.861 1.00 18.47 395 ILE A N 1
ATOM 2660 C CA . ILE A 1 395 ? 150.375 165.677 173.432 1.00 18.47 395 ILE A CA 1
ATOM 2661 C C . ILE A 1 395 ? 151.666 165.499 172.640 1.00 18.47 395 ILE A C 1
ATOM 2662 O O . ILE A 1 395 ? 151.667 164.883 171.567 1.00 18.47 395 ILE A O 1
ATOM 2667 N N . GLN A 1 396 ? 152.793 165.994 173.165 1.00 15.01 396 GLN A N 1
ATOM 2668 C CA . GLN A 1 396 ? 154.063 165.816 172.466 1.00 15.01 396 GLN A CA 1
ATOM 2669 C C . GLN A 1 396 ? 154.467 164.346 172.409 1.00 15.01 396 GLN A C 1
ATOM 2670 O O . GLN A 1 396 ? 154.898 163.853 171.355 1.00 15.01 396 GLN A O 1
ATOM 2676 N N . ASN A 1 397 ? 154.335 163.631 173.530 1.00 20.51 397 ASN A N 1
ATOM 2677 C CA . ASN A 1 397 ? 154.695 162.218 173.546 1.00 20.51 397 ASN A CA 1
ATOM 2678 C C . ASN A 1 397 ? 153.810 161.414 172.603 1.00 20.51 397 ASN A C 1
ATOM 2679 O O . ASN A 1 397 ? 154.298 160.546 171.867 1.00 20.51 397 ASN A O 1
ATOM 2684 N N . LEU A 1 398 ? 152.503 161.693 172.605 1.00 24.13 398 LEU A N 1
ATOM 2685 C CA . LEU A 1 398 ? 151.604 160.987 171.699 1.00 24.13 398 LEU A CA 1
ATOM 2686 C C . LEU A 1 398 ? 151.943 161.284 170.246 1.00 24.13 398 LEU A C 1
ATOM 2687 O O . LEU A 1 398 ? 151.911 160.383 169.400 1.00 24.13 398 LEU A O 1
ATOM 2692 N N . GLY A 1 399 ? 152.267 162.542 169.933 1.00 24.21 399 GLY A N 1
ATOM 2693 C CA . GLY A 1 399 ? 152.641 162.876 168.568 1.00 24.21 399 GLY A CA 1
ATOM 2694 C C . GLY A 1 399 ? 153.877 162.129 168.107 1.00 24.21 399 GLY A C 1
ATOM 2695 O O . GLY A 1 399 ? 153.907 161.570 167.007 1.00 24.21 399 GLY A O 1
ATOM 2696 N N . LEU A 1 400 ? 154.913 162.098 168.950 1.00 20.30 400 LEU A N 1
ATOM 2697 C CA . LEU A 1 400 ? 156.126 161.366 168.592 1.00 20.30 400 LEU A CA 1
ATOM 2698 C C . LEU A 1 400 ? 155.836 159.882 168.398 1.00 20.30 400 LEU A C 1
ATOM 2699 O O . LEU A 1 400 ? 156.283 159.268 167.416 1.00 20.30 400 LEU A O 1
ATOM 2704 N N . ALA A 1 401 ? 155.076 159.289 169.324 1.00 31.36 401 ALA A N 1
ATOM 2705 C CA . ALA A 1 401 ? 154.792 157.860 169.246 1.00 31.36 401 ALA A CA 1
ATOM 2706 C C . ALA A 1 401 ? 153.988 157.520 167.998 1.00 31.36 401 ALA A C 1
ATOM 2707 O O . ALA A 1 401 ? 154.238 156.495 167.352 1.00 31.36 401 ALA A O 1
ATOM 2709 N N . VAL A 1 402 ? 153.018 158.363 167.640 1.00 29.92 402 VAL A N 1
ATOM 2710 C CA . VAL A 1 402 ? 152.183 158.066 166.483 1.00 29.92 402 VAL A CA 1
ATOM 2711 C C . VAL A 1 402 ? 152.883 158.394 165.170 1.00 29.92 402 VAL A C 1
ATOM 2712 O O . VAL A 1 402 ? 152.532 157.815 164.134 1.00 29.92 402 VAL A O 1
ATOM 2716 N N . ILE A 1 403 ? 153.873 159.290 165.171 1.00 29.70 403 ILE A N 1
ATOM 2717 C CA . ILE A 1 403 ? 154.541 159.617 163.916 1.00 29.70 403 ILE A CA 1
ATOM 2718 C C . ILE A 1 403 ? 155.744 158.723 163.634 1.00 29.70 403 ILE A C 1
ATOM 2719 O O . ILE A 1 403 ? 156.126 158.574 162.465 1.00 29.70 403 ILE A O 1
ATOM 2724 N N . ALA A 1 404 ? 156.349 158.117 164.660 1.00 32.93 404 ALA A N 1
ATOM 2725 C CA . ALA A 1 404 ? 157.450 157.194 164.396 1.00 32.93 404 ALA A CA 1
ATOM 2726 C C . ALA A 1 404 ? 156.985 156.028 163.528 1.00 32.93 404 ALA A C 1
ATOM 2727 O O . ALA A 1 404 ? 157.639 155.668 162.539 1.00 32.93 404 ALA A O 1
ATOM 2729 N N . ILE A 1 405 ? 155.831 155.449 163.870 1.00 40.07 405 ILE A N 1
ATOM 2730 C CA . ILE A 1 405 ? 155.291 154.331 163.102 1.00 40.07 405 ILE A CA 1
ATOM 2731 C C . ILE A 1 405 ? 154.932 154.773 161.690 1.00 40.07 405 ILE A C 1
ATOM 2732 O O . ILE A 1 405 ? 155.189 154.055 160.717 1.00 40.07 405 ILE A O 1
ATOM 2737 N N . LEU A 1 406 ? 154.322 155.954 161.555 1.00 36.54 406 LEU A N 1
ATOM 2738 C CA . LEU A 1 406 ? 153.933 156.438 160.233 1.00 36.54 406 LEU A CA 1
ATOM 2739 C C . LEU A 1 406 ? 155.153 156.662 159.345 1.00 36.54 406 LEU A C 1
ATOM 2740 O O . LEU A 1 406 ? 155.139 156.312 158.159 1.00 36.54 406 LEU A O 1
ATOM 2745 N N . ALA A 1 407 ? 156.215 157.252 159.900 1.00 36.66 407 ALA A N 1
ATOM 2746 C CA . ALA A 1 407 ? 157.433 157.456 159.124 1.00 36.66 407 ALA A CA 1
ATOM 2747 C C . ALA A 1 407 ? 158.060 156.128 158.727 1.00 36.66 407 ALA A C 1
ATOM 2748 O O . ALA A 1 407 ? 158.496 155.957 157.581 1.00 36.66 407 ALA A O 1
ATOM 2750 N N . GLY A 1 408 ? 158.114 155.172 159.659 1.00 41.62 408 GLY A N 1
ATOM 2751 C CA . GLY A 1 408 ? 158.650 153.863 159.321 1.00 41.62 408 GLY A CA 1
ATOM 2752 C C . GLY A 1 408 ? 157.842 153.163 158.244 1.00 41.62 408 GLY A C 1
ATOM 2753 O O . GLY A 1 408 ? 158.396 152.461 157.394 1.00 41.62 408 GLY A O 1
ATOM 2754 N N . MET A 1 409 ? 156.521 153.348 158.264 1.00 46.20 409 MET A N 1
ATOM 2755 C CA . MET A 1 409 ? 155.663 152.718 157.267 1.00 46.20 409 MET A CA 1
ATOM 2756 C C . MET A 1 409 ? 155.818 153.376 155.901 1.00 46.20 409 MET A C 1
ATOM 2757 O O . MET A 1 409 ? 155.810 152.691 154.873 1.00 46.20 409 MET A O 1
ATOM 2762 N N . ILE A 1 410 ? 155.949 154.703 155.867 1.00 42.17 410 ILE A N 1
ATOM 2763 C CA . ILE A 1 410 ? 156.037 155.395 154.585 1.00 42.17 410 ILE A CA 1
ATOM 2764 C C . ILE A 1 410 ? 157.434 155.324 153.976 1.00 42.17 410 ILE A C 1
ATOM 2765 O O . ILE A 1 410 ? 157.571 155.464 152.752 1.00 42.17 410 ILE A O 1
ATOM 2770 N N . LEU A 1 411 ? 158.471 155.084 154.787 1.00 44.69 411 LEU A N 1
ATOM 2771 C CA . LEU A 1 411 ? 159.836 155.093 154.269 1.00 44.69 411 LEU A CA 1
ATOM 2772 C C . LEU A 1 411 ? 160.023 154.046 153.176 1.00 44.69 411 LEU A C 1
ATOM 2773 O O . LEU A 1 411 ? 160.484 154.360 152.072 1.00 44.69 411 LEU A O 1
ATOM 2778 N N . ASP A 1 412 ? 159.668 152.793 153.462 1.00 51.28 412 ASP A N 1
ATOM 2779 C CA . ASP A 1 412 ? 159.853 151.738 152.473 1.00 51.28 412 ASP A CA 1
ATOM 2780 C C . ASP A 1 412 ? 158.797 151.786 151.375 1.00 51.28 412 ASP A C 1
ATOM 2781 O O . ASP A 1 412 ? 159.057 151.343 150.251 1.00 51.28 412 ASP A O 1
ATOM 2786 N N . SER A 1 413 ? 157.610 152.312 151.679 1.00 45.27 413 SER A N 1
ATOM 2787 C CA . SER A 1 413 ? 156.531 152.334 150.700 1.00 45.27 413 SER A CA 1
ATOM 2788 C C . SER A 1 413 ? 156.717 153.418 149.646 1.00 45.27 413 SER A C 1
ATOM 2789 O O . SER A 1 413 ? 156.253 153.252 148.513 1.00 45.27 413 SER A O 1
ATOM 2792 N N . LYS A 1 414 ? 157.381 154.527 149.983 1.00 37.74 414 LYS A N 1
ATOM 2793 C CA . LYS A 1 414 ? 157.502 155.635 149.044 1.00 37.74 414 LYS A CA 1
ATOM 2794 C C . LYS A 1 414 ? 158.911 156.185 148.879 1.00 37.74 414 LYS A C 1
ATOM 2795 O O . LYS A 1 414 ? 159.135 156.967 147.948 1.00 37.74 414 LYS A O 1
ATOM 2801 N N . GLY A 1 415 ? 159.861 155.816 149.733 1.00 43.00 415 GLY A N 1
ATOM 2802 C CA . GLY A 1 415 ? 161.230 156.257 149.546 1.00 43.00 415 GLY A CA 1
ATOM 2803 C C . GLY A 1 415 ? 161.719 157.263 150.566 1.00 43.00 415 GLY A C 1
ATOM 2804 O O . GLY A 1 415 ? 161.427 157.142 151.759 1.00 43.00 415 GLY A O 1
ATOM 2805 N N . TYR A 1 416 ? 162.469 158.263 150.104 1.00 44.57 416 TYR A N 1
ATOM 2806 C CA . TYR A 1 416 ? 163.082 159.249 150.983 1.00 44.57 416 TYR A CA 1
ATOM 2807 C C . TYR A 1 416 ? 162.679 160.683 150.684 1.00 44.57 416 TYR A C 1
ATOM 2808 O O . TYR A 1 416 ? 162.618 161.491 151.612 1.00 44.57 416 TYR A O 1
ATOM 2817 N N . LEU A 1 417 ? 162.415 161.025 149.422 1.00 38.46 417 LEU A N 1
ATOM 2818 C CA . LEU A 1 417 ? 162.028 162.394 149.099 1.00 38.46 417 LEU A CA 1
ATOM 2819 C C . LEU A 1 417 ? 160.688 162.750 149.728 1.00 38.46 417 LEU A C 1
ATOM 2820 O O . LEU A 1 417 ? 160.502 163.869 150.222 1.00 38.46 417 LEU A O 1
ATOM 2825 N N . LEU A 1 418 ? 159.739 161.810 149.719 1.00 37.30 418 LEU A N 1
ATOM 2826 C CA . LEU A 1 418 ? 158.432 162.067 150.315 1.00 37.30 418 LEU A CA 1
ATOM 2827 C C . LEU A 1 418 ? 158.531 162.297 151.818 1.00 37.30 418 LEU A C 1
ATOM 2828 O O . LEU A 1 418 ? 157.763 163.091 152.372 1.00 37.30 418 LEU A O 1
ATOM 2833 N N . LEU A 1 419 ? 159.462 161.618 152.492 1.00 32.44 419 LEU A N 1
ATOM 2834 C CA . LEU A 1 419 ? 159.653 161.839 153.922 1.00 32.44 419 LEU A CA 1
ATOM 2835 C C . LEU A 1 419 ? 160.100 163.270 154.202 1.00 32.44 419 LEU A C 1
ATOM 2836 O O . LEU A 1 419 ? 159.569 163.937 155.099 1.00 32.44 419 LEU A O 1
ATOM 2841 N N . GLU A 1 420 ? 161.077 163.759 153.435 1.00 32.91 420 GLU A N 1
ATOM 2842 C CA . GLU A 1 420 ? 161.529 165.136 153.602 1.00 32.91 420 GLU A CA 1
ATOM 2843 C C . GLU A 1 420 ? 160.423 166.118 153.245 1.00 32.91 420 GLU A C 1
ATOM 2844 O O . GLU A 1 420 ? 160.284 167.169 153.881 1.00 32.91 420 GLU A O 1
ATOM 2850 N N . VAL A 1 421 ? 159.627 165.789 152.228 1.00 36.52 421 VAL A N 1
ATOM 2851 C CA . VAL A 1 421 ? 158.501 166.635 151.844 1.00 36.52 421 VAL A CA 1
ATOM 2852 C C . VAL A 1 421 ? 157.507 166.754 152.995 1.00 36.52 421 VAL A C 1
ATOM 2853 O O . VAL A 1 421 ? 157.037 167.849 153.331 1.00 36.52 421 VAL A O 1
ATOM 2857 N N . PHE A 1 422 ? 157.181 165.622 153.622 1.00 31.27 422 PHE A N 1
ATOM 2858 C CA . PHE A 1 422 ? 156.242 165.615 154.739 1.00 31.27 422 PHE A CA 1
ATOM 2859 C C . PHE A 1 422 ? 156.799 166.378 155.937 1.00 31.27 422 PHE A C 1
ATOM 2860 O O . PHE A 1 422 ? 156.070 167.128 156.602 1.00 31.27 422 PHE A O 1
ATOM 2868 N N . PHE A 1 423 ? 158.093 166.208 156.222 1.00 24.33 423 PHE A N 1
ATOM 2869 C CA . PHE A 1 423 ? 158.712 166.951 157.317 1.00 24.33 423 PHE A CA 1
ATOM 2870 C C . PHE A 1 423 ? 158.669 168.452 157.055 1.00 24.33 423 PHE A C 1
ATOM 2871 O O . PHE A 1 423 ? 158.379 169.244 157.963 1.00 24.33 423 PHE A O 1
ATOM 2879 N N . ILE A 1 424 ? 158.957 168.862 155.818 1.00 30.45 424 ILE A N 1
ATOM 2880 C CA . ILE A 1 424 ? 158.924 170.279 155.475 1.00 30.45 424 ILE A CA 1
ATOM 2881 C C . ILE A 1 424 ? 157.505 170.820 155.587 1.00 30.45 424 ILE A C 1
ATOM 2882 O O . ILE A 1 424 ? 157.296 171.957 156.024 1.00 30.45 424 ILE A O 1
ATOM 2887 N N . ALA A 1 425 ? 156.508 170.016 155.211 1.00 34.60 425 ALA A N 1
ATOM 2888 C CA . ALA A 1 425 ? 155.120 170.434 155.390 1.00 34.60 425 ALA A CA 1
ATOM 2889 C C . ALA A 1 425 ? 154.792 170.646 156.865 1.00 34.60 425 ALA A C 1
ATOM 2890 O O . ALA A 1 425 ? 154.119 171.620 157.230 1.00 34.60 425 ALA A O 1
ATOM 2892 N N . CYS A 1 426 ? 155.254 169.737 157.727 1.00 34.42 426 CYS A N 1
ATOM 2893 C CA . CYS A 1 426 ? 155.013 169.889 159.160 1.00 34.42 426 CYS A CA 1
ATOM 2894 C C . CYS A 1 426 ? 155.655 171.164 159.695 1.00 34.42 426 CYS A C 1
ATOM 2895 O O . CYS A 1 426 ? 155.033 171.919 160.453 1.00 34.42 426 CYS A O 1
ATOM 2898 N N . VAL A 1 427 ? 156.906 171.425 159.308 1.00 29.80 427 VAL A N 1
ATOM 2899 C CA . VAL A 1 427 ? 157.570 172.636 159.790 1.00 29.80 427 VAL A CA 1
ATOM 2900 C C . VAL A 1 427 ? 156.903 173.887 159.220 1.00 29.80 427 VAL A C 1
ATOM 2901 O O . VAL A 1 427 ? 156.861 174.933 159.880 1.00 29.80 427 VAL A O 1
ATOM 2905 N N . SER A 1 428 ? 156.376 173.810 157.995 1.00 40.31 428 SER A N 1
ATOM 2906 C CA . SER A 1 428 ? 155.639 174.937 157.433 1.00 40.31 428 SER A CA 1
ATOM 2907 C C . SER A 1 428 ? 154.376 175.221 158.233 1.00 40.31 428 SER A C 1
ATOM 2908 O O . SER A 1 428 ? 154.037 176.384 158.484 1.00 40.31 428 SER A O 1
ATOM 2911 N N . LEU A 1 429 ? 153.658 174.168 158.632 1.00 36.51 429 LEU A N 1
ATOM 2912 C CA . LEU A 1 429 ? 152.505 174.359 159.507 1.00 36.51 429 LEU A CA 1
ATOM 2913 C C . LEU A 1 429 ? 152.931 174.972 160.836 1.00 36.51 429 LEU A C 1
ATOM 2914 O O . LEU A 1 429 ? 152.232 175.834 161.389 1.00 36.51 429 LEU A O 1
ATOM 2919 N N . SER A 1 430 ? 154.082 174.542 161.357 1.00 33.60 430 SER A N 1
ATOM 2920 C CA . SER A 1 430 ? 154.609 175.122 162.589 1.00 33.60 430 SER A CA 1
ATOM 2921 C C . SER A 1 430 ? 154.840 176.621 162.437 1.00 33.60 430 SER A C 1
ATOM 2922 O O . SER A 1 430 ? 154.455 177.412 163.305 1.00 33.60 430 SER A O 1
ATOM 2925 N N . LEU A 1 431 ? 155.475 177.029 161.336 1.00 40.33 431 LEU A N 1
ATOM 2926 C CA . LEU A 1 431 ? 155.739 178.450 161.117 1.00 40.33 431 LEU A CA 1
ATOM 2927 C C . LEU A 1 431 ? 154.448 179.234 160.924 1.00 40.33 431 LEU A C 1
ATOM 2928 O O . LEU A 1 431 ? 154.334 180.370 161.404 1.00 40.33 431 LEU A O 1
ATOM 2933 N N . LEU A 1 432 ? 153.478 178.657 160.211 1.00 49.32 432 LEU A N 1
ATOM 2934 C CA . LEU A 1 432 ? 152.193 179.324 160.040 1.00 49.32 432 LEU A CA 1
ATOM 2935 C C . LEU A 1 432 ? 151.520 179.561 161.384 1.00 49.32 432 LEU A C 1
ATOM 2936 O O . LEU A 1 432 ? 150.994 180.649 161.643 1.00 49.32 432 LEU A O 1
ATOM 2941 N N . ALA A 1 433 ? 151.543 178.559 162.264 1.00 44.54 433 ALA A N 1
ATOM 2942 C CA . ALA A 1 433 ? 150.951 178.746 163.582 1.00 44.54 433 ALA A CA 1
ATOM 2943 C C . ALA A 1 433 ? 151.747 179.740 164.425 1.00 44.54 433 ALA A C 1
ATOM 2944 O O . ALA A 1 433 ? 151.157 180.501 165.199 1.00 44.54 433 ALA A O 1
ATOM 2946 N N . VAL A 1 434 ? 153.077 179.762 164.281 1.00 45.90 434 VAL A N 1
ATOM 2947 C CA . VAL A 1 434 ? 153.891 180.740 165.006 1.00 45.90 434 VAL A CA 1
ATOM 2948 C C . VAL A 1 434 ? 153.498 182.155 164.606 1.00 45.90 434 VAL A C 1
ATOM 2949 O O . VAL A 1 434 ? 153.278 183.030 165.455 1.00 45.90 434 VAL A O 1
ATOM 2953 N N . VAL A 1 435 ? 153.408 182.403 163.299 1.00 54.72 435 VAL A N 1
ATOM 2954 C CA . VAL A 1 435 ? 153.097 183.753 162.844 1.00 54.72 435 VAL A CA 1
ATOM 2955 C C . VAL A 1 435 ? 151.643 184.102 163.149 1.00 54.72 435 VAL A C 1
ATOM 2956 O O . VAL A 1 435 ? 151.317 185.271 163.386 1.00 54.72 435 VAL A O 1
ATOM 2960 N N . CYS A 1 436 ? 150.752 183.106 163.185 1.00 54.42 436 CYS A N 1
ATOM 2961 C CA . CYS A 1 436 ? 149.386 183.363 163.632 1.00 54.42 436 CYS A CA 1
ATOM 2962 C C . CYS A 1 436 ? 149.355 183.781 165.098 1.00 54.42 436 CYS A C 1
ATOM 2963 O O . CYS A 1 436 ? 148.603 184.687 165.479 1.00 54.42 436 CYS A O 1
ATOM 2966 N N . LEU A 1 437 ? 150.161 183.124 165.938 1.00 49.52 437 LEU A N 1
ATOM 2967 C CA . LEU A 1 437 ? 150.263 183.528 167.337 1.00 49.52 437 LEU A CA 1
ATOM 2968 C C . LEU A 1 437 ? 150.814 184.942 167.457 1.00 49.52 437 LEU A C 1
ATOM 2969 O O . LEU A 1 437 ? 150.365 185.724 168.303 1.00 49.52 437 LEU A O 1
ATOM 2974 N N . TYR A 1 438 ? 151.796 185.282 166.620 1.00 57.22 438 TYR A N 1
ATOM 2975 C CA . TYR A 1 438 ? 152.295 186.654 166.588 1.00 57.22 438 TYR A CA 1
ATOM 2976 C C . TYR A 1 438 ? 151.179 187.630 166.233 1.00 57.22 438 TYR A C 1
ATOM 2977 O O . TYR A 1 438 ? 151.055 188.697 166.847 1.00 57.22 438 TYR A O 1
ATOM 2986 N N . LEU A 1 439 ? 150.359 187.278 165.241 1.00 64.53 439 LEU A N 1
ATOM 2987 C CA . LEU A 1 439 ? 149.261 188.147 164.832 1.00 64.53 439 LEU A CA 1
ATOM 2988 C C . LEU A 1 439 ? 148.253 188.338 165.959 1.00 64.53 439 LEU A C 1
ATOM 2989 O O . LEU A 1 439 ? 147.776 189.455 166.192 1.00 64.53 439 LEU A O 1
ATOM 2994 N N . VAL A 1 440 ? 147.909 187.257 166.663 1.00 62.41 440 VAL A N 1
ATOM 2995 C CA . VAL A 1 440 ? 146.914 187.346 167.729 1.00 62.41 440 VAL A CA 1
ATOM 2996 C C . VAL A 1 440 ? 147.415 188.231 168.865 1.00 62.41 440 VAL A C 1
ATOM 2997 O O . VAL A 1 440 ? 146.670 189.065 169.395 1.00 62.41 440 VAL A O 1
ATOM 3001 N N . ASN A 1 441 ? 148.682 188.072 169.253 1.00 61.98 441 ASN A N 1
ATOM 3002 C CA . ASN A 1 441 ? 149.232 188.844 170.363 1.00 61.98 441 ASN A CA 1
ATOM 3003 C C . ASN A 1 441 ? 149.319 190.332 170.050 1.00 61.98 441 ASN A C 1
ATOM 3004 O O . ASN A 1 441 ? 149.481 191.137 170.973 1.00 61.98 441 ASN A O 1
ATOM 3009 N N . ARG A 1 442 ? 149.203 190.715 168.776 1.00 59.93 442 ARG A N 1
ATOM 3010 C CA . ARG A 1 442 ? 149.301 192.125 168.412 1.00 59.93 442 ARG A CA 1
ATOM 3011 C C . ARG A 1 442 ? 148.183 192.944 169.048 1.00 59.93 442 ARG A C 1
ATOM 3012 O O . ARG A 1 442 ? 148.412 194.069 169.507 1.00 59.93 442 ARG A O 1
ATOM 3020 N N . ALA A 1 443 ? 146.968 192.395 169.088 1.00 66.58 443 ALA A N 1
ATOM 3021 C CA . ALA A 1 443 ? 145.826 193.148 169.600 1.00 66.58 443 ALA A CA 1
ATOM 3022 C C . ALA A 1 443 ? 145.940 193.377 171.103 1.00 66.58 443 ALA A C 1
ATOM 3023 O O . ALA A 1 443 ? 145.981 194.522 171.568 1.00 66.58 443 ALA A O 1
ATOM 3025 N N . GLN A 1 444 ? 145.995 192.296 171.882 1.00 71.41 444 GLN A N 1
ATOM 3026 C CA . GLN A 1 444 ? 146.027 192.428 173.335 1.00 71.41 444 GLN A CA 1
ATOM 3027 C C . GLN A 1 444 ? 147.399 192.882 173.822 1.00 71.41 444 GLN A C 1
ATOM 3028 O O . GLN A 1 444 ? 147.534 193.954 174.420 1.00 71.41 444 GLN A O 1
ATOM 3034 N N . GLY A 1 445 ? 148.428 192.077 173.573 1.00 67.78 445 GLY A N 1
ATOM 3035 C CA . GLY A 1 445 ? 149.774 192.413 173.983 1.00 67.78 445 GLY A CA 1
ATOM 3036 C C . GLY A 1 445 ? 150.060 192.029 175.423 1.00 67.78 445 GLY A C 1
ATOM 3037 O O . GLY A 1 445 ? 149.175 191.676 176.204 1.00 67.78 445 GLY A O 1
ATOM 3038 N N . GLY A 1 446 ? 151.339 192.105 175.777 1.00 58.31 446 GLY A N 1
ATOM 3039 C CA . GLY A 1 446 ? 151.779 191.785 177.122 1.00 58.31 446 GLY A CA 1
ATOM 3040 C C . GLY A 1 446 ? 151.871 190.295 177.389 1.00 58.31 446 GLY A C 1
ATOM 3041 O O . GLY A 1 446 ? 152.114 189.872 178.518 1.00 58.31 446 GLY A O 1
ATOM 3042 N N . THR B 2 38 ? 156.897 158.640 119.317 1.00 61.25 38 THR B N 1
ATOM 3043 C CA . THR B 2 38 ? 155.903 157.737 118.749 1.00 61.25 38 THR B CA 1
ATOM 3044 C C . THR B 2 38 ? 156.433 157.076 117.482 1.00 61.25 38 THR B C 1
ATOM 3045 O O . THR B 2 38 ? 156.577 157.726 116.446 1.00 61.25 38 THR B O 1
ATOM 3049 N N . ARG B 2 39 ? 156.723 155.780 117.570 1.00 55.31 39 ARG B N 1
ATOM 3050 C CA . ARG B 2 39 ? 157.285 155.032 116.456 1.00 55.31 39 ARG B CA 1
ATOM 3051 C C . ARG B 2 39 ? 156.698 153.628 116.444 1.00 55.31 39 ARG B C 1
ATOM 3052 O O . ARG B 2 39 ? 156.205 153.129 117.459 1.00 55.31 39 ARG B O 1
ATOM 3060 N N . GLN B 2 40 ? 156.756 152.994 115.276 1.00 56.62 40 GLN B N 1
ATOM 3061 C CA . GLN B 2 40 ? 156.200 151.664 115.096 1.00 56.62 40 GLN B CA 1
ATOM 3062 C C . GLN B 2 40 ? 157.184 150.594 115.567 1.00 56.62 40 GLN B C 1
ATOM 3063 O O . GLN B 2 40 ? 158.346 150.867 115.878 1.00 56.62 40 GLN B O 1
ATOM 3069 N N . VAL B 2 41 ? 156.693 149.355 115.625 1.00 39.46 41 VAL B N 1
ATOM 3070 C CA . VAL B 2 41 ? 157.493 148.202 116.012 1.00 39.46 41 VAL B CA 1
ATOM 3071 C C . VAL B 2 41 ? 157.210 147.063 115.042 1.00 39.46 41 VAL B C 1
ATOM 3072 O O . VAL B 2 41 ? 156.152 146.999 114.412 1.00 39.46 41 VAL B O 1
ATOM 3076 N N . SER B 2 42 ? 158.178 146.152 114.933 1.00 36.35 42 SER B N 1
ATOM 3077 C CA . SER B 2 42 ? 158.040 144.988 114.065 1.00 36.35 42 SER B CA 1
ATOM 3078 C C . SER B 2 42 ? 159.097 143.936 114.378 1.00 36.35 42 SER B C 1
ATOM 3079 O O . SER B 2 42 ? 160.295 144.236 114.391 1.00 36.35 42 SER B O 1
ATOM 3082 N N . MET B 2 43 ? 158.666 142.704 114.631 1.00 38.77 43 MET B N 1
ATOM 3083 C CA . MET B 2 43 ? 159.566 141.584 114.856 1.00 38.77 43 MET B CA 1
ATOM 3084 C C . MET B 2 43 ? 159.601 140.686 113.626 1.00 38.77 43 MET B C 1
ATOM 3085 O O . MET B 2 43 ? 158.700 140.712 112.783 1.00 38.77 43 MET B O 1
ATOM 3090 N N . GLU B 2 44 ? 160.657 139.880 113.540 1.00 51.19 44 GLU B N 1
ATOM 3091 C CA . GLU B 2 44 ? 160.858 138.966 112.423 1.00 51.19 44 GLU B CA 1
ATOM 3092 C C . GLU B 2 44 ? 162.016 138.039 112.762 1.00 51.19 44 GLU B C 1
ATOM 3093 O O . GLU B 2 44 ? 162.970 138.444 113.432 1.00 51.19 44 GLU B O 1
ATOM 3099 N N . VAL B 2 45 ? 161.920 136.794 112.298 1.00 56.71 45 VAL B N 1
ATOM 3100 C CA . VAL B 2 45 ? 162.915 135.771 112.593 1.00 56.71 45 VAL B CA 1
ATOM 3101 C C . VAL B 2 45 ? 163.276 135.035 111.311 1.00 56.71 45 VAL B C 1
ATOM 3102 O O . VAL B 2 45 ? 162.462 134.913 110.390 1.00 56.71 45 VAL B O 1
ATOM 3106 N N . ILE B 2 46 ? 164.508 134.532 111.261 1.00 73.48 46 ILE B N 1
ATOM 3107 C CA . ILE B 2 46 ? 165.036 133.833 110.095 1.00 73.48 46 ILE B CA 1
ATOM 3108 C C . ILE B 2 46 ? 165.611 132.499 110.551 1.00 73.48 46 ILE B C 1
ATOM 3109 O O . ILE B 2 46 ? 166.229 132.411 111.618 1.00 73.48 46 ILE B O 1
ATOM 3114 N N . SER B 2 47 ? 165.407 131.461 109.742 1.00 99.42 47 SER B N 1
ATOM 3115 C CA . SER B 2 47 ? 165.975 130.145 109.995 1.00 99.42 47 SER B CA 1
ATOM 3116 C C . SER B 2 47 ? 166.627 129.622 108.724 1.00 99.42 47 SER B C 1
ATOM 3117 O O . SER B 2 47 ? 166.158 129.885 107.613 1.00 99.42 47 SER B O 1
ATOM 3120 N N . GLY B 2 48 ? 167.716 128.878 108.897 1.00 115.70 48 GLY B N 1
ATOM 3121 C CA . GLY B 2 48 ? 168.469 128.317 107.788 1.00 115.70 48 GLY B CA 1
ATOM 3122 C C . GLY B 2 48 ? 168.329 126.805 107.752 1.00 115.70 48 GLY B C 1
ATOM 3123 O O . GLY B 2 48 ? 168.497 126.132 108.771 1.00 115.70 48 GLY B O 1
ATOM 3124 N N . TRP B 2 49 ? 168.015 126.286 106.565 1.00 126.48 49 TRP B N 1
ATOM 3125 C CA . TRP B 2 49 ? 167.833 124.844 106.411 1.00 126.48 49 TRP B CA 1
ATOM 3126 C C . TRP B 2 49 ? 169.088 124.039 106.735 1.00 126.48 49 TRP B C 1
ATOM 3127 O O . TRP B 2 49 ? 168.967 123.013 107.427 1.00 126.48 49 TRP B O 1
ATOM 3138 N N . PRO B 2 50 ? 170.295 124.405 106.270 1.00 123.67 50 PRO B N 1
ATOM 3139 C CA . PRO B 2 50 ? 171.475 123.602 106.649 1.00 123.67 50 PRO B CA 1
ATOM 3140 C C . PRO B 2 50 ? 171.682 123.492 108.150 1.00 123.67 50 PRO B C 1
ATOM 3141 O O . PRO B 2 50 ? 172.072 122.424 108.639 1.00 123.67 50 PRO B O 1
ATOM 3145 N N . ASN B 2 51 ? 171.431 124.564 108.898 1.00 111.35 51 ASN B N 1
ATOM 3146 C CA . ASN B 2 51 ? 171.597 124.541 110.346 1.00 111.35 51 ASN B CA 1
ATOM 3147 C C . ASN B 2 51 ? 170.732 125.621 110.984 1.00 111.35 51 ASN B C 1
ATOM 3148 O O . ASN B 2 51 ? 171.166 126.774 111.100 1.00 111.35 51 ASN B O 1
ATOM 3153 N N . PRO B 2 52 ? 169.508 125.293 111.396 1.00 107.59 52 PRO B N 1
ATOM 3154 C CA . PRO B 2 52 ? 168.641 126.307 112.007 1.00 107.59 52 PRO B CA 1
ATOM 3155 C C . PRO B 2 52 ? 169.236 126.860 113.293 1.00 107.59 52 PRO B C 1
ATOM 3156 O O . PRO B 2 52 ? 169.813 126.131 114.103 1.00 107.59 52 PRO B O 1
ATOM 3160 N N . GLN B 2 53 ? 169.075 128.167 113.475 1.00 82.16 53 GLN B N 1
ATOM 3161 C CA . GLN B 2 53 ? 169.539 128.861 114.670 1.00 82.16 53 GLN B CA 1
ATOM 3162 C C . GLN B 2 53 ? 168.593 130.024 114.938 1.00 82.16 53 GLN B C 1
ATOM 3163 O O . GLN B 2 53 ? 167.679 130.301 114.157 1.00 82.16 53 GLN B O 1
ATOM 3169 N N . ASN B 2 54 ? 168.823 130.707 116.054 1.00 56.89 54 ASN B N 1
ATOM 3170 C CA . ASN B 2 54 ? 167.964 131.794 116.498 1.00 56.89 54 ASN B CA 1
ATOM 3171 C C . ASN B 2 54 ? 168.484 133.130 115.987 1.00 56.89 54 ASN B C 1
ATOM 3172 O O . ASN B 2 54 ? 169.693 133.376 115.975 1.00 56.89 54 ASN B O 1
ATOM 3177 N N . LEU B 2 55 ? 167.559 133.992 115.569 1.00 41.90 55 LEU B N 1
ATOM 3178 C CA . LEU B 2 55 ? 167.910 135.335 115.113 1.00 41.90 55 LEU B CA 1
ATOM 3179 C C . LEU B 2 55 ? 166.668 136.206 115.192 1.00 41.90 55 LEU B C 1
ATOM 3180 O O . LEU B 2 55 ? 165.690 135.951 114.482 1.00 41.90 55 LEU B O 1
ATOM 3185 N N . LEU B 2 56 ? 166.703 137.225 116.045 1.00 26.85 56 LEU B N 1
ATOM 3186 C CA . LEU B 2 56 ? 165.595 138.156 116.214 1.00 26.85 56 LEU B CA 1
ATOM 3187 C C . LEU B 2 56 ? 166.021 139.533 115.727 1.00 26.85 56 LEU B C 1
ATOM 3188 O O . LEU B 2 56 ? 167.086 140.029 116.110 1.00 26.85 56 LEU B O 1
ATOM 3193 N N . HIS B 2 57 ? 165.188 140.149 114.891 1.00 29.19 57 HIS B N 1
ATOM 3194 C CA . HIS B 2 57 ? 165.485 141.447 114.297 1.00 29.19 57 HIS B CA 1
ATOM 3195 C C . HIS B 2 57 ? 164.347 142.402 114.621 1.00 29.19 57 HIS B C 1
ATOM 3196 O O . HIS B 2 57 ? 163.183 142.102 114.337 1.00 29.19 57 HIS B O 1
ATOM 3203 N N . ILE B 2 58 ? 164.684 143.548 115.207 1.00 26.17 58 ILE B N 1
ATOM 3204 C CA . ILE B 2 58 ? 163.707 144.542 115.640 1.00 26.17 58 ILE B CA 1
ATOM 3205 C C . ILE B 2 58 ? 163.868 145.784 114.776 1.00 26.17 58 ILE B C 1
ATOM 3206 O O . ILE B 2 58 ? 164.980 146.306 114.628 1.00 26.17 58 ILE B O 1
ATOM 3211 N N . ARG B 2 59 ? 162.761 146.252 114.204 1.00 44.23 59 ARG B N 1
ATOM 3212 C CA . ARG B 2 59 ? 162.749 147.441 113.363 1.00 44.23 59 ARG B CA 1
ATOM 3213 C C . ARG B 2 59 ? 161.727 148.427 113.907 1.00 44.23 59 ARG B C 1
ATOM 3214 O O . ARG B 2 59 ? 160.554 148.080 114.076 1.00 44.23 59 ARG B O 1
ATOM 3222 N N . ALA B 2 60 ? 162.174 149.649 114.180 1.00 45.41 60 ALA B N 1
ATOM 3223 C CA . ALA B 2 60 ? 161.304 150.725 114.631 1.00 45.41 60 ALA B CA 1
ATOM 3224 C C . ALA B 2 60 ? 161.348 151.853 113.613 1.00 45.41 60 ALA B C 1
ATOM 3225 O O . ALA B 2 60 ? 162.427 152.358 113.287 1.00 45.41 60 ALA B O 1
ATOM 3227 N N . VAL B 2 61 ? 160.178 152.247 113.115 1.00 61.92 61 VAL B N 1
ATOM 3228 C CA . VAL B 2 61 ? 160.061 153.273 112.087 1.00 61.92 61 VAL B CA 1
ATOM 3229 C C . VAL B 2 61 ? 159.119 154.362 112.579 1.00 61.92 61 VAL B C 1
ATOM 3230 O O . VAL B 2 61 ? 158.070 154.076 113.167 1.00 61.92 61 VAL B O 1
ATOM 3234 N N . GLY B 2 62 ? 159.512 155.615 112.361 1.00 76.28 62 GLY B N 1
ATOM 3235 C CA . GLY B 2 62 ? 158.689 156.746 112.738 1.00 76.28 62 GLY B CA 1
ATOM 3236 C C . GLY B 2 62 ? 158.389 157.660 111.569 1.00 76.28 62 GLY B C 1
ATOM 3237 O O . GLY B 2 62 ? 157.878 157.213 110.538 1.00 76.28 62 GLY B O 1
ATOM 3238 N N . SER B 2 63 ? 158.703 158.948 111.717 1.00 85.32 63 SER B N 1
ATOM 3239 C CA . SER B 2 63 ? 158.476 159.903 110.638 1.00 85.32 63 SER B CA 1
ATOM 3240 C C . SER B 2 63 ? 159.617 159.873 109.625 1.00 85.32 63 SER B C 1
ATOM 3241 O O . SER B 2 63 ? 159.403 159.603 108.439 1.00 85.32 63 SER B O 1
ATOM 3244 N N . ASN B 2 64 ? 160.841 160.151 110.081 1.00 84.73 64 ASN B N 1
ATOM 3245 C CA . ASN B 2 64 ? 161.995 160.203 109.192 1.00 84.73 64 ASN B CA 1
ATOM 3246 C C . ASN B 2 64 ? 163.226 159.554 109.819 1.00 84.73 64 ASN B C 1
ATOM 3247 O O . ASN B 2 64 ? 164.356 159.982 109.560 1.00 84.73 64 ASN B O 1
ATOM 3252 N N . SER B 2 65 ? 163.030 158.527 110.644 1.00 78.16 65 SER B N 1
ATOM 3253 C CA . SER B 2 65 ? 164.143 157.824 111.265 1.00 78.16 65 SER B CA 1
ATOM 3254 C C . SER B 2 65 ? 163.758 156.369 111.480 1.00 78.16 65 SER B C 1
ATOM 3255 O O . SER B 2 65 ? 162.593 156.061 111.746 1.00 78.16 65 SER B O 1
ATOM 3258 N N . THR B 2 66 ? 164.743 155.480 111.361 1.00 63.84 66 THR B N 1
ATOM 3259 C CA . THR B 2 66 ? 164.526 154.052 111.536 1.00 63.84 66 THR B CA 1
ATOM 3260 C C . THR B 2 66 ? 165.653 153.462 112.371 1.00 63.84 66 THR B C 1
ATOM 3261 O O . THR B 2 66 ? 166.800 153.909 112.299 1.00 63.84 66 THR B O 1
ATOM 3265 N N . LEU B 2 67 ? 165.311 152.448 113.162 1.00 40.96 67 LEU B N 1
ATOM 3266 C CA . LEU B 2 67 ? 166.279 151.695 113.945 1.00 40.96 67 LEU B CA 1
ATOM 3267 C C . LEU B 2 67 ? 166.290 150.246 113.482 1.00 40.96 67 LEU B C 1
ATOM 3268 O O . LEU B 2 67 ? 165.290 149.730 112.975 1.00 40.96 67 LEU B O 1
ATOM 3273 N N . HIS B 2 68 ? 167.435 149.593 113.658 1.00 37.02 68 HIS B N 1
ATOM 3274 C CA . HIS B 2 68 ? 167.660 148.261 113.109 1.00 37.02 68 HIS B CA 1
ATOM 3275 C C . HIS B 2 68 ? 168.320 147.349 114.140 1.00 37.02 68 HIS B C 1
ATOM 3276 O O . HIS B 2 68 ? 169.349 146.727 113.877 1.00 37.02 68 HIS B O 1
ATOM 3283 N N . TYR B 2 69 ? 167.748 147.285 115.343 1.00 21.11 69 TYR B N 1
ATOM 3284 C CA . TYR B 2 69 ? 168.239 146.346 116.346 1.00 21.11 69 TYR B CA 1
ATOM 3285 C C . TYR B 2 69 ? 168.288 144.935 115.776 1.00 21.11 69 TYR B C 1
ATOM 3286 O O . TYR B 2 69 ? 167.338 144.476 115.136 1.00 21.11 69 TYR B O 1
ATOM 3295 N N . VAL B 2 70 ? 169.406 144.253 116.006 1.00 15.14 70 VAL B N 1
ATOM 3296 C CA . VAL B 2 70 ? 169.575 142.857 115.622 1.00 15.14 70 VAL B CA 1
ATOM 3297 C C . VAL B 2 70 ? 170.079 142.094 116.836 1.00 15.14 70 VAL B C 1
ATOM 3298 O O . VAL B 2 70 ? 171.084 142.480 117.443 1.00 15.14 70 VAL B O 1
ATOM 3302 N N . TRP B 2 71 ? 169.384 141.016 117.188 1.00 17.29 71 TRP B N 1
ATOM 3303 C CA . TRP B 2 71 ? 169.722 140.195 118.346 1.00 17.29 71 TRP B CA 1
ATOM 3304 C C . TRP B 2 71 ? 170.100 138.803 117.861 1.00 17.29 71 TRP B C 1
ATOM 3305 O O . TRP B 2 71 ? 169.240 138.045 117.401 1.00 17.29 71 TRP B O 1
ATOM 3316 N N . SER B 2 72 ? 171.382 138.469 117.966 1.00 31.03 72 SER B N 1
ATOM 3317 C CA . SER B 2 72 ? 171.890 137.169 117.565 1.00 31.03 72 SER B CA 1
ATOM 3318 C C . SER B 2 72 ? 172.446 136.439 118.777 1.00 31.03 72 SER B C 1
ATOM 3319 O O . SER B 2 72 ? 172.949 137.058 119.720 1.00 31.03 72 SER B O 1
ATOM 3322 N N . SER B 2 73 ? 172.348 135.114 118.744 1.00 39.92 73 SER B N 1
ATOM 3323 C CA . SER B 2 73 ? 172.843 134.268 119.822 1.00 39.92 73 SER B CA 1
ATOM 3324 C C . SER B 2 73 ? 173.552 133.049 119.254 1.00 39.92 73 SER B C 1
ATOM 3325 O O . SER B 2 73 ? 173.397 131.932 119.757 1.00 39.92 73 SER B O 1
ATOM 3328 N N . LEU B 2 74 ? 174.328 133.243 118.185 1.00 46.27 74 LEU B N 1
ATOM 3329 C CA . LEU B 2 74 ? 174.976 132.115 117.526 1.00 46.27 74 LEU B CA 1
ATOM 3330 C C . LEU B 2 74 ? 175.946 131.415 118.467 1.00 46.27 74 LEU B C 1
ATOM 3331 O O . LEU B 2 74 ? 175.695 130.278 118.879 1.00 46.27 74 LEU B O 1
ATOM 3336 N N . GLY B 2 75 ? 177.051 132.068 118.821 1.00 45.45 75 GLY B N 1
ATOM 3337 C CA . GLY B 2 75 ? 177.851 131.595 119.923 1.00 45.45 75 GLY B CA 1
ATOM 3338 C C . GLY B 2 75 ? 177.583 132.354 121.206 1.00 45.45 75 GLY B C 1
ATOM 3339 O O . GLY B 2 75 ? 177.098 131.798 122.196 1.00 45.45 75 GLY B O 1
ATOM 3340 N N . PRO B 2 76 ? 177.877 133.652 121.204 1.00 33.98 76 PRO B N 1
ATOM 3341 C CA . PRO B 2 76 ? 177.519 134.504 122.338 1.00 33.98 76 PRO B CA 1
ATOM 3342 C C . PRO B 2 76 ? 176.242 135.277 122.063 1.00 33.98 76 PRO B C 1
ATOM 3343 O O . PRO B 2 76 ? 175.817 135.398 120.904 1.00 33.98 76 PRO B O 1
ATOM 3347 N N . PRO B 2 77 ? 175.600 135.815 123.097 1.00 25.65 77 PRO B N 1
ATOM 3348 C CA . PRO B 2 77 ? 174.594 136.856 122.866 1.00 25.65 77 PRO B CA 1
ATOM 3349 C C . PRO B 2 77 ? 175.261 138.120 122.351 1.00 25.65 77 PRO B C 1
ATOM 3350 O O . PRO B 2 77 ? 176.402 138.431 122.700 1.00 25.65 77 PRO B O 1
ATOM 3354 N N . ALA B 2 78 ? 174.539 138.858 121.513 1.00 17.85 78 ALA B N 1
ATOM 3355 C CA . ALA B 2 78 ? 175.121 140.050 120.913 1.00 17.85 78 ALA B CA 1
ATOM 3356 C C . ALA B 2 78 ? 174.019 141.011 120.496 1.00 17.85 78 ALA B C 1
ATOM 3357 O O . ALA B 2 78 ? 172.864 140.623 120.309 1.00 17.85 78 ALA B O 1
ATOM 3359 N N . VAL B 2 79 ? 174.404 142.277 120.354 1.00 13.79 79 VAL B N 1
ATOM 3360 C CA . VAL B 2 79 ? 173.516 143.345 119.910 1.00 13.79 79 VAL B CA 1
ATOM 3361 C C . VAL B 2 79 ? 174.303 144.244 118.969 1.00 13.79 79 VAL B C 1
ATOM 3362 O O . VAL B 2 79 ? 175.457 144.579 119.252 1.00 13.79 79 VAL B O 1
ATOM 3366 N N . VAL B 2 80 ? 173.694 144.627 117.851 1.00 17.63 80 VAL B N 1
ATOM 3367 C CA . VAL B 2 80 ? 174.283 145.594 116.933 1.00 17.63 80 VAL B CA 1
ATOM 3368 C C . VAL B 2 80 ? 173.225 146.626 116.571 1.00 17.63 80 VAL B C 1
ATOM 3369 O O . VAL B 2 80 ? 172.080 146.275 116.265 1.00 17.63 80 VAL B O 1
ATOM 3373 N N . LEU B 2 81 ? 173.605 147.899 116.619 1.00 21.71 81 LEU B N 1
ATOM 3374 C CA . LEU B 2 81 ? 172.701 149.000 116.322 1.00 21.71 81 LEU B CA 1
ATOM 3375 C C . LEU B 2 81 ? 173.029 149.605 114.965 1.00 21.71 81 LEU B C 1
ATOM 3376 O O . LEU B 2 81 ? 174.196 149.723 114.583 1.00 21.71 81 LEU B O 1
ATOM 3381 N N . VAL B 2 82 ? 171.982 149.983 114.237 1.00 38.99 82 VAL B N 1
ATOM 3382 C CA . VAL B 2 82 ? 172.115 150.664 112.954 1.00 38.99 82 VAL B CA 1
ATOM 3383 C C . VAL B 2 82 ? 171.169 151.854 112.949 1.00 38.99 82 VAL B C 1
ATOM 3384 O O . VAL B 2 82 ? 169.999 151.725 113.323 1.00 38.99 82 VAL B O 1
ATOM 3388 N N . ALA B 2 83 ? 171.672 153.011 112.528 1.00 60.09 83 ALA B N 1
ATOM 3389 C CA . ALA B 2 83 ? 170.879 154.226 112.417 1.00 60.09 83 ALA B CA 1
ATOM 3390 C C . ALA B 2 83 ? 170.872 154.683 110.967 1.00 60.09 83 ALA B C 1
ATOM 3391 O O . ALA B 2 83 ? 171.930 154.765 110.334 1.00 60.09 83 ALA B O 1
ATOM 3393 N N . THR B 2 84 ? 169.683 154.965 110.441 1.00 78.80 84 THR B N 1
ATOM 3394 C CA . THR B 2 84 ? 169.521 155.436 109.072 1.00 78.80 84 THR B CA 1
ATOM 3395 C C . THR B 2 84 ? 168.608 156.651 109.071 1.00 78.80 84 THR B C 1
ATOM 3396 O O . THR B 2 84 ? 167.533 156.623 109.679 1.00 78.80 84 THR B O 1
ATOM 3400 N N . ASN B 2 85 ? 169.037 157.718 108.391 1.00 94.06 85 ASN B N 1
ATOM 3401 C CA . ASN B 2 85 ? 168.192 158.899 108.271 1.00 94.06 85 ASN B CA 1
ATOM 3402 C C . ASN B 2 85 ? 167.051 158.689 107.285 1.00 94.06 85 ASN B C 1
ATOM 3403 O O . ASN B 2 85 ? 166.065 159.432 107.329 1.00 94.06 85 ASN B O 1
ATOM 3408 N N . THR B 2 86 ? 167.164 157.701 106.402 1.00 90.82 86 THR B N 1
ATOM 3409 C CA . THR B 2 86 ? 166.084 157.379 105.485 1.00 90.82 86 THR B CA 1
ATOM 3410 C C . THR B 2 86 ? 164.948 156.669 106.219 1.00 90.82 86 THR B C 1
ATOM 3411 O O . THR B 2 86 ? 165.136 156.051 107.270 1.00 90.82 86 THR B O 1
ATOM 3415 N N . THR B 2 87 ? 163.750 156.776 105.651 1.00 89.29 87 THR B N 1
ATOM 3416 C CA . THR B 2 87 ? 162.567 156.140 106.213 1.00 89.29 87 THR B CA 1
ATOM 3417 C C . THR B 2 87 ? 162.286 154.767 105.614 1.00 89.29 87 THR B C 1
ATOM 3418 O O . THR B 2 87 ? 161.321 154.114 106.026 1.00 89.29 87 THR B O 1
ATOM 3422 N N . GLN B 2 88 ? 163.097 154.313 104.660 1.00 90.26 88 GLN B N 1
ATOM 3423 C CA . GLN B 2 88 ? 162.965 152.982 104.082 1.00 90.26 88 GLN B CA 1
ATOM 3424 C C . GLN B 2 88 ? 164.335 152.326 104.026 1.00 90.26 88 GLN B C 1
ATOM 3425 O O . GLN B 2 88 ? 165.260 152.866 103.411 1.00 90.26 88 GLN B O 1
ATOM 3431 N N . SER B 2 89 ? 164.457 151.158 104.654 1.00 82.21 89 SER B N 1
ATOM 3432 C CA . SER B 2 89 ? 165.707 150.412 104.678 1.00 82.21 89 SER B CA 1
ATOM 3433 C C . SER B 2 89 ? 165.423 149.002 105.168 1.00 82.21 89 SER B C 1
ATOM 3434 O O . SER B 2 89 ? 164.624 148.813 106.088 1.00 82.21 89 SER B O 1
ATOM 3437 N N . VAL B 2 90 ? 166.080 148.019 104.551 1.00 84.97 90 VAL B N 1
ATOM 3438 C CA . VAL B 2 90 ? 165.882 146.614 104.875 1.00 84.97 90 VAL B CA 1
ATOM 3439 C C . VAL B 2 90 ? 167.242 145.939 104.995 1.00 84.97 90 VAL B C 1
ATOM 3440 O O . VAL B 2 90 ? 168.288 146.544 104.759 1.00 84.97 90 VAL B O 1
ATOM 3444 N N . LEU B 2 91 ? 167.212 144.664 105.367 1.00 87.21 91 LEU B N 1
ATOM 3445 C CA . LEU B 2 91 ? 168.413 143.862 105.539 1.00 87.21 91 LEU B CA 1
ATOM 3446 C C . LEU B 2 91 ? 168.650 142.983 104.314 1.00 87.21 91 LEU B C 1
ATOM 3447 O O . LEU B 2 91 ? 167.813 142.877 103.416 1.00 87.21 91 LEU B O 1
ATOM 3452 N N . SER B 2 92 ? 169.822 142.344 104.292 1.00 112.87 92 SER B N 1
ATOM 3453 C CA . SER B 2 92 ? 170.209 141.429 103.214 1.00 112.87 92 SER B CA 1
ATOM 3454 C C . SER B 2 92 ? 170.934 140.248 103.859 1.00 112.87 92 SER B C 1
ATOM 3455 O O . SER B 2 92 ? 172.149 140.290 104.067 1.00 112.87 92 SER B O 1
ATOM 3458 N N . VAL B 2 93 ? 170.182 139.199 104.161 1.00 116.57 93 VAL B N 1
ATOM 3459 C CA . VAL B 2 93 ? 170.711 138.028 104.849 1.00 116.57 93 VAL B CA 1
ATOM 3460 C C . VAL B 2 93 ? 171.285 137.055 103.830 1.00 116.57 93 VAL B C 1
ATOM 3461 O O . VAL B 2 93 ? 170.789 136.927 102.706 1.00 116.57 93 VAL B O 1
ATOM 3465 N N . ASN B 2 94 ? 172.352 136.362 104.229 1.00 130.62 94 ASN B N 1
ATOM 3466 C CA . ASN B 2 94 ? 172.961 135.331 103.389 1.00 130.62 94 ASN B CA 1
ATOM 3467 C C . ASN B 2 94 ? 173.505 134.255 104.324 1.00 130.62 94 ASN B C 1
ATOM 3468 O O . ASN B 2 94 ? 174.620 134.382 104.838 1.00 130.62 94 ASN B O 1
ATOM 3473 N N . TRP B 2 95 ? 172.711 133.203 104.539 1.00 126.86 95 TRP B N 1
ATOM 3474 C CA . TRP B 2 95 ? 173.130 132.130 105.434 1.00 126.86 95 TRP B CA 1
ATOM 3475 C C . TRP B 2 95 ? 174.312 131.351 104.870 1.00 126.86 95 TRP B C 1
ATOM 3476 O O . TRP B 2 95 ? 175.046 130.710 105.631 1.00 126.86 95 TRP B O 1
ATOM 3487 N N . SER B 2 96 ? 174.507 131.389 103.550 1.00 136.49 96 SER B N 1
ATOM 3488 C CA . SER B 2 96 ? 175.610 130.655 102.938 1.00 136.49 96 SER B CA 1
ATOM 3489 C C . SER B 2 96 ? 176.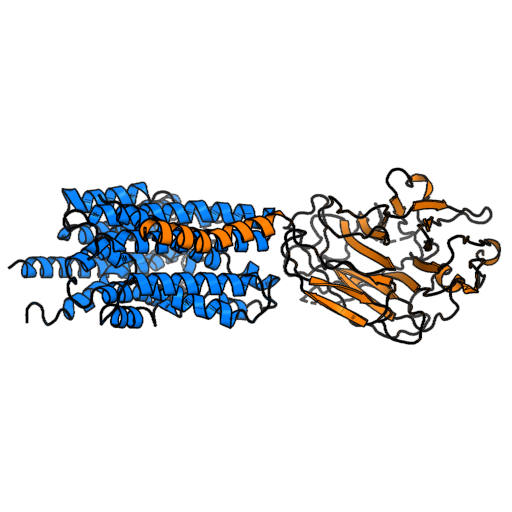956 131.158 103.446 1.00 136.49 96 SER B C 1
ATOM 3490 O O . SER B 2 96 ? 177.841 130.365 103.789 1.00 136.49 96 SER B O 1
ATOM 3493 N N . LEU B 2 97 ? 177.131 132.480 103.496 1.00 129.79 97 LEU B N 1
ATOM 3494 C CA . LEU B 2 97 ? 178.365 133.038 104.040 1.00 129.79 97 LEU B CA 1
ATOM 3495 C C . LEU B 2 97 ? 178.474 132.776 105.536 1.00 129.79 97 LEU B C 1
ATOM 3496 O O . LEU B 2 97 ? 179.562 132.477 106.042 1.00 129.79 97 LEU B O 1
ATOM 3501 N N . LEU B 2 98 ? 177.358 132.877 106.259 1.00 123.28 98 LEU B N 1
ATOM 3502 C CA . LEU B 2 98 ? 177.359 132.641 107.697 1.00 123.28 98 LEU B CA 1
ATOM 3503 C C . LEU B 2 98 ? 177.534 131.171 108.055 1.00 123.28 98 LEU B C 1
ATOM 3504 O O . LEU B 2 98 ? 177.723 130.859 109.236 1.00 123.28 98 LEU B O 1
ATOM 3509 N N . LEU B 2 99 ? 177.471 130.271 107.078 1.00 132.90 99 LEU B N 1
ATOM 3510 C CA . LEU B 2 99 ? 177.653 128.845 107.324 1.00 132.90 99 LEU B CA 1
ATOM 3511 C C . LEU B 2 99 ? 179.050 128.549 107.863 1.00 132.90 99 LEU B C 1
ATOM 3512 O O . LEU B 2 99 ? 179.239 128.388 109.069 1.00 132.90 99 LEU B O 1
ATOM 3517 N N . ASP B 2 102 ? 185.755 129.933 108.471 1.00 129.63 102 ASP B N 1
ATOM 3518 C CA . ASP B 2 102 ? 186.032 131.324 108.820 1.00 129.63 102 ASP B CA 1
ATOM 3519 C C . ASP B 2 102 ? 185.113 132.316 108.096 1.00 129.63 102 ASP B C 1
ATOM 3520 O O . ASP B 2 102 ? 185.553 133.084 107.239 1.00 129.63 102 ASP B O 1
ATOM 3525 N N . PRO B 2 103 ? 183.831 132.309 108.461 1.00 124.94 103 PRO B N 1
ATOM 3526 C CA . PRO B 2 103 ? 182.872 133.194 107.791 1.00 124.94 103 PRO B CA 1
ATOM 3527 C C . PRO B 2 103 ? 183.253 134.658 107.954 1.00 124.94 103 PRO B C 1
ATOM 3528 O O . PRO B 2 103 ? 183.674 135.096 109.026 1.00 124.94 103 PRO B O 1
ATOM 3532 N N . ALA B 2 104 ? 183.112 135.412 106.861 1.00 111.82 104 ALA B N 1
ATOM 3533 C CA . ALA B 2 104 ? 183.353 136.849 106.855 1.00 111.82 104 ALA B CA 1
ATOM 3534 C C . ALA B 2 104 ? 182.349 137.569 105.963 1.00 111.82 104 ALA B C 1
ATOM 3535 O O . ALA B 2 104 ? 182.675 138.596 105.357 1.00 111.82 104 ALA B O 1
ATOM 3537 N N . GLY B 2 105 ? 181.132 137.045 105.869 1.00 101.79 105 GLY B N 1
ATOM 3538 C CA . GLY B 2 105 ? 180.157 137.579 104.943 1.00 101.79 105 GLY B CA 1
ATOM 3539 C C . GLY B 2 105 ? 179.651 138.950 105.345 1.00 101.79 105 GLY B C 1
ATOM 3540 O O . GLY B 2 105 ? 179.957 139.488 106.410 1.00 101.79 105 GLY B O 1
ATOM 3541 N N . ALA B 2 106 ? 178.849 139.525 104.455 1.00 96.49 106 ALA B N 1
ATOM 3542 C CA . ALA B 2 106 ? 178.300 140.861 104.630 1.00 96.49 106 ALA B CA 1
ATOM 3543 C C . ALA B 2 106 ? 176.826 140.765 104.996 1.00 96.49 106 ALA B C 1
ATOM 3544 O O . ALA B 2 106 ? 176.053 140.087 104.311 1.00 96.49 106 ALA B O 1
ATOM 3546 N N . LEU B 2 107 ? 176.444 141.442 106.079 1.00 97.01 107 LEU B N 1
ATOM 3547 C CA . LEU B 2 107 ? 175.054 141.541 106.522 1.00 97.01 107 LEU B CA 1
ATOM 3548 C C . LEU B 2 107 ? 174.777 143.029 106.715 1.00 97.01 107 LEU B C 1
ATOM 3549 O O . LEU B 2 107 ? 174.886 143.553 107.827 1.00 97.01 107 LEU B O 1
ATOM 3554 N N . MET B 2 108 ? 174.398 143.701 105.627 1.00 101.69 108 MET B N 1
ATOM 3555 C CA . MET B 2 108 ? 174.290 145.156 105.610 1.00 101.69 108 MET B CA 1
ATOM 3556 C C . MET B 2 108 ? 172.903 145.604 105.172 1.00 101.69 108 MET B C 1
ATOM 3557 O O . MET B 2 108 ? 171.986 144.786 105.046 1.00 101.69 108 MET B O 1
ATOM 3562 N N . VAL B 2 109 ? 172.744 146.906 104.940 1.00 102.95 109 VAL B N 1
ATOM 3563 C CA . VAL B 2 109 ? 171.503 147.473 104.435 1.00 102.95 109 VAL B CA 1
ATOM 3564 C C . VAL B 2 109 ? 171.775 148.098 103.072 1.00 102.95 109 VAL B C 1
ATOM 3565 O O . VAL B 2 109 ? 172.904 148.472 102.745 1.00 102.95 109 VAL B O 1
ATOM 3569 N N . LEU B 2 110 ? 170.716 148.193 102.267 1.00 114.00 110 LEU B N 1
ATOM 3570 C CA . LEU B 2 110 ? 170.857 148.748 100.921 1.00 114.00 110 LEU B CA 1
ATOM 3571 C C . LEU B 2 110 ? 171.310 150.204 100.921 1.00 114.00 110 LEU B C 1
ATOM 3572 O O . LEU B 2 110 ? 172.260 150.528 100.187 1.00 114.00 110 LEU B O 1
ATOM 3577 N N . PRO B 2 111 ? 170.705 151.127 101.696 1.00 104.08 111 PRO B N 1
ATOM 3578 C CA . PRO B 2 111 ? 171.187 152.516 101.665 1.00 104.08 111 PRO B CA 1
ATOM 3579 C C . PRO B 2 111 ? 172.505 152.677 102.404 1.00 104.08 111 PRO B C 1
ATOM 3580 O O . PRO B 2 111 ? 172.526 153.041 103.584 1.00 104.08 111 PRO B O 1
ATOM 3584 N N . LYS B 2 112 ? 173.612 152.398 101.710 1.00 98.18 112 LYS B N 1
ATOM 3585 C CA . LYS B 2 112 ? 174.927 152.463 102.342 1.00 98.18 112 LYS B CA 1
ATOM 3586 C C . LYS B 2 112 ? 175.241 153.875 102.825 1.00 98.18 112 LYS B C 1
ATOM 3587 O O . LYS B 2 112 ? 175.878 154.054 103.869 1.00 98.18 112 LYS B O 1
ATOM 3593 N N . SER B 2 113 ? 174.799 154.891 102.079 1.00 107.13 113 SER B N 1
ATOM 3594 C CA . SER B 2 113 ? 175.072 156.270 102.473 1.00 107.13 113 SER B CA 1
ATOM 3595 C C . SER B 2 113 ? 174.390 156.630 103.787 1.00 107.13 113 SER B C 1
ATOM 3596 O O . SER B 2 113 ? 174.894 157.476 104.535 1.00 107.13 113 SER B O 1
ATOM 3599 N N . SER B 2 114 ? 173.254 156.002 104.090 1.00 94.24 114 SER B N 1
ATOM 3600 C CA . SER B 2 114 ? 172.526 156.296 105.317 1.00 94.24 114 SER B CA 1
ATOM 3601 C C . SER B 2 114 ? 173.127 155.623 106.544 1.00 94.24 114 SER B C 1
ATOM 3602 O O . SER B 2 114 ? 172.672 155.894 107.660 1.00 94.24 114 SER B O 1
ATOM 3605 N N . ILE B 2 115 ? 174.123 154.756 106.366 1.00 84.81 115 ILE B N 1
ATOM 3606 C CA . ILE B 2 115 ? 174.750 154.082 107.497 1.00 84.81 115 ILE B CA 1
ATOM 3607 C C . ILE B 2 115 ? 175.452 155.110 108.372 1.00 84.81 115 ILE B C 1
ATOM 3608 O O . ILE B 2 115 ? 176.250 155.923 107.885 1.00 84.81 115 ILE B O 1
ATOM 3613 N N . GLN B 2 116 ? 175.158 155.082 109.671 1.00 68.17 116 GLN B N 1
ATOM 3614 C CA . GLN B 2 116 ? 175.774 156.009 110.612 1.00 68.17 116 GLN B CA 1
ATOM 3615 C C . GLN B 2 116 ? 175.628 155.458 112.022 1.00 68.17 116 GLN B C 1
ATOM 3616 O O . GLN B 2 116 ? 174.547 154.995 112.399 1.00 68.17 116 GLN B O 1
ATOM 3622 N N . PHE B 2 117 ? 176.719 155.507 112.790 1.00 41.50 117 PHE B N 1
ATOM 3623 C CA . PHE B 2 117 ? 176.750 155.081 114.190 1.00 41.50 117 PHE B CA 1
ATOM 3624 C C . PHE B 2 117 ? 176.319 153.616 114.333 1.00 41.50 117 PHE B C 1
ATOM 3625 O O . PHE B 2 117 ? 175.246 153.286 114.844 1.00 41.50 117 PHE B O 1
ATOM 3633 N N . SER B 2 118 ? 177.169 152.740 113.815 1.00 37.40 118 SER B N 1
ATOM 3634 C CA . SER B 2 118 ? 177.010 151.308 114.032 1.00 37.40 118 SER B CA 1
ATOM 3635 C C . SER B 2 118 ? 177.836 150.896 115.247 1.00 37.40 118 SER B C 1
ATOM 3636 O O . SER B 2 118 ? 179.068 150.993 115.229 1.00 37.40 118 SER B O 1
ATOM 3639 N N . SER B 2 119 ? 177.159 150.445 116.300 1.00 24.64 119 SER B N 1
ATOM 3640 C CA . SER B 2 119 ? 177.792 150.030 117.544 1.00 24.64 119 SER B CA 1
ATOM 3641 C C . SER B 2 119 ? 177.389 148.599 117.876 1.00 24.64 119 SER B C 1
ATOM 3642 O O . SER B 2 119 ? 176.518 148.010 117.230 1.00 24.64 119 SER B O 1
ATOM 3645 N N . ALA B 2 120 ? 178.028 148.036 118.900 1.00 17.72 120 ALA B N 1
ATOM 3646 C CA . ALA B 2 120 ? 177.767 146.647 119.248 1.00 17.72 120 ALA B CA 1
ATOM 3647 C C . ALA B 2 120 ? 178.128 146.382 120.703 1.00 17.72 120 ALA B C 1
ATOM 3648 O O . ALA B 2 120 ? 178.967 147.071 121.287 1.00 17.72 120 ALA B O 1
ATOM 3650 N N . LEU B 2 121 ? 177.474 145.369 121.274 1.00 13.68 121 LEU B N 1
ATOM 3651 C CA . LEU B 2 121 ? 177.805 144.826 122.584 1.00 13.68 121 LEU B CA 1
ATOM 3652 C C . LEU B 2 121 ? 177.870 143.310 122.487 1.00 13.68 121 LEU B C 1
ATOM 3653 O O . LEU B 2 121 ? 177.169 142.697 121.677 1.00 13.68 121 LEU B O 1
ATOM 3658 N N . VAL B 2 122 ? 178.715 142.704 123.319 1.00 22.15 122 VAL B N 1
ATOM 3659 C CA . VAL B 2 122 ? 178.882 141.253 123.342 1.00 22.15 122 VAL B CA 1
ATOM 3660 C C . VAL B 2 122 ? 178.994 140.810 124.796 1.00 22.15 122 VAL B C 1
ATOM 3661 O O . VAL B 2 122 ? 179.987 141.116 125.465 1.00 22.15 122 VAL B O 1
ATOM 3665 N N . PHE B 2 123 ? 177.980 140.096 125.288 1.00 24.03 123 PHE B N 1
ATOM 3666 C CA . PHE B 2 123 ? 178.038 139.475 126.611 1.00 24.03 123 PHE B CA 1
ATOM 3667 C C . PHE B 2 123 ? 178.879 138.209 126.480 1.00 24.03 123 PHE B C 1
ATOM 3668 O O . PHE B 2 123 ? 178.375 137.087 126.380 1.00 24.03 123 PHE B O 1
ATOM 3676 N N . THR B 2 124 ? 180.198 138.403 126.483 1.00 40.45 124 THR B N 1
ATOM 3677 C CA . THR B 2 124 ? 181.108 137.336 126.082 1.00 40.45 124 THR B CA 1
ATOM 3678 C C . THR B 2 124 ? 181.319 136.278 127.163 1.00 40.45 124 THR B C 1
ATOM 3679 O O . THR B 2 124 ? 181.496 135.102 126.829 1.00 40.45 124 THR B O 1
ATOM 3683 N N . ARG B 2 125 ? 181.297 136.646 128.444 1.00 47.41 125 ARG B N 1
ATOM 3684 C CA . ARG B 2 125 ? 181.615 135.682 129.489 1.00 47.41 125 ARG B CA 1
ATOM 3685 C C . ARG B 2 125 ? 180.829 135.980 130.757 1.00 47.41 125 ARG B C 1
ATOM 3686 O O . ARG B 2 125 ? 180.428 137.119 131.010 1.00 47.41 125 ARG B O 1
ATOM 3694 N N . LEU B 2 126 ? 180.622 134.931 131.551 1.00 58.50 126 LEU B N 1
ATOM 3695 C CA . LEU B 2 126 ? 180.036 135.020 132.883 1.00 58.50 126 LEU B CA 1
ATOM 3696 C C . LEU B 2 126 ? 181.103 134.607 133.885 1.00 58.50 126 LEU B C 1
ATOM 3697 O O . LEU B 2 126 ? 181.645 133.500 133.796 1.00 58.50 126 LEU B O 1
ATOM 3702 N N . LEU B 2 127 ? 181.405 135.490 134.832 1.00 66.02 127 LEU B N 1
ATOM 3703 C CA . LEU B 2 127 ? 182.519 135.295 135.751 1.00 66.02 127 LEU B CA 1
ATOM 3704 C C . LEU B 2 127 ? 182.016 134.806 137.101 1.00 66.02 127 LEU B C 1
ATOM 3705 O O . LEU B 2 127 ? 181.055 135.355 137.651 1.00 66.02 127 LEU B O 1
ATOM 3710 N N . GLU B 2 128 ? 182.669 133.773 137.627 1.00 82.90 128 GLU B N 1
ATOM 3711 C CA . GLU B 2 128 ? 182.408 133.267 138.967 1.00 82.90 128 GLU B CA 1
ATOM 3712 C C . GLU B 2 128 ? 183.406 133.901 139.926 1.00 82.90 128 GLU B C 1
ATOM 3713 O O . GLU B 2 128 ? 184.578 133.510 139.960 1.00 82.90 128 GLU B O 1
ATOM 3719 N N . PHE B 2 129 ? 182.942 134.873 140.701 1.00 93.01 129 PHE B N 1
ATOM 3720 C CA . PHE B 2 129 ? 183.772 135.593 141.653 1.00 93.01 129 PHE B CA 1
ATOM 3721 C C . PHE B 2 129 ? 183.447 135.092 143.052 1.00 93.01 129 PHE B C 1
ATOM 3722 O O . PHE B 2 129 ? 182.276 135.003 143.430 1.00 93.01 129 PHE B O 1
ATOM 3730 N N . ASP B 2 130 ? 184.479 134.740 143.816 1.00 110.04 130 ASP B N 1
ATOM 3731 C CA . ASP B 2 130 ? 184.267 134.053 145.082 1.00 110.04 130 ASP B CA 1
ATOM 3732 C C . ASP B 2 130 ? 184.608 134.906 146.295 1.00 110.04 130 ASP B C 1
ATOM 3733 O O . ASP B 2 130 ? 183.728 135.162 147.119 1.00 110.04 130 ASP B O 1
ATOM 3738 N N . SER B 2 131 ? 185.846 135.382 146.405 1.00 120.97 131 SER B N 1
ATOM 3739 C CA . SER B 2 131 ? 186.266 136.311 147.458 1.00 120.97 131 SER B CA 1
ATOM 3740 C C . SER B 2 131 ? 185.707 135.903 148.822 1.00 120.97 131 SER B C 1
ATOM 3741 O O . SER B 2 131 ? 184.913 136.610 149.441 1.00 120.97 131 SER B O 1
ATOM 3744 N N . THR B 2 132 ? 186.134 134.727 149.279 1.00 128.15 132 THR B N 1
ATOM 3745 C CA . THR B 2 132 ? 185.578 134.128 150.487 1.00 128.15 132 THR B CA 1
ATOM 3746 C C . THR B 2 132 ? 185.991 134.844 151.768 1.00 128.15 132 THR B C 1
ATOM 3747 O O . THR B 2 132 ? 185.432 134.544 152.828 1.00 128.15 132 THR B O 1
ATOM 3751 N N . ASN B 2 133 ? 186.941 135.774 151.705 1.00 130.33 133 ASN B N 1
ATOM 3752 C CA . ASN B 2 133 ? 187.458 136.446 152.890 1.00 130.33 133 ASN B CA 1
ATOM 3753 C C . ASN B 2 133 ? 186.912 137.854 153.077 1.00 130.33 133 ASN B C 1
ATOM 3754 O O . ASN B 2 133 ? 186.457 138.198 154.172 1.00 130.33 133 ASN B O 1
ATOM 3759 N N . ALA B 2 134 ? 186.939 138.681 152.037 1.00 123.30 134 ALA B N 1
ATOM 3760 C CA . ALA B 2 134 ? 186.481 140.061 152.145 1.00 123.30 134 ALA B CA 1
ATOM 3761 C C . ALA B 2 134 ? 185.342 140.338 151.171 1.00 123.30 134 ALA B C 1
ATOM 3762 O O . ALA B 2 134 ? 185.330 139.821 150.054 1.00 123.30 134 ALA B O 1
ATOM 3764 N N . GLY B 2 142 ? 189.415 137.351 144.109 1.00 114.16 142 GLY B N 1
ATOM 3765 C CA . GLY B 2 142 ? 189.100 136.474 145.222 1.00 114.16 142 GLY B CA 1
ATOM 3766 C C . GLY B 2 142 ? 188.912 135.026 144.815 1.00 114.16 142 GLY B C 1
ATOM 3767 O O . GLY B 2 142 ? 187.788 134.523 144.793 1.00 114.16 142 GLY B O 1
ATOM 3768 N N . LYS B 2 143 ? 190.028 134.356 144.513 1.00 115.48 143 LYS B N 1
ATOM 3769 C CA . LYS B 2 143 ? 190.067 132.977 144.036 1.00 115.48 143 LYS B CA 1
ATOM 3770 C C . LYS B 2 143 ? 189.145 132.881 142.822 1.00 115.48 143 LYS B C 1
ATOM 3771 O O . LYS B 2 143 ? 187.994 132.441 142.932 1.00 115.48 143 LYS B O 1
ATOM 3777 N N . PRO B 2 144 ? 189.600 133.350 141.659 1.00 106.29 144 PRO B N 1
ATOM 3778 C CA . PRO B 2 144 ? 188.717 133.431 140.488 1.00 106.29 144 PRO B CA 1
ATOM 3779 C C . PRO B 2 144 ? 188.442 132.081 139.842 1.00 106.29 144 PRO B C 1
ATOM 3780 O O . PRO B 2 144 ? 189.179 131.656 138.946 1.00 106.29 144 PRO B O 1
ATOM 3784 N N . TYR B 2 145 ? 187.413 131.391 140.328 1.00 103.58 145 TYR B N 1
ATOM 3785 C CA . TYR B 2 145 ? 186.946 130.162 139.699 1.00 103.58 145 TYR B CA 1
ATOM 3786 C C . TYR B 2 145 ? 186.835 130.362 138.187 1.00 103.58 145 TYR B C 1
ATOM 3787 O O . TYR B 2 145 ? 186.366 131.416 137.738 1.00 103.58 145 TYR B O 1
ATOM 3796 N N . PRO B 2 146 ? 187.264 129.394 137.378 1.00 99.36 146 PRO B N 1
ATOM 3797 C CA . PRO B 2 146 ? 187.306 129.595 135.921 1.00 99.36 146 PRO B CA 1
ATOM 3798 C C . PRO B 2 146 ? 185.935 129.938 135.366 1.00 99.36 146 PRO B C 1
ATOM 3799 O O . PRO B 2 146 ? 184.918 129.374 135.796 1.00 99.36 146 PRO B O 1
ATOM 3803 N N . PRO B 2 147 ? 185.871 130.859 134.409 1.00 86.74 147 PRO B N 1
ATOM 3804 C CA . PRO B 2 147 ? 184.574 131.340 133.927 1.00 86.74 147 PRO B CA 1
ATOM 3805 C C . PRO B 2 147 ? 183.869 130.316 133.052 1.00 86.74 147 PRO B C 1
ATOM 3806 O O . PRO B 2 147 ? 184.480 129.421 132.464 1.00 86.74 147 PRO B O 1
ATOM 3810 N N . TYR B 2 148 ? 182.549 130.468 132.974 1.00 79.03 148 TYR B N 1
ATOM 3811 C CA . TYR B 2 148 ? 181.728 129.689 132.059 1.00 79.03 148 TYR B CA 1
ATOM 3812 C C . TYR B 2 148 ? 181.659 130.408 130.718 1.00 79.03 148 TYR B C 1
ATOM 3813 O O . TYR B 2 148 ? 181.316 131.593 130.660 1.00 79.03 148 TYR B O 1
ATOM 3822 N N . SER B 2 149 ? 181.986 129.691 129.647 1.00 68.64 149 SER B N 1
ATOM 3823 C CA . SER B 2 149 ? 182.000 130.282 128.316 1.00 68.64 149 SER B CA 1
ATOM 3824 C C . SER B 2 149 ? 180.587 130.296 127.748 1.00 68.64 149 SER B C 1
ATOM 3825 O O . SER B 2 149 ? 179.942 129.247 127.643 1.00 68.64 149 SER B O 1
ATOM 3828 N N . LEU B 2 150 ? 180.106 131.484 127.381 1.00 52.99 150 LEU B N 1
ATOM 3829 C CA . LEU B 2 150 ? 178.789 131.634 126.765 1.00 52.99 150 LEU B CA 1
ATOM 3830 C C . LEU B 2 150 ? 178.879 131.383 125.258 1.00 52.99 150 LEU B C 1
ATOM 3831 O O . LEU B 2 150 ? 178.557 132.233 124.429 1.00 52.99 150 LEU B O 1
ATOM 3836 N N . ALA B 2 151 ? 179.350 130.185 124.914 1.00 70.11 151 ALA B N 1
ATOM 3837 C CA . ALA B 2 151 ? 179.477 129.789 123.518 1.00 70.11 151 ALA B CA 1
ATOM 3838 C C . ALA B 2 151 ? 179.008 128.373 123.226 1.00 70.11 151 ALA B C 1
ATOM 3839 O O . ALA B 2 151 ? 178.845 128.038 122.049 1.00 70.11 151 ALA B O 1
ATOM 3841 N N . LYS B 2 152 ? 178.786 127.532 124.236 1.00 91.99 152 LYS B N 1
ATOM 3842 C CA . LYS B 2 152 ? 178.410 126.138 124.039 1.00 91.99 152 LYS B CA 1
ATOM 3843 C C . LYS B 2 152 ? 176.987 125.855 124.511 1.00 91.99 152 LYS B C 1
ATOM 3844 O O . LYS B 2 152 ? 176.656 124.718 124.857 1.00 91.99 152 LYS B O 1
ATOM 3850 N N . PHE B 2 153 ? 176.134 126.874 124.528 1.00 78.78 153 PHE B N 1
ATOM 3851 C CA . PHE B 2 153 ? 174.774 126.748 125.034 1.00 78.78 153 PHE B CA 1
ATOM 3852 C C . PHE B 2 153 ? 173.806 126.585 123.870 1.00 78.78 153 PHE B C 1
ATOM 3853 O O . PHE B 2 153 ? 173.854 127.352 122.903 1.00 78.78 153 PHE B O 1
ATOM 3861 N N . SER B 2 154 ? 172.931 125.584 123.967 1.00 69.21 154 SER B N 1
ATOM 3862 C CA . SER B 2 154 ? 171.955 125.290 122.917 1.00 69.21 154 SER B CA 1
ATOM 3863 C C . SER B 2 154 ? 170.691 126.093 123.195 1.00 69.21 154 SER B C 1
ATOM 3864 O O . SER B 2 154 ? 169.762 125.625 123.854 1.00 69.21 154 SER B O 1
ATOM 3867 N N . TRP B 2 155 ? 170.653 127.316 122.675 1.00 58.05 155 TRP B N 1
ATOM 3868 C CA . TRP B 2 155 ? 169.518 128.197 122.911 1.00 58.05 155 TRP B CA 1
ATOM 3869 C C . TRP B 2 155 ? 168.262 127.662 122.234 1.00 58.05 155 TRP B C 1
ATOM 3870 O O . TRP B 2 155 ? 168.312 127.130 121.122 1.00 58.05 155 TRP B O 1
ATOM 3881 N N . ASN B 2 156 ? 167.128 127.807 122.916 1.00 61.95 156 ASN B N 1
ATOM 3882 C CA . ASN B 2 156 ? 165.865 127.277 122.432 1.00 61.95 156 ASN B CA 1
ATOM 3883 C C . ASN B 2 156 ? 165.307 128.143 121.303 1.00 61.95 156 ASN B C 1
ATOM 3884 O O . ASN B 2 156 ? 165.818 129.222 120.993 1.00 61.95 156 ASN B O 1
ATOM 3889 N N . ASN B 2 157 ? 164.237 127.647 120.685 1.00 67.73 157 ASN B N 1
ATOM 3890 C CA . ASN B 2 157 ? 163.619 128.340 119.563 1.00 67.73 157 ASN B CA 1
ATOM 3891 C C . ASN B 2 157 ? 162.982 129.647 120.020 1.00 67.73 157 ASN B C 1
ATOM 3892 O O . ASN B 2 157 ? 162.298 129.693 121.046 1.00 67.73 157 ASN B O 1
ATOM 3897 N N . ILE B 2 158 ? 163.213 130.714 119.252 1.00 62.71 158 ILE B N 1
ATOM 3898 C CA . ILE B 2 158 ? 162.622 132.008 119.580 1.00 62.71 158 ILE B CA 1
ATOM 3899 C C . ILE B 2 158 ? 161.121 131.999 119.317 1.00 62.71 158 ILE B C 1
ATOM 3900 O O . ILE B 2 158 ? 160.337 132.547 120.102 1.00 62.71 158 ILE B O 1
ATOM 3905 N N . THR B 2 159 ? 160.696 131.376 118.214 1.00 69.69 159 THR B N 1
ATOM 3906 C CA . THR B 2 159 ? 159.290 131.409 117.827 1.00 69.69 159 THR B CA 1
ATOM 3907 C C . THR B 2 159 ? 158.391 130.711 118.839 1.00 69.69 159 THR B C 1
ATOM 3908 O O . THR B 2 159 ? 157.178 130.950 118.842 1.00 69.69 159 THR B O 1
ATOM 3912 N N . ASN B 2 160 ? 158.953 129.850 119.689 1.00 76.13 160 ASN B N 1
ATOM 3913 C CA . ASN B 2 160 ? 158.153 129.205 120.724 1.00 76.13 160 ASN B CA 1
ATOM 3914 C C . ASN B 2 160 ? 157.631 130.224 121.730 1.00 76.13 160 ASN B C 1
ATOM 3915 O O . ASN B 2 160 ? 156.467 130.161 122.143 1.00 76.13 160 ASN B O 1
ATOM 3920 N N . SER B 2 161 ? 158.474 131.175 122.130 1.00 61.55 161 SER B N 1
ATOM 3921 C CA . SER B 2 161 ? 158.123 132.139 123.163 1.00 61.55 161 SER B CA 1
ATOM 3922 C C . SER B 2 161 ? 157.766 133.515 122.618 1.00 61.55 161 SER B C 1
ATOM 3923 O O . SER B 2 161 ? 157.185 134.319 123.354 1.00 61.55 161 SER B O 1
ATOM 3926 N N . LEU B 2 162 ? 158.102 133.809 121.364 1.00 59.73 162 LEU B N 1
ATOM 3927 C CA . LEU B 2 162 ? 157.840 135.132 120.812 1.00 59.73 162 LEU B CA 1
ATOM 3928 C C . LEU B 2 162 ? 156.341 135.384 120.704 1.00 59.73 162 LEU B C 1
ATOM 3929 O O . LEU B 2 162 ? 155.566 134.493 120.345 1.00 59.73 162 LEU B O 1
ATOM 3934 N N . ASP B 2 163 ? 155.938 136.613 121.018 1.00 64.13 163 ASP B N 1
ATOM 3935 C CA . ASP B 2 163 ? 154.543 137.027 120.901 1.00 64.13 163 ASP B CA 1
ATOM 3936 C C . ASP B 2 163 ? 154.506 138.531 120.686 1.00 64.13 163 ASP B C 1
ATOM 3937 O O . ASP B 2 163 ? 154.913 139.296 121.566 1.00 64.13 163 ASP B O 1
ATOM 3942 N N . LEU B 2 164 ? 154.020 138.951 119.515 1.00 67.24 164 LEU B N 1
ATOM 3943 C CA . LEU B 2 164 ? 154.002 140.367 119.169 1.00 67.24 164 LEU B CA 1
ATOM 3944 C C . LEU B 2 164 ? 153.051 141.166 120.052 1.00 67.24 164 LEU B C 1
ATOM 3945 O O . LEU B 2 164 ? 153.193 142.391 120.142 1.00 67.24 164 LEU B O 1
ATOM 3950 N N . ALA B 2 165 ? 152.103 140.503 120.718 1.00 65.61 165 ALA B N 1
ATOM 3951 C CA . ALA B 2 165 ? 151.165 141.216 121.578 1.00 65.61 165 ALA B CA 1
ATOM 3952 C C . ALA B 2 165 ? 151.885 141.918 122.723 1.00 65.61 165 ALA B C 1
ATOM 3953 O O . ALA B 2 165 ? 151.551 143.057 123.070 1.00 65.61 165 ALA B O 1
ATOM 3955 N N . ASN B 2 166 ? 152.876 141.257 123.321 1.00 61.96 166 ASN B N 1
ATOM 3956 C CA . ASN B 2 166 ? 153.624 141.827 124.431 1.00 61.96 166 ASN B CA 1
ATOM 3957 C C . ASN B 2 166 ? 155.020 142.296 124.049 1.00 61.96 166 ASN B C 1
ATOM 3958 O O . ASN B 2 166 ? 155.691 142.915 124.883 1.00 61.96 166 ASN B O 1
ATOM 3963 N N . LEU B 2 167 ? 155.474 142.018 122.825 1.00 48.37 167 LEU B N 1
ATOM 3964 C CA . LEU B 2 167 ? 156.773 142.474 122.326 1.00 48.37 167 LEU B CA 1
ATOM 3965 C C . LEU B 2 167 ? 157.914 141.949 123.201 1.00 48.37 167 LEU B C 1
ATOM 3966 O O . LEU B 2 167 ? 158.682 142.709 123.794 1.00 48.37 167 LEU B O 1
ATOM 3971 N N . SER B 2 168 ? 158.016 140.624 123.271 1.00 37.03 168 SER B N 1
ATOM 3972 C CA . SER B 2 168 ? 159.013 139.985 124.116 1.00 37.03 168 SER B CA 1
ATOM 3973 C C . SER B 2 168 ? 159.482 138.686 123.476 1.00 37.03 168 SER B C 1
ATOM 3974 O O . SER B 2 168 ? 158.836 138.137 122.582 1.00 37.03 168 SER B O 1
ATOM 3977 N N . ALA B 2 169 ? 160.628 138.206 123.953 1.00 38.49 169 ALA B N 1
ATOM 3978 C CA . ALA B 2 169 ? 161.185 136.933 123.520 1.00 38.49 169 ALA B CA 1
ATOM 3979 C C . ALA B 2 169 ? 162.095 136.415 124.622 1.00 38.49 169 ALA B C 1
ATOM 3980 O O . ALA B 2 169 ? 162.548 137.173 125.483 1.00 38.49 169 ALA B O 1
ATOM 3982 N N . ASP B 2 170 ? 162.360 135.112 124.584 1.00 49.03 170 ASP B N 1
ATOM 3983 C CA . ASP B 2 170 ? 163.145 134.452 125.617 1.00 49.03 170 ASP B CA 1
ATOM 3984 C C . ASP B 2 170 ? 164.330 133.729 124.997 1.00 49.03 170 ASP B C 1
ATOM 3985 O O . ASP B 2 170 ? 164.202 133.089 123.950 1.00 49.03 170 ASP B O 1
ATOM 3990 N N . PHE B 2 171 ? 165.483 133.839 125.652 1.00 44.46 171 PHE B N 1
ATOM 3991 C CA . PHE B 2 171 ? 166.692 133.124 125.270 1.00 44.46 171 PHE B CA 1
ATOM 3992 C C . PHE B 2 171 ? 167.096 132.221 126.425 1.00 44.46 171 PHE B C 1
ATOM 3993 O O . PHE B 2 171 ? 167.231 132.689 127.559 1.00 44.46 171 PHE B O 1
ATOM 4001 N N . GLN B 2 172 ? 167.290 130.935 126.141 1.00 70.79 172 GLN B N 1
ATOM 4002 C CA . GLN B 2 172 ? 167.620 129.968 127.187 1.00 70.79 172 GLN B CA 1
ATOM 4003 C C . GLN B 2 172 ? 168.456 128.864 126.555 1.00 70.79 172 GLN B C 1
ATOM 4004 O O . GLN B 2 172 ? 167.951 128.104 125.724 1.00 70.79 172 GLN B O 1
ATOM 4010 N N . GLY B 2 173 ? 169.724 128.773 126.953 1.00 75.85 173 GLY B N 1
ATOM 4011 C CA . GLY B 2 173 ? 170.665 127.904 126.271 1.00 75.85 173 GLY B CA 1
ATOM 4012 C C . GLY B 2 173 ? 170.994 126.589 126.947 1.00 75.85 173 GLY B C 1
ATOM 4013 O O . GLY B 2 173 ? 171.059 125.554 126.276 1.00 75.85 173 GLY B O 1
ATOM 4014 N N . ARG B 2 174 ? 171.223 126.617 128.266 1.00 89.10 174 ARG B N 1
ATOM 4015 C CA . ARG B 2 174 ? 171.629 125.464 129.069 1.00 89.10 174 ARG B CA 1
ATOM 4016 C C . ARG B 2 174 ? 173.020 124.980 128.662 1.00 89.10 174 ARG B C 1
ATOM 4017 O O . ARG B 2 174 ? 173.460 125.224 127.532 1.00 89.10 174 ARG B O 1
ATOM 4025 N N . PRO B 2 175 ? 173.748 124.295 129.550 1.00 105.64 175 PRO B N 1
ATOM 4026 C CA . PRO B 2 175 ? 175.088 123.822 129.182 1.00 105.64 175 PRO B CA 1
ATOM 4027 C C . PRO B 2 175 ? 175.061 122.460 128.509 1.00 105.64 175 PRO B C 1
ATOM 4028 O O . PRO B 2 175 ? 174.005 121.826 128.411 1.00 105.64 175 PRO B O 1
ATOM 4032 N N . VAL B 2 176 ? 176.220 122.002 128.044 1.00 111.75 176 VAL B N 1
ATOM 4033 C CA . VAL B 2 176 ? 176.360 120.693 127.422 1.00 111.75 176 VAL B CA 1
ATOM 4034 C C . VAL B 2 176 ? 177.282 119.789 128.238 1.00 111.75 176 VAL B C 1
ATOM 4035 O O . VAL B 2 176 ? 177.720 118.749 127.756 1.00 111.75 176 VAL B O 1
ATOM 4039 N N . ASP B 2 177 ? 177.578 120.177 129.474 1.00 120.71 177 ASP B N 1
ATOM 4040 C CA . ASP B 2 177 ? 178.454 119.397 130.341 1.00 120.71 177 ASP B CA 1
ATOM 4041 C C . ASP B 2 177 ? 178.190 119.685 131.817 1.00 120.71 177 ASP B C 1
ATOM 4042 O O . ASP B 2 177 ? 179.110 119.676 132.636 1.00 120.71 177 ASP B O 1
ATOM 4047 N N . ALA B 2 182 ? 175.958 123.671 138.017 1.00 105.93 182 ALA B N 1
ATOM 4048 C CA . ALA B 2 182 ? 175.998 124.595 136.890 1.00 105.93 182 ALA B CA 1
ATOM 4049 C C . ALA B 2 182 ? 174.600 125.102 136.556 1.00 105.93 182 ALA B C 1
ATOM 4050 O O . ALA B 2 182 ? 173.992 125.829 137.338 1.00 105.93 182 ALA B O 1
ATOM 4052 N N . PHE B 2 183 ? 174.097 124.718 135.387 1.00 100.79 183 PHE B N 1
ATOM 4053 C CA . PHE B 2 183 ? 172.762 125.086 134.925 1.00 100.79 183 PHE B CA 1
ATOM 4054 C C . PHE B 2 183 ? 171.989 123.841 134.509 1.00 100.79 183 PHE B C 1
ATOM 4055 O O . PHE B 2 183 ? 171.393 123.774 133.432 1.00 100.79 183 PHE B O 1
ATOM 4063 N N . ALA B 2 184 ? 172.002 122.824 135.375 1.00 104.12 184 ALA B N 1
ATOM 4064 C CA . ALA B 2 184 ? 171.330 121.567 135.059 1.00 104.12 184 ALA B CA 1
ATOM 4065 C C . ALA B 2 184 ? 169.830 121.764 134.883 1.00 104.12 184 ALA B C 1
ATOM 4066 O O . ALA B 2 184 ? 169.227 121.202 133.960 1.00 104.12 184 ALA B O 1
ATOM 4068 N N . ASN B 2 185 ? 169.209 122.555 135.754 1.00 96.66 185 ASN B N 1
ATOM 4069 C CA . ASN B 2 185 ? 167.783 122.866 135.668 1.00 96.66 185 ASN B CA 1
ATOM 4070 C C . ASN B 2 185 ? 167.650 124.370 135.454 1.00 96.66 185 ASN B C 1
ATOM 4071 O O . ASN B 2 185 ? 167.839 125.157 136.387 1.00 96.66 185 ASN B O 1
ATOM 4076 N N . GLY B 2 186 ? 167.325 124.765 134.230 1.00 86.15 186 GLY B N 1
ATOM 4077 C CA . GLY B 2 186 ? 167.237 126.164 133.878 1.00 86.15 186 GLY B CA 1
ATOM 4078 C C . GLY B 2 186 ? 168.601 126.773 133.599 1.00 86.15 186 GLY B C 1
ATOM 4079 O O . GLY B 2 186 ? 169.645 126.250 133.984 1.00 86.15 186 GLY B O 1
ATOM 4080 N N . SER B 2 187 ? 168.580 127.909 132.913 1.00 72.46 187 SER B N 1
ATOM 4081 C CA . SER B 2 187 ? 169.810 128.600 132.544 1.00 72.46 187 SER B CA 1
ATOM 4082 C C . SER B 2 187 ? 169.506 130.090 132.431 1.00 72.46 187 SER B C 1
ATOM 4083 O O . SER B 2 187 ? 168.481 130.567 132.930 1.00 72.46 187 SER B O 1
ATOM 4086 N N . LEU B 2 188 ? 170.409 130.828 131.787 1.00 48.63 188 LEU B N 1
ATOM 4087 C CA . LEU B 2 188 ? 170.183 132.243 131.531 1.00 48.63 188 LEU B CA 1
ATOM 4088 C C . LEU B 2 188 ? 168.895 132.441 130.742 1.00 48.63 188 LEU B C 1
ATOM 4089 O O . LEU B 2 188 ? 168.610 131.706 129.793 1.00 48.63 188 LEU B O 1
ATOM 4094 N N . THR B 2 189 ? 168.108 133.438 131.146 1.00 52.99 189 THR B N 1
ATOM 4095 C CA . THR B 2 189 ? 166.846 133.768 130.480 1.00 52.99 189 THR B CA 1
ATOM 4096 C C . THR B 2 189 ? 166.865 135.245 130.079 1.00 52.99 189 THR B C 1
ATOM 4097 O O . THR B 2 189 ? 166.417 136.125 130.819 1.00 52.99 189 THR B O 1
ATOM 4101 N N . PHE B 2 190 ? 167.396 135.516 128.890 1.00 28.44 190 PHE B N 1
ATOM 4102 C CA . PHE B 2 190 ? 167.358 136.866 128.348 1.00 28.44 190 PHE B CA 1
ATOM 4103 C C . PHE B 2 190 ? 165.926 137.249 128.001 1.00 28.44 190 PHE B C 1
ATOM 4104 O O . PHE B 2 190 ? 165.163 136.442 127.464 1.00 28.44 190 PHE B O 1
ATOM 4112 N N . LYS B 2 191 ? 165.560 138.492 128.311 1.00 25.21 191 LYS B N 1
ATOM 4113 C CA . LYS B 2 191 ? 164.211 139.003 128.066 1.00 25.21 191 LYS B CA 1
ATOM 4114 C C . LYS B 2 191 ? 164.331 140.297 127.267 1.00 25.21 191 LYS B C 1
ATOM 4115 O O . LYS B 2 191 ? 164.364 141.390 127.838 1.00 25.21 191 LYS B O 1
ATOM 4121 N N . VAL B 2 192 ? 164.394 140.170 125.946 1.00 19.77 192 VAL B N 1
ATOM 4122 C CA . VAL B 2 192 ? 164.402 141.332 125.068 1.00 19.77 192 VAL B CA 1
ATOM 4123 C C . VAL B 2 192 ? 162.991 141.899 124.985 1.00 19.77 192 VAL B C 1
ATOM 4124 O O . VAL B 2 192 ? 161.998 141.167 125.053 1.00 19.77 192 VAL B O 1
ATOM 4128 N N . GLN B 2 193 ? 162.895 143.220 124.851 1.00 20.83 193 GLN B N 1
ATOM 4129 C CA . GLN B 2 193 ? 161.598 143.881 124.819 1.00 20.83 193 GLN B CA 1
ATOM 4130 C C . GLN B 2 193 ? 161.730 145.216 124.105 1.00 20.83 193 GLN B C 1
ATOM 4131 O O . GLN B 2 193 ? 162.647 145.988 124.396 1.00 20.83 193 GLN B O 1
ATOM 4137 N N . ALA B 2 194 ? 160.814 145.481 123.178 1.00 32.13 194 ALA B N 1
ATOM 4138 C CA . ALA B 2 194 ? 160.780 146.750 122.474 1.00 32.13 194 ALA B CA 1
ATOM 4139 C C . ALA B 2 194 ? 159.770 147.682 123.140 1.00 32.13 194 ALA B C 1
ATOM 4140 O O . ALA B 2 194 ? 159.158 147.351 124.158 1.00 32.13 194 ALA B O 1
ATOM 4142 N N . PHE B 2 195 ? 159.587 148.865 122.559 1.00 34.25 195 PHE B N 1
ATOM 4143 C CA . PHE B 2 195 ? 158.661 149.836 123.118 1.00 34.25 195 PHE B CA 1
ATOM 4144 C C . PHE B 2 195 ? 158.040 150.642 121.988 1.00 34.25 195 PHE B C 1
ATOM 4145 O O . PHE B 2 195 ? 158.631 150.790 120.915 1.00 34.25 195 PHE B O 1
ATOM 4153 N N . SER B 2 196 ? 156.842 151.164 122.243 1.00 44.66 196 SER B N 1
ATOM 4154 C CA . SER B 2 196 ? 156.076 151.889 121.237 1.00 44.66 196 SER B CA 1
ATOM 4155 C C . SER B 2 196 ? 155.859 153.349 121.600 1.00 44.66 196 SER B C 1
ATOM 4156 O O . SER B 2 196 ? 156.012 154.224 120.740 1.00 44.66 196 SER B O 1
ATOM 4159 N N . ARG B 2 197 ? 155.502 153.640 122.848 1.00 48.88 197 ARG B N 1
ATOM 4160 C CA . ARG B 2 197 ? 155.230 155.001 123.285 1.00 48.88 197 ARG B CA 1
ATOM 4161 C C . ARG B 2 197 ? 155.891 155.252 124.632 1.00 48.88 197 ARG B C 1
ATOM 4162 O O . ARG B 2 197 ? 156.195 154.316 125.377 1.00 48.88 197 ARG B O 1
ATOM 4170 N N . SER B 2 198 ? 156.119 156.529 124.930 1.00 44.83 198 SER B N 1
ATOM 4171 C CA . SER B 2 198 ? 156.707 156.910 126.207 1.00 44.83 198 SER B CA 1
ATOM 4172 C C . SER B 2 198 ? 155.809 156.475 127.358 1.00 44.83 198 SER B C 1
ATOM 4173 O O . SER B 2 198 ? 154.585 156.618 127.297 1.00 44.83 198 SER B O 1
ATOM 4176 N N . GLY B 2 199 ? 156.423 155.945 128.408 1.00 46.92 199 GLY B N 1
ATOM 4177 C CA . GLY B 2 199 ? 155.662 155.474 129.548 1.00 46.92 199 GLY B CA 1
ATOM 4178 C C . GLY B 2 199 ? 156.583 154.934 130.619 1.00 46.92 199 GLY B C 1
ATOM 4179 O O . GLY B 2 199 ? 157.809 155.015 130.511 1.00 46.92 199 GLY B O 1
ATOM 4180 N N . ARG B 2 200 ? 155.971 154.376 131.661 1.00 52.92 200 ARG B N 1
ATOM 4181 C CA . ARG B 2 200 ? 156.701 153.854 132.813 1.00 52.92 200 ARG B CA 1
ATOM 4182 C C . ARG B 2 200 ? 156.286 152.410 133.055 1.00 52.92 200 ARG B C 1
ATOM 4183 O O . ARG B 2 200 ? 155.078 152.132 133.200 1.00 52.92 200 ARG B O 1
ATOM 4191 N N . PRO B 2 201 ? 157.224 151.468 133.107 1.00 47.12 201 PRO B N 1
ATOM 4192 C CA . PRO B 2 201 ? 156.858 150.082 133.417 1.00 47.12 201 PRO B CA 1
ATOM 4193 C C . PRO B 2 201 ? 156.370 149.941 134.849 1.00 47.12 201 PRO B C 1
ATOM 4194 O O . PRO B 2 201 ? 156.728 150.721 135.735 1.00 47.12 201 PRO B O 1
ATOM 4198 N N . ALA B 2 202 ? 155.536 148.928 135.068 1.00 48.63 202 ALA B N 1
ATOM 4199 C CA . ALA B 2 202 ? 155.015 148.631 136.395 1.00 48.63 202 ALA B CA 1
ATOM 4200 C C . ALA B 2 202 ? 155.916 147.701 137.197 1.00 48.63 202 ALA B C 1
ATOM 4201 O O . ALA B 2 202 ? 155.642 147.470 138.380 1.00 48.63 202 ALA B O 1
ATOM 4203 N N . GLN B 2 203 ? 156.972 147.166 136.591 1.00 55.53 203 GLN B N 1
ATOM 4204 C CA . GLN B 2 203 ? 157.865 146.266 137.301 1.00 55.53 203 GLN B CA 1
ATOM 4205 C C . GLN B 2 203 ? 158.640 147.029 138.377 1.00 55.53 203 GLN B C 1
ATOM 4206 O O . GLN B 2 203 ? 158.869 148.234 138.248 1.00 55.53 203 GLN B O 1
ATOM 4212 N N . PRO B 2 204 ? 159.038 146.351 139.452 1.00 61.80 204 PRO B N 1
ATOM 4213 C CA . PRO B 2 204 ? 159.675 147.042 140.589 1.00 61.80 204 PRO B CA 1
ATOM 4214 C C . PRO B 2 204 ? 160.910 147.832 140.183 1.00 61.80 204 PRO B C 1
ATOM 4215 O O . PRO B 2 204 ? 161.118 148.941 140.697 1.00 61.80 204 PRO B O 1
ATOM 4219 N N . PRO B 2 205 ? 161.774 147.321 139.270 1.00 53.81 205 PRO B N 1
ATOM 4220 C CA . PRO B 2 205 ? 162.802 148.204 138.704 1.00 53.81 205 PRO B CA 1
ATOM 4221 C C . PRO B 2 205 ? 162.192 149.080 137.622 1.00 53.81 205 PRO B C 1
ATOM 4222 O O . PRO B 2 205 ? 161.920 148.624 136.507 1.00 53.81 205 PRO B O 1
ATOM 4226 N N . ARG B 2 206 ? 161.981 150.349 137.949 1.00 49.57 206 ARG B N 1
ATOM 4227 C CA . ARG B 2 206 ? 161.235 151.267 137.096 1.00 49.57 206 ARG B CA 1
ATOM 4228 C C . ARG B 2 206 ? 162.218 152.178 136.375 1.00 49.57 206 ARG B C 1
ATOM 4229 O O . ARG B 2 206 ? 163.046 152.838 137.013 1.00 49.57 206 ARG B O 1
ATOM 4237 N N . LEU B 2 207 ? 162.134 152.199 135.050 1.00 44.98 207 LEU B N 1
ATOM 4238 C CA . LEU B 2 207 ? 162.941 153.059 134.204 1.00 44.98 207 LEU B CA 1
ATOM 4239 C C . LEU B 2 207 ? 162.030 153.990 133.406 1.00 44.98 207 LEU B C 1
ATOM 4240 O O . LEU B 2 207 ? 160.810 154.020 133.601 1.00 44.98 207 LEU B O 1
ATOM 4245 N N . LEU B 2 208 ? 162.634 154.760 132.500 1.00 47.80 208 LEU B N 1
ATOM 4246 C CA . LEU B 2 208 ? 161.924 155.753 131.693 1.00 47.80 208 LEU B CA 1
ATOM 4247 C C . LEU B 2 208 ? 162.299 155.541 130.229 1.00 47.80 208 LEU B C 1
ATOM 4248 O O . LEU B 2 208 ? 163.270 156.124 129.743 1.00 47.80 208 LEU B O 1
ATOM 4253 N N . HIS B 2 209 ? 161.539 154.707 129.527 1.00 42.95 209 HIS B N 1
ATOM 4254 C CA . HIS B 2 209 ? 161.778 154.523 128.104 1.00 42.95 209 HIS B CA 1
ATOM 4255 C C . HIS B 2 209 ? 161.217 155.698 127.311 1.00 42.95 209 HIS B C 1
ATOM 4256 O O . HIS B 2 209 ? 160.254 156.351 127.721 1.00 42.95 209 HIS B O 1
ATOM 4263 N N . THR B 2 210 ? 161.833 155.967 126.160 1.00 39.66 210 THR B N 1
ATOM 4264 C CA . THR B 2 210 ? 161.462 157.099 125.319 1.00 39.66 210 THR B CA 1
ATOM 4265 C C . THR B 2 210 ? 160.948 156.647 123.955 1.00 39.66 210 THR B C 1
ATOM 4266 O O . THR B 2 210 ? 161.102 157.362 122.962 1.00 39.66 210 THR B O 1
ATOM 4270 N N . ALA B 2 211 ? 160.342 155.460 123.896 1.00 45.20 211 ALA B N 1
ATOM 4271 C CA . ALA B 2 211 ? 159.821 154.883 122.654 1.00 45.20 211 ALA B CA 1
ATOM 4272 C C . ALA B 2 211 ? 160.891 154.792 121.570 1.00 45.20 211 ALA B C 1
ATOM 4273 O O . ALA B 2 211 ? 160.574 154.688 120.380 1.00 45.20 211 ALA B O 1
ATOM 4275 N N . ASP B 2 212 ? 162.164 154.829 121.968 1.00 42.53 212 ASP B N 1
ATOM 4276 C CA . ASP B 2 212 ? 163.264 154.815 121.013 1.00 42.53 212 ASP B CA 1
ATOM 4277 C C . ASP B 2 212 ? 164.401 153.931 121.525 1.00 42.53 212 ASP B C 1
ATOM 4278 O O . ASP B 2 212 ? 165.520 153.998 121.003 1.00 42.53 212 ASP B O 1
ATOM 4283 N N . VAL B 2 213 ? 164.146 153.110 122.542 1.00 26.41 213 VAL B N 1
ATOM 4284 C CA . VAL B 2 213 ? 165.158 152.286 123.186 1.00 26.41 213 VAL B CA 1
ATOM 4285 C C . VAL B 2 213 ? 164.590 150.887 123.394 1.00 26.41 213 VAL B C 1
ATOM 4286 O O . VAL B 2 213 ? 163.466 150.581 122.989 1.00 26.41 213 VAL B O 1
ATOM 4290 N N . CYS B 2 214 ? 165.384 150.032 124.035 1.00 20.01 214 CYS B N 1
ATOM 4291 C CA . CYS B 2 214 ? 165.028 148.646 124.300 1.00 20.01 214 CYS B CA 1
ATOM 4292 C C . CYS B 2 214 ? 165.264 148.339 125.776 1.00 20.01 214 CYS B C 1
ATOM 4293 O O . CYS B 2 214 ? 165.790 149.163 126.529 1.00 20.01 214 CYS B O 1
ATOM 4296 N N . GLN B 2 215 ? 164.866 147.137 126.189 1.00 17.71 215 GLN B N 1
ATOM 4297 C CA . GLN B 2 215 ? 165.054 146.680 127.558 1.00 17.71 215 GLN B CA 1
ATOM 4298 C C . GLN B 2 215 ? 165.634 145.274 127.527 1.00 17.71 215 GLN B C 1
ATOM 4299 O O . GLN B 2 215 ? 165.261 144.452 126.687 1.00 17.71 215 GLN B O 1
ATOM 4305 N N . LEU B 2 216 ? 166.549 145.003 128.454 1.00 16.91 216 LEU B N 1
ATOM 4306 C CA . LEU B 2 216 ? 167.344 143.778 128.451 1.00 16.91 216 LEU B CA 1
ATOM 4307 C C . LEU B 2 216 ? 167.378 143.157 129.846 1.00 16.91 216 LEU B C 1
ATOM 4308 O O . LEU B 2 216 ? 168.436 142.919 130.433 1.00 16.91 216 LEU B O 1
ATOM 4313 N N . GLU B 2 217 ? 166.199 142.934 130.424 1.00 32.75 217 GLU B N 1
ATOM 4314 C CA . GLU B 2 217 ? 166.126 142.233 131.700 1.00 32.75 217 GLU B CA 1
ATOM 4315 C C . GLU B 2 217 ? 166.737 140.843 131.567 1.00 32.75 217 GLU B C 1
ATOM 4316 O O . GLU B 2 217 ? 166.180 139.974 130.890 1.00 32.75 217 GLU B O 1
ATOM 4322 N N . VAL B 2 218 ? 167.883 140.627 132.208 1.00 32.84 218 VAL B N 1
ATOM 4323 C CA . VAL B 2 218 ? 168.645 139.391 132.083 1.00 32.84 218 VAL B CA 1
ATOM 4324 C C . VAL B 2 218 ? 168.606 138.652 133.413 1.00 32.84 218 VAL B C 1
ATOM 4325 O O . VAL B 2 218 ? 168.730 139.263 134.481 1.00 32.84 218 VAL B O 1
ATOM 4329 N N . ALA B 2 219 ? 168.418 137.336 133.346 1.00 41.92 219 ALA B N 1
ATOM 4330 C CA . ALA B 2 219 ? 168.354 136.515 134.544 1.00 41.92 219 ALA B CA 1
ATOM 4331 C C . ALA B 2 219 ? 168.782 135.095 134.207 1.00 41.92 219 ALA B C 1
ATOM 4332 O O . ALA B 2 219 ? 168.808 134.693 133.042 1.00 41.92 219 ALA B O 1
ATOM 4334 N N . LEU B 2 220 ? 169.131 134.343 135.249 1.00 60.84 220 LEU B N 1
ATOM 4335 C CA . LEU B 2 220 ? 169.457 132.927 135.123 1.00 60.84 220 LEU B CA 1
ATOM 4336 C C . LEU B 2 220 ? 168.778 132.182 136.262 1.00 60.84 220 LEU B C 1
ATOM 4337 O O . LEU B 2 220 ? 169.000 132.504 137.433 1.00 60.84 220 LEU B O 1
ATOM 4342 N N . VAL B 2 221 ? 167.949 131.199 135.925 1.00 71.43 221 VAL B N 1
ATOM 4343 C CA . VAL B 2 221 ? 167.161 130.465 136.909 1.00 71.43 221 VAL B CA 1
ATOM 4344 C C . VAL B 2 221 ? 167.775 129.083 137.094 1.00 71.43 221 VAL B C 1
ATOM 4345 O O . VAL B 2 221 ? 167.884 128.306 136.138 1.00 71.43 221 VAL B O 1
ATOM 4349 N N . GLY B 2 222 ? 168.204 128.786 138.317 1.00 88.12 222 GLY B N 1
ATOM 4350 C CA . GLY B 2 222 ? 168.743 127.476 138.622 1.00 88.12 222 GLY B CA 1
ATOM 4351 C C . GLY B 2 222 ? 170.250 127.421 138.498 1.00 88.12 222 GLY B C 1
ATOM 4352 O O . GLY B 2 222 ? 170.783 127.405 137.385 1.00 88.12 222 GLY B O 1
ATOM 4353 N N . ALA B 2 223 ? 170.952 127.383 139.627 1.00 102.81 223 ALA B N 1
ATOM 4354 C CA . ALA B 2 223 ? 172.407 127.349 139.597 1.00 102.81 223 ALA B CA 1
ATOM 4355 C C . ALA B 2 223 ? 172.919 126.672 140.857 1.00 102.81 223 ALA B C 1
ATOM 4356 O O . ALA B 2 223 ? 172.298 126.757 141.918 1.00 102.81 223 ALA B O 1
ATOM 4358 N N . SER B 2 224 ? 174.065 126.008 140.726 1.00 112.03 224 SER B N 1
ATOM 4359 C CA . SER B 2 224 ? 174.717 125.332 141.847 1.00 112.03 224 SER B CA 1
ATOM 4360 C C . SER B 2 224 ? 176.053 126.004 142.121 1.00 112.03 224 SER B C 1
ATOM 4361 O O . SER B 2 224 ? 177.042 125.738 141.414 1.00 112.03 224 SER B O 1
ATOM 4364 N N . PRO B 2 225 ? 176.139 126.875 143.125 1.00 116.21 225 PRO B N 1
ATOM 4365 C CA . PRO B 2 225 ? 177.405 127.563 143.396 1.00 116.21 225 PRO B CA 1
ATOM 4366 C C . PRO B 2 225 ? 178.488 126.592 143.836 1.00 116.21 225 PRO B C 1
ATOM 4367 O O . PRO B 2 225 ? 178.219 125.560 144.457 1.00 116.21 225 PRO B O 1
ATOM 4371 N N . ARG B 2 226 ? 179.731 126.939 143.505 1.00 117.05 226 ARG B N 1
ATOM 4372 C CA . ARG B 2 226 ? 180.892 126.144 143.876 1.00 117.05 226 ARG B CA 1
ATOM 4373 C C . ARG B 2 226 ? 181.458 126.535 145.236 1.00 117.05 226 ARG B C 1
ATOM 4374 O O . ARG B 2 226 ? 182.632 126.261 145.513 1.00 117.05 226 ARG B O 1
ATOM 4382 N N . GLY B 2 227 ? 180.655 127.166 146.081 1.00 118.34 227 GLY B N 1
ATOM 4383 C CA . GLY B 2 227 ? 181.099 127.544 147.410 1.00 118.34 227 GLY B CA 1
ATOM 4384 C C . GLY B 2 227 ? 179.950 128.170 148.167 1.00 118.34 227 GLY B C 1
ATOM 4385 O O . GLY B 2 227 ? 178.894 128.477 147.604 1.00 118.34 227 GLY B O 1
ATOM 4386 N N . ASN B 2 228 ? 180.172 128.355 149.464 1.00 132.01 228 ASN B N 1
ATOM 4387 C CA . ASN B 2 228 ? 179.165 128.958 150.337 1.00 132.01 228 ASN B CA 1
ATOM 4388 C C . ASN B 2 228 ? 179.236 130.482 150.308 1.00 132.01 228 ASN B C 1
ATOM 4389 O O . ASN B 2 228 ? 179.361 131.140 151.340 1.00 132.01 228 ASN B O 1
ATOM 4394 N N . HIS B 2 229 ? 179.153 131.053 149.108 1.00 113.35 229 HIS B N 1
ATOM 4395 C CA . HIS B 2 229 ? 179.157 132.499 148.952 1.00 113.35 229 HIS B CA 1
ATOM 4396 C C . HIS B 2 229 ? 178.496 132.845 147.624 1.00 113.35 229 HIS B C 1
ATOM 4397 O O . HIS B 2 229 ? 178.447 132.026 146.703 1.00 113.35 229 HIS B O 1
ATOM 4404 N N . SER B 2 230 ? 177.992 134.075 147.531 1.00 102.08 230 SER B N 1
ATOM 4405 C CA . SER B 2 230 ? 177.241 134.531 146.361 1.00 102.08 230 SER B CA 1
ATOM 4406 C C . SER B 2 230 ? 177.868 135.802 145.797 1.00 102.08 230 SER B C 1
ATOM 4407 O O . SER B 2 230 ? 177.718 136.883 146.374 1.00 102.08 230 SER B O 1
ATOM 4410 N N . LEU B 2 231 ? 178.547 135.670 144.659 1.00 82.01 231 LEU B N 1
ATOM 4411 C CA . LEU B 2 231 ? 179.061 136.816 143.915 1.00 82.01 231 LEU B CA 1
ATOM 4412 C C . LEU B 2 231 ? 179.161 136.414 142.452 1.00 82.01 231 LEU B C 1
ATOM 4413 O O . LEU B 2 231 ? 179.903 135.487 142.114 1.00 82.01 231 LEU B O 1
ATOM 4418 N N . PHE B 2 232 ? 178.415 137.100 141.592 1.00 60.41 232 PHE B N 1
ATOM 4419 C CA . PHE B 2 232 ? 178.358 136.774 140.176 1.00 60.41 232 PHE B CA 1
ATOM 4420 C C . PHE B 2 232 ? 178.732 137.999 139.356 1.00 60.41 232 PHE B C 1
ATOM 4421 O O . PHE B 2 232 ? 178.595 139.137 139.814 1.00 60.41 232 PHE B O 1
ATOM 4429 N N . GLY B 2 233 ? 179.208 137.761 138.137 1.00 58.61 233 GLY B N 1
ATOM 4430 C CA . GLY B 2 233 ? 179.673 138.851 137.301 1.00 58.61 233 GLY B CA 1
ATOM 4431 C C . GLY B 2 233 ? 179.465 138.577 135.828 1.00 58.61 233 GLY B C 1
ATOM 4432 O O . GLY B 2 233 ? 179.434 137.426 135.381 1.00 58.61 233 GLY B O 1
ATOM 4433 N N . LEU B 2 234 ? 179.334 139.665 135.072 1.00 47.89 234 LEU B N 1
ATOM 4434 C CA . LEU B 2 234 ? 179.223 139.622 133.622 1.00 47.89 234 LEU B CA 1
ATOM 4435 C C . LEU B 2 234 ? 180.320 140.482 133.011 1.00 47.89 234 LEU B C 1
ATOM 4436 O O . LEU B 2 234 ? 180.785 141.449 133.621 1.00 47.89 234 LEU B O 1
ATOM 4441 N N . GLU B 2 235 ? 180.731 140.123 131.797 1.00 42.77 235 GLU B N 1
ATOM 4442 C CA . GLU B 2 235 ? 181.850 140.770 131.117 1.00 42.77 235 GLU B CA 1
ATOM 4443 C C . GLU B 2 235 ? 181.305 141.429 129.851 1.00 42.77 235 GLU B C 1
ATOM 4444 O O . GLU B 2 235 ? 181.258 140.813 128.783 1.00 42.77 235 GLU B O 1
ATOM 4450 N N . VAL B 2 236 ? 180.873 142.679 129.981 1.00 30.37 236 VAL B N 1
ATOM 4451 C CA . VAL B 2 236 ? 180.355 143.434 128.845 1.00 30.37 236 VAL B CA 1
ATOM 4452 C C . VAL B 2 236 ? 181.525 143.995 128.048 1.00 30.37 236 VAL B C 1
ATOM 4453 O O . VAL B 2 236 ? 182.410 144.654 128.605 1.00 30.37 236 VAL B O 1
ATOM 4457 N N . ALA B 2 237 ? 181.531 143.738 126.742 1.00 30.83 237 ALA B N 1
ATOM 4458 C CA . ALA B 2 237 ? 182.598 144.183 125.851 1.00 30.83 237 ALA B CA 1
ATOM 4459 C C . ALA B 2 237 ? 181.988 145.019 124.735 1.00 30.83 237 ALA B C 1
ATOM 4460 O O . ALA B 2 237 ? 181.338 144.479 123.833 1.00 30.83 237 ALA B O 1
ATOM 4462 N N . THR B 2 238 ? 182.204 146.331 124.790 1.00 33.02 238 THR B N 1
ATOM 4463 C CA . THR B 2 238 ? 181.662 147.237 123.791 1.00 33.02 238 THR B CA 1
ATOM 4464 C C . THR B 2 238 ? 182.546 147.245 122.545 1.00 33.02 238 THR B C 1
ATOM 4465 O O . THR B 2 238 ? 183.564 146.553 122.462 1.00 33.02 238 THR B O 1
ATOM 4469 N N . LEU B 2 239 ? 182.143 148.044 121.554 1.00 41.84 239 LEU B N 1
ATOM 4470 C CA . LEU B 2 239 ? 182.929 148.197 120.330 1.00 41.84 239 LEU B CA 1
ATOM 4471 C C . LEU B 2 239 ? 182.576 149.555 119.725 1.00 41.84 239 LEU B C 1
ATOM 4472 O O . LEU B 2 239 ? 181.531 149.693 119.083 1.00 41.84 239 LEU B O 1
ATOM 4477 N N . GLY B 2 240 ? 183.449 150.538 119.930 1.00 67.01 240 GLY B N 1
ATOM 4478 C CA . GLY B 2 240 ? 183.200 151.860 119.393 1.00 67.01 240 GLY B CA 1
ATOM 4479 C C . GLY B 2 240 ? 183.448 151.925 117.898 1.00 67.01 240 GLY B C 1
ATOM 4480 O O . GLY B 2 240 ? 184.347 151.280 117.359 1.00 67.01 240 GLY B O 1
ATOM 4481 N N . GLN B 2 241 ? 182.621 152.722 117.216 1.00 74.41 241 GLN B N 1
ATOM 4482 C CA . GLN B 2 241 ? 182.777 152.889 115.775 1.00 74.41 241 GLN B CA 1
ATOM 4483 C C . GLN B 2 241 ? 184.097 153.574 115.442 1.00 74.41 241 GLN B C 1
ATOM 4484 O O . GLN B 2 241 ? 184.814 153.154 114.525 1.00 74.41 241 GLN B O 1
ATOM 4490 N N . GLY B 2 242 ? 184.437 154.629 116.178 1.00 92.31 242 GLY B N 1
ATOM 4491 C CA . GLY B 2 242 ? 185.683 155.329 115.982 1.00 92.31 242 GLY B CA 1
ATOM 4492 C C . GLY B 2 242 ? 186.739 154.888 116.973 1.00 92.31 242 GLY B C 1
ATOM 4493 O O . GLY B 2 242 ? 186.432 154.384 118.058 1.00 92.31 242 GLY B O 1
ATOM 4494 N N . PRO B 2 243 ? 188.013 155.068 116.618 1.00 101.17 243 PRO B N 1
ATOM 4495 C CA . PRO B 2 243 ? 189.106 154.665 117.514 1.00 101.17 243 PRO B CA 1
ATOM 4496 C C . PRO B 2 243 ? 189.194 155.599 118.712 1.00 101.17 243 PRO B C 1
ATOM 4497 O O . PRO B 2 243 ? 189.694 156.722 118.610 1.00 101.17 243 PRO B O 1
ATOM 4501 N N . ASP B 2 244 ? 188.713 155.126 119.853 1.00 91.76 244 ASP B N 1
ATOM 4502 C CA . ASP B 2 244 ? 188.683 155.896 121.095 1.00 91.76 244 ASP B CA 1
ATOM 4503 C C . ASP B 2 244 ? 188.333 154.924 122.217 1.00 91.76 244 ASP B C 1
ATOM 4504 O O . ASP B 2 244 ? 188.229 153.711 121.998 1.00 91.76 244 ASP B O 1
ATOM 4509 N N . CYS B 2 245 ? 188.152 155.453 123.424 1.00 77.64 245 CYS B N 1
ATOM 4510 C CA . CYS B 2 245 ? 187.717 154.666 124.569 1.00 77.64 245 CYS B CA 1
ATOM 4511 C C . CYS B 2 245 ? 186.391 155.220 125.070 1.00 77.64 245 CYS B C 1
ATOM 4512 O O . CYS B 2 245 ? 186.320 156.410 125.425 1.00 77.64 245 CYS B O 1
ATOM 4515 N N . PRO B 2 246 ? 185.321 154.427 125.095 1.00 54.64 246 PRO B N 1
ATOM 4516 C CA . PRO B 2 246 ? 184.043 154.934 125.610 1.00 54.64 246 PRO B CA 1
ATOM 4517 C C . PRO B 2 246 ? 184.173 155.376 127.060 1.00 54.64 246 PRO B C 1
ATOM 4518 O O . PRO B 2 246 ? 184.855 154.739 127.866 1.00 54.64 246 PRO B O 1
ATOM 4522 N N . SER B 2 247 ? 183.504 156.476 127.387 1.00 42.55 247 SER B N 1
ATOM 4523 C CA . SER B 2 247 ? 183.612 157.096 128.699 1.00 42.55 247 SER B CA 1
ATOM 4524 C C . SER B 2 247 ? 182.387 156.757 129.535 1.00 42.55 247 SER B C 1
ATOM 4525 O O . SER B 2 247 ? 181.252 156.987 129.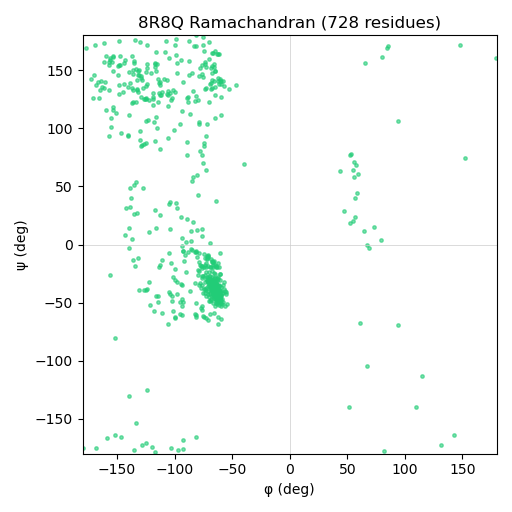105 1.00 42.55 247 SER B O 1
ATOM 4528 N N . VAL B 2 248 ? 182.620 156.216 130.728 1.00 34.66 248 VAL B N 1
ATOM 4529 C CA . VAL B 2 248 ? 181.562 155.891 131.676 1.00 34.66 248 VAL B CA 1
ATOM 4530 C C . VAL B 2 248 ? 181.593 156.919 132.799 1.00 34.66 248 VAL B C 1
ATOM 4531 O O . VAL B 2 248 ? 182.665 157.254 133.318 1.00 34.66 248 VAL B O 1
ATOM 4535 N N . ASN B 2 249 ? 180.422 157.456 133.138 1.00 29.00 249 ASN B N 1
ATOM 4536 C CA . ASN B 2 249 ? 180.326 158.435 134.212 1.00 29.00 249 ASN B CA 1
ATOM 4537 C C . ASN B 2 249 ? 179.257 158.026 135.217 1.00 29.00 249 ASN B C 1
ATOM 4538 O O . ASN B 2 249 ? 178.710 156.922 135.138 1.00 29.00 249 ASN B O 1
ATOM 4543 N N . GLU B 2 250 ? 178.954 158.910 136.162 1.00 34.34 250 GLU B N 1
ATOM 4544 C CA . GLU B 2 250 ? 177.960 158.640 137.188 1.00 34.34 250 GLU B CA 1
ATOM 4545 C C . GLU B 2 250 ? 177.228 159.934 137.506 1.00 34.34 250 GLU B C 1
ATOM 4546 O O . GLU B 2 250 ? 177.858 160.970 137.736 1.00 34.34 250 GLU B O 1
ATOM 4552 N N . ARG B 2 251 ? 175.901 159.870 137.517 1.00 38.08 251 ARG B N 1
ATOM 4553 C CA . ARG B 2 251 ? 175.061 161.050 137.645 1.00 38.08 251 ARG B CA 1
ATOM 4554 C C . ARG B 2 251 ? 174.247 160.984 138.929 1.00 38.08 251 ARG B C 1
ATOM 4555 O O . ARG B 2 251 ? 173.993 159.904 139.469 1.00 38.08 251 ARG B O 1
ATOM 4563 N N . ASN B 2 252 ? 173.843 162.155 139.413 1.00 45.69 252 ASN B N 1
ATOM 4564 C CA . ASN B 2 252 ? 173.072 162.285 140.639 1.00 45.69 252 ASN B CA 1
ATOM 4565 C C . ASN B 2 252 ? 171.674 162.796 140.317 1.00 45.69 252 ASN B C 1
ATOM 4566 O O . ASN B 2 252 ? 171.505 163.679 139.470 1.00 45.69 252 ASN B O 1
ATOM 4571 N N . SER B 2 253 ? 170.674 162.237 140.996 1.00 46.77 253 SER B N 1
ATOM 4572 C CA . SER B 2 253 ? 169.285 162.623 140.801 1.00 46.77 253 SER B CA 1
ATOM 4573 C C . SER B 2 253 ? 168.643 162.934 142.145 1.00 46.77 253 SER B C 1
ATOM 4574 O O . SER B 2 253 ? 168.947 162.299 143.159 1.00 46.77 253 SER B O 1
ATOM 4577 N N . ILE B 2 254 ? 167.748 163.922 142.141 1.00 44.91 254 ILE B N 1
ATOM 4578 C CA . ILE B 2 254 ? 167.053 164.312 143.364 1.00 44.91 254 ILE B CA 1
ATOM 4579 C C . ILE B 2 254 ? 165.884 163.376 143.643 1.00 44.91 254 ILE B C 1
ATOM 4580 O O . ILE B 2 254 ? 165.741 162.853 144.754 1.00 44.91 254 ILE B O 1
ATOM 4585 N N . ASP B 2 255 ? 165.036 163.154 142.642 1.00 56.63 255 ASP B N 1
ATOM 4586 C CA . ASP B 2 255 ? 163.823 162.373 142.839 1.00 56.63 255 ASP B CA 1
ATOM 4587 C C . ASP B 2 255 ? 164.152 160.924 143.179 1.00 56.63 255 ASP B C 1
ATOM 4588 O O . ASP B 2 255 ? 165.021 160.304 142.561 1.00 56.63 255 ASP B O 1
ATOM 4593 N N . ASP B 2 256 ? 163.442 160.385 144.174 1.00 50.26 256 ASP B N 1
ATOM 4594 C CA . ASP B 2 256 ? 163.607 158.993 144.571 1.00 50.26 256 ASP B CA 1
ATOM 4595 C C . ASP B 2 256 ? 162.258 158.314 144.779 1.00 50.26 256 ASP B C 1
ATOM 4596 O O . ASP B 2 256 ? 162.153 157.356 145.553 1.00 50.26 256 ASP B O 1
ATOM 4601 N N . GLU B 2 257 ? 161.213 158.802 144.107 1.00 57.24 257 GLU B N 1
ATOM 4602 C CA . GLU B 2 257 ? 159.915 158.141 144.191 1.00 57.24 257 GLU B CA 1
ATOM 4603 C C . GLU B 2 257 ? 159.973 156.730 143.629 1.00 57.24 257 GLU B C 1
ATOM 4604 O O . GLU B 2 257 ? 159.245 155.844 144.091 1.00 57.24 257 GLU B O 1
ATOM 4610 N N . TYR B 2 258 ? 160.824 156.506 142.635 1.00 57.06 258 TYR B N 1
ATOM 4611 C CA . TYR B 2 258 ? 160.887 155.250 141.906 1.00 57.06 258 TYR B CA 1
ATOM 4612 C C . TYR B 2 258 ? 162.147 154.510 142.330 1.00 57.06 258 TYR B C 1
ATOM 4613 O O . TYR B 2 258 ? 163.238 155.089 142.312 1.00 57.06 258 TYR B O 1
ATOM 4622 N N . ALA B 2 259 ? 161.997 153.231 142.697 1.00 56.13 259 ALA B N 1
ATOM 4623 C CA . ALA B 2 259 ? 163.112 152.411 143.163 1.00 56.13 259 ALA B CA 1
ATOM 4624 C C . ALA B 2 259 ? 163.854 153.116 144.293 1.00 56.13 259 ALA B C 1
ATOM 4625 O O . ALA B 2 259 ? 164.923 153.694 144.067 1.00 56.13 259 ALA B O 1
ATOM 4627 N N . PRO B 2 260 ? 163.312 153.110 145.510 1.00 47.99 260 PRO B N 1
ATOM 4628 C CA . PRO B 2 260 ? 163.888 153.926 146.586 1.00 47.99 260 PRO B CA 1
ATOM 4629 C C . PRO B 2 260 ? 165.316 153.528 146.933 1.00 47.99 260 PRO B C 1
ATOM 4630 O O . PRO B 2 260 ? 165.814 152.469 146.545 1.00 47.99 260 PRO B O 1
ATOM 4634 N N . ALA B 2 261 ? 165.981 154.435 147.656 1.00 55.53 261 ALA B N 1
ATOM 4635 C CA . ALA B 2 261 ? 167.285 154.195 148.283 1.00 55.53 261 ALA B CA 1
ATOM 4636 C C . ALA B 2 261 ? 168.423 154.157 147.261 1.00 55.53 261 ALA B C 1
ATOM 4637 O O . ALA B 2 261 ? 169.532 153.705 147.553 1.00 55.53 261 ALA B O 1
ATOM 4639 N N . VAL B 2 262 ? 168.148 154.646 146.051 1.00 45.78 262 VAL B N 1
ATOM 4640 C CA . VAL B 2 262 ? 169.199 154.844 145.054 1.00 45.78 262 VAL B CA 1
ATOM 4641 C C . VAL B 2 262 ? 169.010 156.200 144.382 1.00 45.78 262 VAL B C 1
ATOM 4642 O O . VAL B 2 262 ? 167.895 156.567 143.993 1.00 45.78 262 VAL B O 1
ATOM 4646 N N . PHE B 2 263 ? 170.097 156.963 144.263 1.00 44.01 263 PHE B N 1
ATOM 4647 C CA . PHE B 2 263 ? 170.058 158.288 143.656 1.00 44.01 263 PHE B CA 1
ATOM 4648 C C . PHE B 2 263 ? 171.006 158.420 142.471 1.00 44.01 263 PHE B C 1
ATOM 4649 O O . PHE B 2 263 ? 171.222 159.537 141.986 1.00 44.01 263 PHE B O 1
ATOM 4657 N N . GLN B 2 264 ? 171.577 157.319 141.993 1.00 42.20 264 GLN B N 1
ATOM 4658 C CA . GLN B 2 264 ? 172.562 157.347 140.923 1.00 42.20 264 GLN B CA 1
ATOM 4659 C C . GLN B 2 264 ? 172.001 156.690 139.670 1.00 42.20 264 GLN B C 1
ATOM 4660 O O . GLN B 2 264 ? 171.311 155.668 139.746 1.00 42.20 264 GLN B O 1
ATOM 4666 N N . LEU B 2 265 ? 172.306 157.284 138.519 1.00 28.66 265 LEU B N 1
ATOM 4667 C CA . LEU B 2 265 ? 171.833 156.807 137.221 1.00 28.66 265 LEU B CA 1
ATOM 4668 C C . LEU B 2 265 ? 173.045 156.716 136.298 1.00 28.66 265 LEU B C 1
ATOM 4669 O O . LEU B 2 265 ? 173.472 157.723 135.727 1.00 28.66 265 LEU B O 1
ATOM 4674 N N . ASN B 2 266 ? 173.599 155.513 136.163 1.00 20.70 266 ASN B N 1
ATOM 4675 C CA . ASN B 2 266 ? 174.795 155.317 135.360 1.00 20.70 266 ASN B CA 1
ATOM 4676 C C . ASN B 2 266 ? 174.522 155.645 133.892 1.00 20.70 266 ASN B C 1
ATOM 4677 O O . ASN B 2 266 ? 173.378 155.731 133.442 1.00 20.70 266 ASN B O 1
ATOM 4682 N N . GLN B 2 267 ? 175.607 155.820 133.142 1.00 19.39 267 GLN B N 1
ATOM 4683 C CA . GLN B 2 267 ? 175.519 156.151 131.728 1.00 19.39 267 GLN B CA 1
ATOM 4684 C C . GLN B 2 267 ? 176.769 155.650 131.023 1.00 19.39 267 GLN B C 1
ATOM 4685 O O . GLN B 2 267 ? 177.795 155.376 131.651 1.00 19.39 267 GLN B O 1
ATOM 4691 N N . LEU B 2 268 ? 176.668 155.530 129.701 1.00 20.97 268 LEU B N 1
ATOM 4692 C CA . LEU B 2 268 ? 177.805 155.122 128.879 1.00 20.97 268 LEU B CA 1
ATOM 4693 C C . LEU B 2 268 ? 177.557 155.659 127.477 1.00 20.97 268 LEU B C 1
ATOM 4694 O O . LEU B 2 268 ? 176.681 155.154 126.769 1.00 20.97 268 LEU B O 1
ATOM 4699 N N . LEU B 2 269 ? 178.322 156.672 127.082 1.00 30.60 269 LEU B N 1
ATOM 4700 C CA . LEU B 2 269 ? 178.124 157.363 125.816 1.00 30.60 269 LEU B CA 1
ATOM 4701 C C . LEU B 2 269 ? 179.286 157.063 124.881 1.00 30.60 269 LEU B C 1
ATOM 4702 O O . LEU B 2 269 ? 180.451 157.226 125.257 1.00 30.60 269 LEU B O 1
ATOM 4707 N N . TRP B 2 270 ? 178.963 156.627 123.664 1.00 28.57 270 TRP B N 1
ATOM 4708 C CA . TRP B 2 270 ? 179.979 156.363 122.655 1.00 28.57 270 TRP B CA 1
ATOM 4709 C C . TRP B 2 270 ? 180.436 157.626 121.939 1.00 28.57 270 TRP B C 1
ATOM 4710 O O . TRP B 2 270 ? 181.367 157.558 121.129 1.00 28.57 270 TRP B O 1
ATOM 4721 N N . GLY B 2 271 ? 179.810 158.768 122.216 1.00 47.75 271 GLY B N 1
ATOM 4722 C CA . GLY B 2 271 ? 180.201 160.023 121.606 1.00 47.75 271 GLY B CA 1
ATOM 4723 C C . GLY B 2 271 ? 179.472 161.214 122.193 1.00 47.75 271 GLY B C 1
ATOM 4724 O O . GLY B 2 271 ? 178.283 161.124 122.513 1.00 47.75 271 GLY B O 1
ATOM 4725 N N . SER B 2 272 ? 180.173 162.338 122.340 1.00 74.06 272 SER B N 1
ATOM 4726 C CA . SER B 2 272 ? 179.561 163.550 122.873 1.00 74.06 272 SER B CA 1
ATOM 4727 C C . SER B 2 272 ? 178.681 164.204 121.816 1.00 74.06 272 SER B C 1
ATOM 4728 O O . SER B 2 272 ? 179.012 165.274 121.295 1.00 74.06 272 SER B O 1
ATOM 4731 N N . SER B 2 273 ? 177.553 163.569 121.506 1.00 68.39 273 SER B N 1
ATOM 4732 C CA . SER B 2 273 ? 176.660 163.987 120.435 1.00 68.39 273 SER B CA 1
ATOM 4733 C C . SER B 2 273 ? 175.357 163.203 120.548 1.00 68.39 273 SER B C 1
ATOM 4734 O O . SER B 2 273 ? 175.272 162.275 121.363 1.00 68.39 273 SER B O 1
ATOM 4737 N N . PRO B 2 274 ? 174.314 163.540 119.774 1.00 61.84 274 PRO B N 1
ATOM 4738 C CA . PRO B 2 274 ? 173.122 162.681 119.765 1.00 61.84 274 PRO B CA 1
ATOM 4739 C C . PRO B 2 274 ? 173.438 161.313 119.186 1.00 61.84 274 PRO B C 1
ATOM 4740 O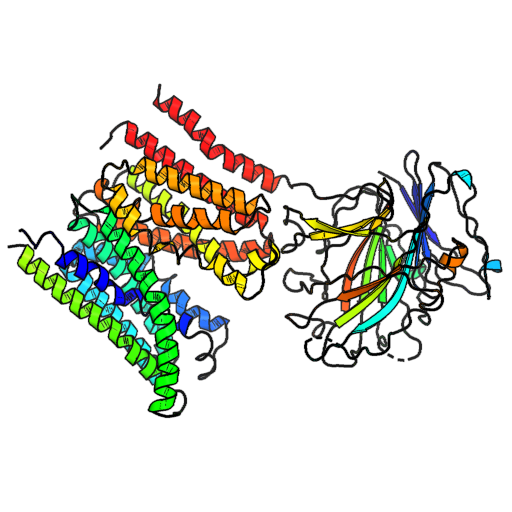 O . PRO B 2 274 ? 173.653 161.172 117.978 1.00 61.84 274 PRO B O 1
ATOM 4744 N N . SER B 2 275 ? 173.464 160.299 120.043 1.00 47.81 275 SER B N 1
ATOM 4745 C CA . SER B 2 275 ? 173.878 158.959 119.650 1.00 47.81 275 SER B CA 1
ATOM 4746 C C . SER B 2 275 ? 173.315 157.967 120.662 1.00 47.81 275 SER B C 1
ATOM 4747 O O . SER B 2 275 ? 172.442 158.305 121.468 1.00 47.81 275 SER B O 1
ATOM 4750 N N . GLY B 2 276 ? 173.817 156.735 120.616 1.00 34.00 276 GLY B N 1
ATOM 4751 C CA . GLY B 2 276 ? 173.367 155.702 121.521 1.00 34.00 276 GLY B CA 1
ATOM 4752 C C . GLY B 2 276 ? 173.900 155.881 122.926 1.00 34.00 276 GLY B C 1
ATOM 4753 O O . GLY B 2 276 ? 174.820 156.656 123.183 1.00 34.00 276 GLY B O 1
ATOM 4754 N N . PHE B 2 277 ? 173.304 155.134 123.851 1.00 24.37 277 PHE B N 1
ATOM 4755 C CA . PHE B 2 277 ? 173.620 155.296 125.261 1.00 24.37 277 PHE B CA 1
ATOM 4756 C C . PHE B 2 277 ? 173.128 154.086 126.039 1.00 24.37 277 PHE B C 1
ATOM 4757 O O . PHE B 2 277 ? 172.053 153.553 125.756 1.00 24.37 277 PHE B O 1
ATOM 4765 N N . MET B 2 278 ? 173.924 153.662 127.012 1.00 18.70 278 MET B N 1
ATOM 4766 C CA . MET B 2 278 ? 173.496 152.682 127.995 1.00 18.70 278 MET B CA 1
ATOM 4767 C C . MET B 2 278 ? 172.969 153.394 129.235 1.00 18.70 278 MET B C 1
ATOM 4768 O O . MET B 2 278 ? 173.279 154.560 129.490 1.00 18.70 278 MET B O 1
ATOM 4773 N N . GLN B 2 279 ? 172.164 152.675 130.013 1.00 18.02 279 GLN B N 1
ATOM 4774 C CA . GLN B 2 279 ? 171.600 153.236 131.235 1.00 18.02 279 GLN B CA 1
ATOM 4775 C C . GLN B 2 279 ? 171.051 152.105 132.087 1.00 18.02 279 GLN B C 1
ATOM 4776 O O . GLN B 2 279 ? 170.339 151.235 131.578 1.00 18.02 279 GLN B O 1
ATOM 4782 N N . TRP B 2 280 ? 171.378 152.123 133.377 1.00 18.63 280 TRP B N 1
ATOM 4783 C CA . TRP B 2 280 ? 170.893 151.107 134.299 1.00 18.63 280 TRP B CA 1
ATOM 4784 C C . TRP B 2 280 ? 171.071 151.604 135.726 1.00 18.63 280 TRP B C 1
ATOM 4785 O O . TRP B 2 280 ? 172.115 152.166 136.068 1.00 18.63 280 TRP B O 1
ATOM 4796 N N . ARG B 2 281 ? 170.046 151.408 136.542 1.00 32.64 281 ARG B N 1
ATOM 4797 C CA . ARG B 2 281 ? 170.155 151.726 137.958 1.00 32.64 281 ARG B CA 1
ATOM 4798 C C . ARG B 2 281 ? 171.039 150.687 138.639 1.00 32.64 281 ARG B C 1
ATOM 4799 O O . ARG B 2 281 ? 170.874 149.486 138.396 1.00 32.64 281 ARG B O 1
ATOM 4807 N N . PRO B 2 282 ? 171.980 151.098 139.488 1.00 32.96 282 PRO B N 1
ATOM 4808 C CA . PRO B 2 282 ? 172.921 150.131 140.070 1.00 32.96 282 PRO B CA 1
ATOM 4809 C C . PRO B 2 282 ? 172.287 149.238 141.125 1.00 32.96 282 PRO B C 1
ATOM 4810 O O . PRO B 2 282 ? 172.670 149.287 142.298 1.00 32.96 282 PRO B O 1
ATOM 4814 N N . VAL B 2 283 ? 171.316 148.418 140.719 1.00 35.99 283 VAL B N 1
ATOM 4815 C CA . VAL B 2 283 ? 170.659 147.469 141.609 1.00 35.99 283 VAL B CA 1
ATOM 4816 C C . VAL B 2 283 ? 170.496 146.139 140.887 1.00 35.99 283 VAL B C 1
ATOM 4817 O O . VAL B 2 283 ? 170.578 146.054 139.660 1.00 35.99 283 VAL B O 1
ATOM 4821 N N . ALA B 2 284 ? 170.262 145.092 141.673 1.00 42.25 284 ALA B N 1
ATOM 4822 C CA . ALA B 2 284 ? 169.997 143.764 141.142 1.00 42.25 284 ALA B CA 1
ATOM 4823 C C . ALA B 2 284 ? 169.053 143.042 142.091 1.00 42.25 284 ALA B C 1
ATOM 4824 O O . ALA B 2 284 ? 169.219 143.112 143.311 1.00 42.25 284 ALA B O 1
ATOM 4826 N N . PHE B 2 285 ? 168.070 142.347 141.526 1.00 50.73 285 PHE B N 1
ATOM 4827 C CA . PHE B 2 285 ? 167.036 141.673 142.298 1.00 50.73 285 PHE B CA 1
ATOM 4828 C C . PHE B 2 285 ? 167.153 140.165 142.125 1.00 50.73 285 PHE B C 1
ATOM 4829 O O . PHE B 2 285 ? 167.460 139.677 141.033 1.00 50.73 285 PHE B O 1
ATOM 4837 N N . SER B 2 286 ? 166.898 139.429 143.209 1.00 65.04 286 SER B N 1
ATOM 4838 C CA . SER B 2 286 ? 167.057 137.982 143.219 1.00 65.04 286 SER B CA 1
ATOM 4839 C C . SER B 2 286 ? 165.745 137.215 143.313 1.00 65.04 286 SER B C 1
ATOM 4840 O O . SER B 2 286 ? 165.743 136.002 143.079 1.00 65.04 286 SER B O 1
ATOM 4843 N N . GLU B 2 287 ? 164.639 137.875 143.646 1.00 80.47 287 GLU B N 1
ATOM 4844 C CA . GLU B 2 287 ? 163.369 137.196 143.858 1.00 80.47 287 GLU B CA 1
ATOM 4845 C C . GLU B 2 287 ? 162.262 137.992 143.180 1.00 80.47 287 GLU B C 1
ATOM 4846 O O . GLU B 2 287 ? 162.345 139.217 143.064 1.00 80.47 287 GLU B O 1
ATOM 4852 N N . GLU B 2 288 ? 161.220 137.280 142.731 1.00 84.19 288 GLU B N 1
ATOM 4853 C CA . GLU B 2 288 ? 160.219 137.889 141.856 1.00 84.19 288 GLU B CA 1
ATOM 4854 C C . GLU B 2 288 ? 159.510 139.055 142.536 1.00 84.19 288 GLU B C 1
ATOM 4855 O O . GLU B 2 288 ? 159.270 140.093 141.908 1.00 84.19 288 GLU B O 1
ATOM 4861 N N . GLU B 2 289 ? 159.164 138.907 143.814 1.00 84.63 289 GLU B N 1
ATOM 4862 C CA . GLU B 2 289 ? 158.600 140.013 144.586 1.00 84.63 289 GLU B CA 1
ATOM 4863 C C . GLU B 2 289 ? 159.751 140.945 144.953 1.00 84.63 289 GLU B C 1
ATOM 4864 O O . GLU B 2 289 ? 160.258 140.962 146.077 1.00 84.63 289 GLU B O 1
ATOM 4870 N N . ARG B 2 290 ? 160.171 141.737 143.968 1.00 62.94 290 ARG B N 1
ATOM 4871 C CA . ARG B 2 290 ? 161.322 142.612 144.137 1.00 62.94 290 ARG B CA 1
ATOM 4872 C C . ARG B 2 290 ? 160.966 143.784 145.040 1.00 62.94 290 ARG B C 1
ATOM 4873 O O . ARG B 2 290 ? 160.458 144.808 144.574 1.00 62.94 290 ARG B O 1
ATOM 4881 N N . ALA B 2 291 ? 161.227 143.635 146.334 1.00 67.85 291 ALA B N 1
ATOM 4882 C CA . ALA B 2 291 ? 160.953 144.669 147.316 1.00 67.85 291 ALA B CA 1
ATOM 4883 C C . ALA B 2 291 ? 162.234 145.436 147.629 1.00 67.85 291 ALA B C 1
ATOM 4884 O O . ALA B 2 291 ? 163.318 145.126 147.128 1.00 67.85 291 ALA B O 1
ATOM 4886 N N . ARG B 2 292 ? 162.103 146.459 148.475 1.00 64.17 292 ARG B N 1
ATOM 4887 C CA . ARG B 2 292 ? 163.253 147.272 148.850 1.00 64.17 292 ARG B CA 1
ATOM 4888 C C . ARG B 2 292 ? 164.279 146.489 149.661 1.00 64.17 292 ARG B C 1
ATOM 4889 O O . ARG B 2 292 ? 165.432 146.922 149.763 1.00 64.17 292 ARG B O 1
ATOM 4897 N N . GLU B 2 293 ? 163.888 145.347 150.235 1.00 69.77 293 GLU B N 1
ATOM 4898 C CA . GLU B 2 293 ? 164.813 144.570 151.054 1.00 69.77 293 GLU B CA 1
ATOM 4899 C C . GLU B 2 293 ? 165.991 144.052 150.236 1.00 69.77 293 GLU B C 1
ATOM 4900 O O . GLU B 2 293 ? 167.143 144.129 150.678 1.00 69.77 293 GLU B O 1
ATOM 4906 N N . SER B 2 294 ? 165.724 143.519 149.043 1.00 58.53 294 SER B N 1
ATOM 4907 C CA . SER B 2 294 ? 166.765 142.898 148.224 1.00 58.53 294 SER B CA 1
ATOM 4908 C C . SER B 2 294 ? 167.405 143.963 147.338 1.00 58.53 294 SER B C 1
ATOM 4909 O O . SER B 2 294 ? 167.146 144.064 146.137 1.00 58.53 294 SER B O 1
ATOM 4912 N N . ALA B 2 295 ? 168.271 144.770 147.953 1.00 55.97 295 ALA B N 1
ATOM 4913 C CA . ALA B 2 295 ? 169.005 145.778 147.196 1.00 55.97 295 ALA B CA 1
ATOM 4914 C C . ALA B 2 295 ? 170.111 145.134 146.368 1.00 55.97 295 ALA B C 1
ATOM 4915 O O . ALA B 2 295 ? 170.099 145.205 145.134 1.00 55.97 295 ALA B O 1
ATOM 4917 N N . LEU B 2 296 ? 171.075 144.496 147.039 1.00 51.27 296 LEU B N 1
ATOM 4918 C CA . LEU B 2 296 ? 172.135 143.713 146.414 1.00 51.27 296 LEU B CA 1
ATOM 4919 C C . LEU B 2 296 ? 172.892 144.576 145.408 1.00 51.27 296 LEU B C 1
ATOM 4920 O O . LEU B 2 296 ? 172.759 144.376 144.194 1.00 51.27 296 LEU B O 1
ATOM 4925 N N . PRO B 2 297 ? 173.678 145.550 145.870 1.00 45.24 297 PRO B N 1
ATOM 4926 C CA . PRO B 2 297 ? 174.249 146.542 144.948 1.00 45.24 297 PRO B CA 1
ATOM 4927 C C . PRO B 2 297 ? 175.247 145.932 143.975 1.00 45.24 297 PRO B C 1
ATOM 4928 O O . PRO B 2 297 ? 175.895 144.923 144.258 1.00 45.24 297 PRO B O 1
ATOM 4932 N N . CYS B 2 298 ? 175.370 146.571 142.813 1.00 43.57 298 CYS B N 1
ATOM 4933 C CA . CYS B 2 298 ? 176.288 146.152 141.766 1.00 43.57 298 CYS B CA 1
ATOM 4934 C C . CYS B 2 298 ? 177.350 147.224 141.556 1.00 43.57 298 CYS B C 1
ATOM 4935 O O . CYS B 2 298 ? 177.132 148.403 141.850 1.00 43.57 298 CYS B O 1
ATOM 4938 N N . GLN B 2 299 ? 178.506 146.803 141.045 1.00 46.79 299 GLN B N 1
ATOM 4939 C CA . GLN B 2 299 ? 179.652 147.685 140.877 1.00 46.79 299 GLN B CA 1
ATOM 4940 C C . GLN B 2 299 ? 180.187 147.588 139.457 1.00 46.79 299 GLN B C 1
ATOM 4941 O O . GLN B 2 299 ? 180.196 146.509 138.857 1.00 46.79 299 GLN B O 1
ATOM 4947 N N . ALA B 2 300 ? 180.633 148.723 138.928 1.00 51.00 300 ALA B N 1
ATOM 4948 C CA . ALA B 2 300 ? 181.231 148.793 137.604 1.00 51.00 300 ALA B CA 1
ATOM 4949 C C . ALA B 2 300 ? 182.749 148.650 137.717 1.00 51.00 300 ALA B C 1
ATOM 4950 O O . ALA B 2 300 ? 183.287 148.279 138.764 1.00 51.00 300 ALA B O 1
ATOM 4952 N N . SER B 2 301 ? 183.454 148.941 136.631 1.00 49.88 301 SER B N 1
ATOM 4953 C CA . SER B 2 301 ? 184.912 148.895 136.608 1.00 49.88 301 SER B CA 1
ATOM 4954 C C . SER B 2 301 ? 185.397 149.983 135.655 1.00 49.88 301 SER B C 1
ATOM 4955 O O . SER B 2 301 ? 184.634 150.878 135.277 1.00 49.88 301 SER B O 1
ATOM 4958 N N . THR B 2 302 ? 186.665 149.913 135.266 1.00 45.17 302 THR B N 1
ATOM 4959 C CA . THR B 2 302 ? 187.253 150.865 134.337 1.00 45.17 302 THR B CA 1
ATOM 4960 C C . THR B 2 302 ? 187.516 150.183 133.001 1.00 45.17 302 THR B C 1
ATOM 4961 O O . THR B 2 302 ? 187.882 149.004 132.953 1.00 45.17 302 THR B O 1
ATOM 4965 N N . LEU B 2 303 ? 187.304 150.924 131.917 1.00 47.00 303 LEU B N 1
ATOM 4966 C CA . LEU B 2 303 ? 187.431 150.354 130.583 1.00 47.00 303 LEU B CA 1
ATOM 4967 C C . LEU B 2 303 ? 188.897 150.137 130.229 1.00 47.00 303 LEU B C 1
ATOM 4968 O O . LEU B 2 303 ? 189.735 151.021 130.431 1.00 47.00 303 LEU B O 1
ATOM 4973 N N . HIS B 2 304 ? 189.202 148.959 129.699 1.00 52.91 304 HIS B N 1
ATOM 4974 C CA . HIS B 2 304 ? 190.532 148.629 129.219 1.00 52.91 304 HIS B CA 1
ATOM 4975 C C . HIS B 2 304 ? 190.555 148.700 127.695 1.00 52.91 304 HIS B C 1
ATOM 4976 O O . HIS B 2 304 ? 189.575 149.088 127.051 1.00 52.91 304 HIS B O 1
ATOM 4983 N N . SER B 2 305 ? 191.689 148.323 127.104 1.00 62.10 305 SER B N 1
ATOM 4984 C CA . SER B 2 305 ? 191.826 148.174 125.654 1.00 62.10 305 SER B CA 1
ATOM 4985 C C . SER B 2 305 ? 192.430 146.793 125.416 1.00 62.10 305 SER B C 1
ATOM 4986 O O . SER B 2 305 ? 193.646 146.645 125.275 1.00 62.10 305 SER B O 1
ATOM 4989 N N . THR B 2 306 ? 191.570 145.781 125.369 1.00 70.08 306 THR B N 1
ATOM 4990 C CA . THR B 2 306 ? 192.028 144.407 125.246 1.00 70.08 306 THR B CA 1
ATOM 4991 C C . THR B 2 306 ? 192.271 144.043 123.786 1.00 70.08 306 THR B C 1
ATOM 4992 O O . THR B 2 306 ? 191.601 144.539 122.876 1.00 70.08 306 THR B O 1
ATOM 4996 N N . LEU B 2 307 ? 193.253 143.173 123.572 1.00 75.20 307 LEU B N 1
ATOM 4997 C CA . LEU B 2 307 ? 193.571 142.696 122.238 1.00 75.20 307 LEU B CA 1
ATOM 4998 C C . LEU B 2 307 ? 192.612 141.579 121.833 1.00 75.20 307 LEU B C 1
ATOM 4999 O O . LEU B 2 307 ? 191.827 141.071 122.638 1.00 75.20 307 LEU B O 1
ATOM 5004 N N . ALA B 2 308 ? 192.681 141.199 120.560 1.00 81.05 308 ALA B N 1
ATOM 5005 C CA . ALA B 2 308 ? 191.831 140.139 120.049 1.00 81.05 308 ALA B CA 1
ATOM 5006 C C . ALA B 2 308 ? 192.208 138.800 120.681 1.00 81.05 308 ALA B C 1
ATOM 5007 O O . ALA B 2 308 ? 193.268 138.643 121.296 1.00 81.05 308 ALA B O 1
ATOM 5009 N N . SER B 2 309 ? 191.305 137.830 120.536 1.00 76.96 309 SER B N 1
ATOM 5010 C CA . SER B 2 309 ? 191.407 136.468 121.054 1.00 76.96 309 SER B CA 1
ATOM 5011 C C . SER B 2 309 ? 191.349 136.404 122.575 1.00 76.96 309 SER B C 1
ATOM 5012 O O . SER B 2 309 ? 191.415 135.302 123.134 1.00 76.96 309 SER B O 1
ATOM 5015 N N . SER B 2 310 ? 191.230 137.539 123.267 1.00 70.52 310 SER B N 1
ATOM 5016 C CA . SER B 2 310 ? 191.039 137.518 124.711 1.00 70.52 310 SER B CA 1
ATOM 5017 C C . SER B 2 310 ? 189.615 137.146 125.099 1.00 70.52 310 SER B C 1
ATOM 5018 O O . SER B 2 310 ? 189.383 136.733 126.240 1.00 70.52 310 SER B O 1
ATOM 5021 N N . LEU B 2 311 ? 188.667 137.286 124.179 1.00 58.82 311 LEU B N 1
ATOM 5022 C CA . LEU B 2 311 ? 187.285 136.882 124.369 1.00 58.82 311 LEU B CA 1
ATOM 5023 C C . LEU B 2 311 ? 186.789 136.239 123.084 1.00 58.82 311 LEU B C 1
ATOM 5024 O O . LEU B 2 311 ? 187.248 136.597 121.992 1.00 58.82 311 LEU B O 1
ATOM 5029 N N . PRO B 2 312 ? 185.871 135.277 123.180 1.00 58.13 312 PRO B N 1
ATOM 5030 C CA . PRO B 2 312 ? 185.365 134.620 121.969 1.00 58.13 312 PRO B CA 1
ATOM 5031 C C . PRO B 2 312 ? 184.698 135.615 121.031 1.00 58.13 312 PRO B C 1
ATOM 5032 O O . PRO B 2 312 ? 184.005 136.539 121.462 1.00 58.13 312 PRO B O 1
ATOM 5036 N N . HIS B 2 313 ? 184.906 135.409 119.733 1.00 66.75 313 HIS B N 1
ATOM 5037 C CA . HIS B 2 313 ? 184.413 136.325 118.714 1.00 66.75 313 HIS B CA 1
ATOM 5038 C C . HIS B 2 313 ? 183.007 135.926 118.282 1.00 66.75 313 HIS B C 1
ATOM 5039 O O . HIS B 2 313 ? 182.767 134.777 117.898 1.00 66.75 313 HIS B O 1
ATOM 5046 N N . SER B 2 314 ? 182.083 136.875 118.359 1.00 62.40 314 SER B N 1
ATOM 5047 C CA . SER B 2 314 ? 180.723 136.645 117.893 1.00 62.40 314 SER B CA 1
ATOM 5048 C C . SER B 2 314 ? 180.672 136.782 116.376 1.00 62.40 314 SER B C 1
ATOM 5049 O O . SER B 2 314 ? 181.087 137.819 115.846 1.00 62.40 314 SER B O 1
ATOM 5052 N N . PRO B 2 315 ? 180.191 135.772 115.648 1.00 63.10 315 PRO B N 1
ATOM 5053 C CA . PRO B 2 315 ? 180.153 135.883 114.180 1.00 63.10 315 PRO B CA 1
ATOM 5054 C C . PRO B 2 315 ? 179.302 137.035 113.677 1.00 63.10 315 PRO B C 1
ATOM 5055 O O . PRO B 2 315 ? 179.601 137.592 112.613 1.00 63.10 315 PRO B O 1
ATOM 5059 N N . ILE B 2 316 ? 178.246 137.409 114.403 1.00 53.77 316 ILE B N 1
ATOM 5060 C CA . ILE B 2 316 ? 177.385 138.499 113.954 1.00 53.77 316 ILE B CA 1
ATOM 5061 C C . ILE B 2 316 ? 178.143 139.824 113.954 1.00 53.77 316 ILE B C 1
ATOM 5062 O O . ILE B 2 316 ? 178.023 140.622 113.015 1.00 53.77 316 ILE B O 1
ATOM 5067 N N . VAL B 2 317 ? 178.928 140.084 115.003 1.00 54.89 317 VAL B N 1
ATOM 5068 C CA . VAL B 2 317 ? 179.711 141.316 115.059 1.00 54.89 317 VAL B CA 1
ATOM 5069 C C . VAL B 2 317 ? 180.744 141.339 113.941 1.00 54.89 317 VAL B C 1
ATOM 5070 O O . VAL B 2 317 ? 180.936 142.362 113.271 1.00 54.89 317 VAL B O 1
ATOM 5074 N N . GLN B 2 318 ? 181.423 140.211 113.717 1.00 63.12 318 GLN B N 1
ATOM 5075 C CA . GLN B 2 318 ? 182.385 140.130 112.624 1.00 63.12 318 GLN B CA 1
ATOM 5076 C C . GLN B 2 318 ? 181.713 140.328 111.273 1.00 63.12 318 GLN B C 1
ATOM 5077 O O . GLN B 2 318 ? 182.342 140.825 110.332 1.00 63.12 318 GLN B O 1
ATOM 5083 N N . ALA B 2 319 ? 180.442 139.939 111.152 1.00 67.62 319 ALA B N 1
ATOM 5084 C CA . ALA B 2 319 ? 179.718 140.161 109.905 1.00 67.62 319 ALA B CA 1
ATOM 5085 C C . ALA B 2 319 ? 179.372 141.634 109.721 1.00 67.62 319 ALA B C 1
ATOM 5086 O O . ALA B 2 319 ? 179.533 142.183 108.625 1.00 67.62 319 ALA B O 1
ATOM 5088 N N . PHE B 2 320 ? 178.894 142.289 110.781 1.00 68.03 320 PHE B N 1
ATOM 5089 C CA . PHE B 2 320 ? 178.507 143.692 110.670 1.00 68.03 320 PHE B CA 1
ATOM 5090 C C . PHE B 2 320 ? 179.706 144.627 110.588 1.00 68.03 320 PHE B C 1
ATOM 5091 O O . PHE B 2 320 ? 179.621 145.674 109.937 1.00 68.03 320 PHE B O 1
ATOM 5099 N N . PHE B 2 321 ? 180.815 144.283 111.231 1.00 51.56 321 PHE B N 1
ATOM 5100 C CA . PHE B 2 321 ? 181.974 145.161 111.321 1.00 51.56 321 PHE B CA 1
ATOM 5101 C C . PHE B 2 321 ? 183.173 144.525 110.626 1.00 51.56 321 PHE B C 1
ATOM 5102 O O . PHE B 2 321 ? 183.089 143.437 110.054 1.00 51.56 321 PHE B O 1
ATOM 5110 N N . GLY B 2 322 ? 184.299 145.231 110.680 1.00 68.79 322 GLY B N 1
ATOM 5111 C CA . GLY B 2 322 ? 185.550 144.725 110.154 1.00 68.79 322 GLY B CA 1
ATOM 5112 C C . GLY B 2 322 ? 186.735 145.141 111.000 1.00 68.79 322 GLY B C 1
ATOM 5113 O O . GLY B 2 322 ? 187.889 144.931 110.614 1.00 68.79 322 GLY B O 1
ATOM 5114 N N . SER B 2 323 ? 186.459 145.739 112.160 1.00 80.47 323 SER B N 1
ATOM 5115 C CA . SER B 2 323 ? 187.525 146.218 113.035 1.00 80.47 323 SER B CA 1
ATOM 5116 C C . SER B 2 323 ? 188.107 145.084 113.871 1.00 80.47 323 SER B C 1
ATOM 5117 O O . SER B 2 323 ? 189.297 144.771 113.763 1.00 80.47 323 SER B O 1
ATOM 5120 N N . GLN B 2 324 ? 187.278 144.476 114.726 1.00 83.97 324 GLN B N 1
ATOM 5121 C CA . GLN B 2 324 ? 187.638 143.317 115.559 1.00 83.97 324 GLN B CA 1
ATOM 5122 C C . GLN B 2 324 ? 188.983 143.494 116.268 1.00 83.97 324 GLN B C 1
ATOM 5123 O O . GLN B 2 324 ? 189.680 142.521 116.565 1.00 83.97 324 GLN B O 1
ATOM 5129 N N . ASN B 2 325 ? 189.354 144.741 116.562 1.00 80.05 325 ASN B N 1
ATOM 5130 C CA . ASN B 2 325 ? 190.567 145.010 117.332 1.00 80.05 325 ASN B CA 1
ATOM 5131 C C . ASN B 2 325 ? 190.398 146.037 118.441 1.00 80.05 325 ASN B C 1
ATOM 5132 O O . ASN B 2 325 ? 191.243 146.076 119.342 1.00 80.05 325 ASN B O 1
ATOM 5137 N N . ASN B 2 326 ? 189.355 146.868 118.425 1.00 67.33 326 ASN B N 1
ATOM 5138 C CA . ASN B 2 326 ? 189.173 147.926 119.413 1.00 67.33 326 ASN B CA 1
ATOM 5139 C C . ASN B 2 326 ? 188.197 147.530 120.515 1.00 67.33 326 ASN B C 1
ATOM 5140 O O . ASN B 2 326 ? 187.438 148.372 121.005 1.00 67.33 326 ASN B O 1
ATOM 5145 N N . PHE B 2 327 ? 188.200 146.260 120.911 1.00 50.54 327 PHE B N 1
ATOM 5146 C CA . PHE B 2 327 ? 187.290 145.794 121.948 1.00 50.54 327 PHE B CA 1
ATOM 5147 C C . PHE B 2 327 ? 187.657 146.402 123.296 1.00 50.54 327 PHE B C 1
ATOM 5148 O O . PHE B 2 327 ? 188.829 146.419 123.685 1.00 50.54 327 PHE B O 1
ATOM 5156 N N . CYS B 2 328 ? 186.651 146.903 124.007 1.00 43.15 328 CYS B N 1
ATOM 5157 C CA . CYS B 2 328 ? 186.811 147.428 125.356 1.00 43.15 328 CYS B CA 1
ATOM 5158 C C . CYS B 2 328 ? 185.823 146.723 126.272 1.00 43.15 328 CYS B C 1
ATOM 5159 O O . CYS B 2 328 ? 184.616 146.727 126.007 1.00 43.15 328 CYS B O 1
ATOM 5162 N N . ALA B 2 329 ? 186.331 146.124 127.347 1.00 36.90 329 ALA B N 1
ATOM 5163 C CA . ALA B 2 329 ? 185.523 145.299 128.230 1.00 36.90 329 ALA B CA 1
ATOM 5164 C C . ALA B 2 329 ? 185.743 145.700 129.681 1.00 36.90 329 ALA B C 1
ATOM 5165 O O . ALA B 2 329 ? 186.821 146.167 130.058 1.00 36.90 329 ALA B O 1
ATOM 5167 N N . PHE B 2 330 ? 184.703 145.514 130.492 1.00 34.05 330 PHE B N 1
ATOM 5168 C CA . PHE B 2 330 ? 184.769 145.780 131.921 1.00 34.05 330 PHE B CA 1
ATOM 5169 C C . PHE B 2 330 ? 183.924 144.755 132.661 1.00 34.05 330 PHE B C 1
ATOM 5170 O O . PHE B 2 330 ? 182.825 144.410 132.218 1.00 34.05 330 PHE B O 1
ATOM 5178 N N . ASN B 2 331 ? 184.447 144.265 133.780 1.00 42.99 331 ASN B N 1
ATOM 5179 C CA . ASN B 2 331 ? 183.716 143.303 134.590 1.00 42.99 331 ASN B CA 1
ATOM 5180 C C . ASN B 2 331 ? 182.565 143.992 135.316 1.00 42.99 331 ASN B C 1
ATOM 5181 O O . ASN B 2 331 ? 182.611 145.191 135.603 1.00 42.99 331 ASN B O 1
ATOM 5186 N N . LEU B 2 332 ? 181.523 143.217 135.620 1.00 42.64 332 LEU B N 1
ATOM 5187 C CA . LEU B 2 332 ? 180.292 143.763 136.194 1.00 42.64 332 LEU B CA 1
ATOM 5188 C C . LEU B 2 332 ? 179.786 142.798 137.262 1.00 42.64 332 LEU B C 1
ATOM 5189 O O . LEU B 2 332 ? 179.056 141.853 136.953 1.00 42.64 332 LEU B O 1
ATOM 5194 N N . THR B 2 333 ? 180.158 143.051 138.513 1.00 46.43 333 THR B N 1
ATOM 5195 C CA . THR B 2 333 ? 179.815 142.170 139.618 1.00 46.43 333 THR B CA 1
ATOM 5196 C C . THR B 2 333 ? 178.450 142.522 140.202 1.00 46.43 333 THR B C 1
ATOM 5197 O O . THR B 2 333 ? 177.957 143.644 140.070 1.00 46.43 333 THR B O 1
ATOM 5201 N N . PHE B 2 334 ? 177.847 141.537 140.866 1.00 43.74 334 PHE B N 1
ATOM 5202 C CA . PHE B 2 334 ? 176.555 141.690 141.523 1.00 43.74 334 PHE B CA 1
ATOM 5203 C C . PHE B 2 334 ? 176.695 141.357 143.000 1.00 43.74 334 PHE B C 1
ATOM 5204 O O . PHE B 2 334 ? 177.144 140.261 143.349 1.00 43.74 334 PHE B O 1
ATOM 5212 N N . GLY B 2 335 ? 176.298 142.290 143.858 1.00 55.94 335 GLY B N 1
ATOM 5213 C CA . GLY B 2 335 ? 176.212 142.026 145.283 1.00 55.94 335 GLY B CA 1
ATOM 5214 C C . GLY B 2 335 ? 177.534 142.138 146.025 1.00 55.94 335 GLY B C 1
ATOM 5215 O O . GLY B 2 335 ? 178.582 142.474 145.478 1.00 55.94 335 GLY B O 1
ATOM 5216 N N . ALA B 2 336 ? 177.454 141.846 147.324 1.00 87.85 336 ALA B N 1
ATOM 5217 C CA . ALA B 2 336 ? 178.594 141.897 148.229 1.00 87.85 336 ALA B CA 1
ATOM 5218 C C . ALA B 2 336 ? 178.257 141.075 149.464 1.00 87.85 336 ALA B C 1
ATOM 5219 O O . ALA B 2 336 ? 177.075 140.865 149.755 1.00 87.85 336 ALA B O 1
ATOM 5221 N N . PRO B 2 337 ? 179.264 140.594 150.208 1.00 101.85 337 PRO B N 1
ATOM 5222 C CA . PRO B 2 337 ? 178.973 139.833 151.433 1.00 101.85 337 PRO B CA 1
ATOM 5223 C C . PRO B 2 337 ? 178.552 140.708 152.603 1.00 101.85 337 PRO B C 1
ATOM 5224 O O . PRO B 2 337 ? 178.417 140.217 153.729 1.00 101.85 337 PRO B O 1
ATOM 5228 N N . THR B 2 338 ? 178.352 142.005 152.355 1.00 105.57 338 THR B N 1
ATOM 5229 C CA . THR B 2 338 ? 178.015 142.921 153.440 1.00 105.57 338 THR B CA 1
ATOM 5230 C C . THR B 2 338 ? 176.672 142.571 154.071 1.00 105.57 338 THR B C 1
ATOM 5231 O O . THR B 2 338 ? 176.539 142.564 155.301 1.00 105.57 338 THR B O 1
ATOM 5235 N N . GLY B 2 339 ? 175.669 142.271 153.250 1.00 103.06 339 GLY B N 1
ATOM 5236 C CA . GLY B 2 339 ? 174.347 141.975 153.747 1.00 103.06 339 GLY B CA 1
ATOM 5237 C C . GLY B 2 339 ? 173.688 140.829 153.008 1.00 103.06 339 GLY B C 1
ATOM 5238 O O . GLY B 2 339 ? 174.265 139.749 152.845 1.00 103.06 339 GLY B O 1
ATOM 5239 N N . PRO B 2 340 ? 172.450 141.041 152.562 1.00 92.12 340 PRO B N 1
ATOM 5240 C CA . PRO B 2 340 ? 171.749 139.991 151.813 1.00 92.12 340 PRO B CA 1
ATOM 5241 C C . PRO B 2 340 ? 172.477 139.649 150.522 1.00 92.12 340 PRO B C 1
ATOM 5242 O O . PRO B 2 340 ? 173.041 140.517 149.854 1.00 92.12 340 PRO B O 1
ATOM 5246 N N . GLY B 2 341 ? 172.460 138.365 150.179 1.00 92.94 341 GLY B N 1
ATOM 5247 C CA . GLY B 2 341 ? 173.110 137.894 148.973 1.00 92.94 341 GLY B CA 1
ATOM 5248 C C . GLY B 2 341 ? 172.235 136.951 148.175 1.00 92.94 341 GLY B C 1
ATOM 5249 O O . GLY B 2 341 ? 171.005 137.020 148.253 1.00 92.94 341 GLY B O 1
ATOM 5250 N N . TYR B 2 342 ? 172.856 136.065 147.402 1.00 89.81 342 TYR B N 1
ATOM 5251 C CA . TYR B 2 342 ? 172.141 135.089 146.587 1.00 89.81 342 TYR B CA 1
ATOM 5252 C C . TYR B 2 342 ? 172.428 133.702 147.162 1.00 89.81 342 TYR B C 1
ATOM 5253 O O . TYR B 2 342 ? 173.294 132.966 146.687 1.00 89.81 342 TYR B O 1
ATOM 5262 N N . TRP B 2 343 ? 171.685 133.349 148.201 1.00 100.90 343 TRP B N 1
ATOM 5263 C CA . TRP B 2 343 ? 171.756 132.020 148.798 1.00 100.90 343 TRP B CA 1
ATOM 5264 C C . TRP B 2 343 ? 170.389 131.385 148.988 1.00 100.90 343 TRP B C 1
ATOM 5265 O O . TRP B 2 343 ? 170.242 130.180 148.770 1.00 100.90 343 TRP B O 1
ATOM 5276 N N . ASP B 2 344 ? 169.383 132.166 149.386 1.00 108.50 344 ASP B N 1
ATOM 5277 C CA . ASP B 2 344 ? 168.056 131.617 149.634 1.00 108.50 344 ASP B CA 1
ATOM 5278 C C . ASP B 2 344 ? 167.324 131.300 148.336 1.00 108.50 344 ASP B C 1
ATOM 5279 O O . ASP B 2 344 ? 166.677 130.252 148.225 1.00 108.50 344 ASP B O 1
ATOM 5284 N N . GLN B 2 345 ? 167.416 132.184 147.349 1.00 93.48 345 GLN B N 1
ATOM 5285 C CA . GLN B 2 345 ? 166.759 131.975 146.070 1.00 93.48 345 GLN B CA 1
ATOM 5286 C C . GLN B 2 345 ? 167.712 131.294 145.093 1.00 93.48 345 GLN B C 1
ATOM 5287 O O . GLN B 2 345 ? 168.838 130.924 145.435 1.00 93.48 345 GLN B O 1
ATOM 5293 N N . TYR B 2 346 ? 167.246 131.128 143.854 1.00 89.40 346 TYR B N 1
ATOM 5294 C CA . TYR B 2 346 ? 168.015 130.419 142.839 1.00 89.40 346 TYR B CA 1
ATOM 5295 C C . TYR B 2 346 ? 168.070 131.173 141.515 1.00 89.40 346 TYR B C 1
ATOM 5296 O O . TYR B 2 346 ? 168.286 130.557 140.466 1.00 89.40 346 TYR B O 1
ATOM 5305 N N . TYR B 2 347 ? 167.940 132.492 141.626 1.00 71.16 347 TYR B N 1
ATOM 5306 C CA . TYR B 2 347 ? 167.846 133.285 140.434 1.00 71.16 347 TYR B CA 1
ATOM 5307 C C . TYR B 2 347 ? 168.168 134.791 140.639 1.00 71.16 347 TYR B C 1
ATOM 5308 O O . TYR B 2 347 ? 167.787 135.334 141.654 1.00 71.16 347 TYR B O 1
ATOM 5317 N N . LEU B 2 348 ? 168.884 135.453 139.708 1.00 47.81 348 LEU B N 1
ATOM 5318 C CA . LEU B 2 348 ? 169.310 136.837 139.871 1.00 47.81 348 LEU B CA 1
ATOM 5319 C C . LEU B 2 348 ? 168.874 137.631 138.650 1.00 47.81 348 LEU B C 1
ATOM 5320 O O . LEU B 2 348 ? 169.060 137.177 137.517 1.00 47.81 348 LEU B O 1
ATOM 5325 N N . CYS B 2 349 ? 168.308 138.815 138.876 1.00 41.93 349 CYS B N 1
ATOM 5326 C CA . CYS B 2 349 ? 167.735 139.625 137.812 1.00 41.93 349 CYS B CA 1
ATOM 5327 C C . CYS B 2 349 ? 168.419 140.984 137.739 1.00 41.93 349 CYS B C 1
ATOM 5328 O O . CYS B 2 349 ? 168.851 141.539 138.754 1.00 41.93 349 CYS B O 1
ATOM 5331 N N . TRP B 2 350 ? 168.506 141.512 136.519 1.00 23.13 350 TRP B N 1
ATOM 5332 C CA . TRP B 2 350 ? 169.152 142.787 136.245 1.00 23.13 350 TRP B CA 1
ATOM 5333 C C . TRP B 2 350 ? 168.385 143.492 135.134 1.00 23.13 350 TRP B C 1
ATOM 5334 O O . TRP B 2 350 ? 167.699 142.855 134.333 1.00 23.13 350 TRP B O 1
ATOM 5345 N N . SER B 2 351 ? 168.502 144.819 135.092 1.00 21.26 351 SER B N 1
ATOM 5346 C CA . SER B 2 351 ? 167.753 145.626 134.138 1.00 21.26 351 SER B CA 1
ATOM 5347 C C . SER B 2 351 ? 168.632 146.731 133.572 1.00 21.26 351 SER B C 1
ATOM 5348 O O . SER B 2 351 ? 169.398 147.360 134.306 1.00 21.26 351 SER B O 1
ATOM 5351 N N . MET B 2 352 ? 168.510 146.966 132.266 1.00 18.36 352 MET B N 1
ATOM 5352 C CA . MET B 2 352 ? 169.261 148.023 131.599 1.00 18.36 352 MET B CA 1
ATOM 5353 C C . MET B 2 352 ? 168.565 148.372 130.293 1.00 18.36 352 MET B C 1
ATOM 5354 O O . MET B 2 352 ? 167.747 147.603 129.781 1.00 18.36 352 MET B O 1
ATOM 5359 N N . LEU B 2 353 ? 168.901 149.542 129.757 1.00 43.10 353 LEU B N 1
ATOM 5360 C CA . LEU B 2 353 ? 168.404 149.993 128.464 1.00 43.10 353 LEU B CA 1
ATOM 5361 C C . LEU B 2 353 ? 169.515 149.934 127.421 1.00 43.10 353 LEU B C 1
ATOM 5362 O O . LEU B 2 353 ? 170.676 149.642 127.722 1.00 43.10 353 LEU B O 1
ATOM 5367 N N . LEU B 2 354 ? 169.135 150.224 126.179 1.00 18.84 354 LEU B N 1
ATOM 5368 C CA . LEU B 2 354 ? 170.048 150.270 125.047 1.00 18.84 354 LEU B CA 1
ATOM 5369 C C . LEU B 2 354 ? 169.308 150.902 123.878 1.00 18.84 354 LEU B C 1
ATOM 5370 O O . LEU B 2 354 ? 168.136 150.595 123.650 1.00 18.84 354 LEU B O 1
ATOM 5375 N N . GLY B 2 355 ? 169.982 151.782 123.158 1.00 27.22 355 GLY B N 1
ATOM 5376 C CA . GLY B 2 355 ? 169.379 152.418 122.002 1.00 27.22 355 GLY B CA 1
ATOM 5377 C C . GLY B 2 355 ? 169.905 153.823 121.806 1.00 27.22 355 GLY B C 1
ATOM 5378 O O . GLY B 2 355 ? 170.612 154.379 122.644 1.00 27.22 355 GLY B O 1
ATOM 5379 N N . MET B 2 356 ? 169.534 154.399 120.666 1.00 39.84 356 MET B N 1
ATOM 5380 C CA . MET B 2 356 ? 169.969 155.729 120.268 1.00 39.84 356 MET B CA 1
ATOM 5381 C C . MET B 2 356 ? 168.906 156.766 120.612 1.00 39.84 356 MET B C 1
ATOM 5382 O O . MET B 2 356 ? 167.705 156.485 120.582 1.00 39.84 356 MET B O 1
ATOM 5387 N N . GLY B 2 357 ? 169.360 157.970 120.939 1.00 42.74 357 GLY B N 1
ATOM 5388 C CA . GLY B 2 357 ? 168.485 159.090 121.196 1.00 42.74 357 GLY B CA 1
ATOM 5389 C C . GLY B 2 357 ? 169.031 159.944 122.317 1.00 42.74 357 GLY B C 1
ATOM 5390 O O . GLY B 2 357 ? 170.201 159.845 122.681 1.00 42.74 357 GLY B O 1
ATOM 5391 N N . PHE B 2 358 ? 168.163 160.793 122.863 1.00 49.59 358 PHE B N 1
ATOM 5392 C CA . PHE B 2 358 ? 168.518 161.617 124.011 1.00 49.59 358 PHE B CA 1
ATOM 5393 C C . PHE B 2 358 ? 168.224 160.849 125.291 1.00 49.59 358 PHE B C 1
ATOM 5394 O O . PHE B 2 358 ? 167.077 160.427 125.495 1.00 49.59 358 PHE B O 1
ATOM 5402 N N . PRO B 2 359 ? 169.205 160.639 126.163 1.00 39.22 359 PRO B N 1
ATOM 5403 C CA . PRO B 2 359 ? 168.968 159.849 127.375 1.00 39.22 359 PRO B CA 1
ATOM 5404 C C . PRO B 2 359 ? 168.072 160.595 128.346 1.00 39.22 359 PRO B C 1
ATOM 5405 O O . PRO B 2 359 ? 168.387 161.722 128.756 1.00 39.22 359 PRO B O 1
ATOM 5409 N N . PRO B 2 360 ? 166.945 160.002 128.733 1.00 42.11 360 PRO B N 1
ATOM 5410 C CA . PRO B 2 360 ? 166.091 160.627 129.749 1.00 42.11 360 PRO B CA 1
ATOM 5411 C C . PRO B 2 360 ? 166.796 160.692 131.093 1.00 42.11 360 PRO B C 1
ATOM 5412 O O . PRO B 2 360 ? 167.610 159.831 131.434 1.00 42.11 360 PRO B O 1
ATOM 5416 N N . VAL B 2 361 ? 166.471 161.724 131.870 1.00 55.55 361 VAL B N 1
ATOM 5417 C CA . VAL B 2 361 ? 167.132 161.987 133.147 1.00 55.55 361 VAL B CA 1
ATOM 5418 C C . VAL B 2 361 ? 166.238 161.615 134.336 1.00 55.55 361 VAL B C 1
ATOM 5419 O O . VAL B 2 361 ? 166.542 160.679 135.070 1.00 55.55 361 VAL B O 1
ATOM 5423 N N . ASP B 2 362 ? 165.148 162.362 134.549 1.00 69.26 362 ASP B N 1
ATOM 5424 C CA . ASP B 2 362 ? 164.019 162.227 135.484 1.00 69.26 362 ASP B CA 1
ATOM 5425 C C . ASP B 2 362 ? 163.076 163.406 135.277 1.00 69.26 362 ASP B C 1
ATOM 5426 O O . ASP B 2 362 ? 163.464 164.441 134.729 1.00 69.26 362 ASP B O 1
ATOM 5431 N N . ILE B 2 363 ? 161.836 163.236 135.735 1.00 76.55 363 ILE B N 1
ATOM 5432 C CA . ILE B 2 363 ? 160.837 164.302 135.781 1.00 76.55 363 ILE B CA 1
ATOM 5433 C C . ILE B 2 363 ? 160.113 164.206 137.118 1.00 76.55 363 ILE B C 1
ATOM 5434 O O . ILE B 2 363 ? 159.720 163.113 137.538 1.00 76.55 363 ILE B O 1
ATOM 5439 N N . PHE B 2 364 ? 159.930 165.346 137.782 1.00 68.42 364 PHE B N 1
ATOM 5440 C CA . PHE B 2 364 ? 159.228 165.357 139.058 1.00 68.42 364 PHE B CA 1
ATOM 5441 C C . PHE B 2 364 ? 157.749 165.042 138.868 1.00 68.42 364 PHE B C 1
ATOM 5442 O O . PHE B 2 364 ? 157.106 165.529 137.935 1.00 68.42 364 PHE B O 1
ATOM 5450 N N . SER B 2 365 ? 157.211 164.218 139.766 1.00 72.78 365 SER B N 1
ATOM 5451 C CA . SER B 2 365 ? 155.807 163.848 139.731 1.00 72.78 365 SER B CA 1
ATOM 5452 C C . SER B 2 365 ? 154.934 164.989 140.252 1.00 72.78 365 SER B C 1
ATOM 5453 O O . SER B 2 365 ? 155.396 165.826 141.033 1.00 72.78 365 SER B O 1
ATOM 5456 N N . PRO B 2 366 ? 153.670 165.047 139.826 1.00 77.03 366 PRO B N 1
ATOM 5457 C CA . PRO B 2 366 ? 152.779 166.108 140.325 1.00 77.03 366 PRO B CA 1
ATOM 5458 C C . PRO B 2 366 ? 152.566 166.085 141.829 1.00 77.03 366 PRO B C 1
ATOM 5459 O O . PRO B 2 366 ? 152.251 167.131 142.407 1.00 77.03 366 PRO B O 1
ATOM 5463 N N . LEU B 2 367 ? 152.711 164.929 142.483 1.00 72.99 367 LEU B N 1
ATOM 5464 C CA . LEU B 2 367 ? 152.427 164.848 143.915 1.00 72.99 367 LEU B CA 1
ATOM 5465 C C . LEU B 2 367 ? 153.390 165.708 144.726 1.00 72.99 367 LEU B C 1
ATOM 5466 O O . LEU B 2 367 ? 152.966 166.540 145.539 1.00 72.99 367 LEU B O 1
ATOM 5471 N N . VAL B 2 368 ? 154.695 165.518 144.518 1.00 66.90 368 VAL B N 1
ATOM 5472 C CA . VAL B 2 368 ? 155.687 166.272 145.279 1.00 66.90 368 VAL B CA 1
ATOM 5473 C C . VAL B 2 368 ? 155.598 167.755 144.945 1.00 66.90 368 VAL B C 1
ATOM 5474 O O . VAL B 2 368 ? 155.734 168.614 145.825 1.00 66.90 368 VAL B O 1
ATOM 5478 N N . LEU B 2 369 ? 155.352 168.078 143.674 1.00 77.23 369 LEU B N 1
ATOM 5479 C CA . LEU B 2 369 ? 155.188 169.473 143.279 1.00 77.23 369 LEU B CA 1
ATOM 5480 C C . LEU B 2 369 ? 153.998 170.110 143.985 1.00 77.23 369 LEU B C 1
ATOM 5481 O O . LEU B 2 369 ? 154.080 171.250 144.456 1.00 77.23 369 LEU B O 1
ATOM 5486 N N . GLY B 2 370 ? 152.883 169.384 144.078 1.00 78.31 370 GLY B N 1
ATOM 5487 C CA . GLY B 2 370 ? 151.712 169.924 144.751 1.00 78.31 370 GLY B CA 1
ATOM 5488 C C . GLY B 2 370 ? 151.928 170.111 146.241 1.00 78.31 370 GLY B C 1
ATOM 5489 O O . GLY B 2 370 ? 151.474 171.098 146.830 1.00 78.31 370 GLY B O 1
ATOM 5490 N N . ILE B 2 371 ? 152.615 169.159 146.877 1.00 71.38 371 ILE B N 1
ATOM 5491 C CA . ILE B 2 371 ? 152.874 169.316 148.306 1.00 71.38 371 ILE B CA 1
ATOM 5492 C C . ILE B 2 371 ? 153.846 170.463 148.555 1.00 71.38 371 ILE B C 1
ATOM 5493 O O . ILE B 2 371 ? 153.712 171.195 149.540 1.00 71.38 371 ILE B O 1
ATOM 5498 N N . MET B 2 372 ? 154.826 170.657 147.669 1.00 68.47 372 MET B N 1
ATOM 5499 C CA . MET B 2 372 ? 155.669 171.846 147.757 1.00 68.47 372 MET B CA 1
ATOM 5500 C C . MET B 2 372 ? 154.860 173.125 147.577 1.00 68.47 372 MET B C 1
ATOM 5501 O O . MET B 2 372 ? 155.103 174.120 148.270 1.00 68.47 372 MET B O 1
ATOM 5506 N N . ALA B 2 373 ? 153.900 173.118 146.650 1.00 75.19 373 ALA B N 1
ATOM 5507 C CA . ALA B 2 373 ? 153.064 174.294 146.437 1.00 75.19 373 ALA B CA 1
ATOM 5508 C C . ALA B 2 373 ? 152.258 174.630 147.686 1.00 75.19 373 ALA B C 1
ATOM 5509 O O . ALA B 2 373 ? 152.166 175.797 148.083 1.00 75.19 373 ALA B O 1
ATOM 5511 N N . VAL B 2 374 ? 151.663 173.616 148.321 1.00 72.99 374 VAL B N 1
ATOM 5512 C CA . VAL B 2 374 ? 150.866 173.880 149.519 1.00 72.99 374 VAL B CA 1
ATOM 5513 C C . VAL B 2 374 ? 151.769 174.257 150.690 1.00 72.99 374 VAL B C 1
ATOM 5514 O O . VAL B 2 374 ? 151.376 175.030 151.573 1.00 72.99 374 VAL B O 1
ATOM 5518 N N . ALA B 2 375 ? 152.994 173.723 150.716 1.00 77.20 375 ALA B N 1
ATOM 5519 C CA . ALA B 2 375 ? 153.956 174.121 151.739 1.00 77.20 375 ALA B CA 1
ATOM 5520 C C . ALA B 2 375 ? 154.325 175.591 151.598 1.00 77.20 375 ALA B C 1
ATOM 5521 O O . ALA B 2 375 ? 154.459 176.310 152.595 1.00 77.20 375 ALA B O 1
ATOM 5523 N N . LEU B 2 376 ? 154.499 176.057 150.359 1.00 88.65 376 LEU B N 1
ATOM 5524 C CA . LEU B 2 376 ? 154.771 177.472 150.132 1.00 88.65 376 LEU B CA 1
ATOM 5525 C C . LEU B 2 376 ? 153.545 178.338 150.383 1.00 88.65 376 LEU B C 1
ATOM 5526 O O . LEU B 2 376 ? 153.664 179.568 150.431 1.00 88.65 376 LEU B O 1
ATOM 5531 N N . GLY B 2 377 ? 152.369 177.728 150.536 1.00 90.87 377 GLY B N 1
ATOM 5532 C CA . GLY B 2 377 ? 151.170 178.509 150.792 1.00 90.87 377 GLY B CA 1
ATOM 5533 C C . GLY B 2 377 ? 151.118 179.072 152.198 1.00 90.87 377 GLY B C 1
ATOM 5534 O O . GLY B 2 377 ? 150.471 180.092 152.445 1.00 90.87 377 GLY B O 1
ATOM 5535 N N . ALA B 2 378 ? 151.790 178.411 153.142 1.00 88.02 378 ALA B N 1
ATOM 5536 C CA . ALA B 2 378 ? 151.755 178.823 154.542 1.00 88.02 378 ALA B CA 1
ATOM 5537 C C . ALA B 2 378 ? 152.320 180.229 154.747 1.00 88.02 378 ALA B C 1
ATOM 5538 O O . ALA B 2 378 ? 151.649 181.058 155.375 1.00 88.02 378 ALA B O 1
ATOM 5540 N N . PRO B 2 379 ? 153.526 180.556 154.261 1.00 99.67 379 PRO B N 1
ATOM 5541 C CA . PRO B 2 379 ? 154.000 181.943 154.406 1.00 99.67 379 PRO B CA 1
ATOM 5542 C C . PRO B 2 379 ? 153.146 182.958 153.666 1.00 99.67 379 PRO B C 1
ATOM 5543 O O . PRO B 2 379 ? 152.984 184.083 154.155 1.00 99.67 379 PRO B O 1
ATOM 5547 N N . GLY B 2 380 ? 152.596 182.600 152.505 1.00 106.13 380 GLY B N 1
ATOM 5548 C CA . GLY B 2 380 ? 151.772 183.542 151.766 1.00 106.13 380 GLY B CA 1
ATOM 5549 C C . GLY B 2 380 ? 150.416 183.772 152.405 1.00 106.13 380 GLY B C 1
ATOM 5550 O O . GLY B 2 380 ? 149.835 184.853 152.275 1.00 106.13 380 GLY B O 1
ATOM 5551 N N . LEU B 2 381 ? 149.889 182.758 153.098 1.00 110.14 381 LEU B N 1
ATOM 5552 C CA . LEU B 2 381 ? 148.550 182.863 153.669 1.00 110.14 381 LEU B CA 1
ATOM 5553 C C . LEU B 2 381 ? 148.464 183.960 154.722 1.00 110.14 381 LEU B C 1
ATOM 5554 O O . LEU B 2 381 ? 147.486 184.715 154.751 1.00 110.14 381 LEU B O 1
ATOM 5559 N N . MET B 2 382 ? 149.468 184.064 155.593 1.00 113.87 382 MET B N 1
ATOM 5560 C CA . MET B 2 382 ? 149.451 185.060 156.657 1.00 113.87 382 MET B CA 1
ATOM 5561 C C . MET B 2 382 ? 149.493 186.483 156.116 1.00 113.87 382 MET B C 1
ATOM 5562 O O . MET B 2 382 ? 148.794 187.359 156.638 1.00 113.87 382 MET B O 1
ATOM 5567 N N . PHE B 2 383 ? 150.296 186.733 155.077 1.00 121.80 383 PHE B N 1
ATOM 5568 C CA . PHE B 2 383 ? 150.362 188.074 154.505 1.00 121.80 383 PHE B CA 1
ATOM 5569 C C . PHE B 2 383 ? 148.988 188.552 154.057 1.00 121.80 383 PHE B C 1
ATOM 5570 O O . PHE B 2 383 ? 148.696 189.752 154.111 1.00 121.80 383 PHE B O 1
ATOM 5578 N N . LEU B 2 384 ? 148.132 187.630 153.611 1.00 123.67 384 LEU B N 1
ATOM 5579 C CA . LEU B 2 384 ? 146.730 187.961 153.385 1.00 123.67 384 LEU B CA 1
ATOM 5580 C C . LEU B 2 384 ? 146.012 188.201 154.708 1.00 123.67 384 LEU B C 1
ATOM 5581 O O . LEU B 2 384 ? 145.248 189.162 154.853 1.00 123.67 384 LEU B O 1
ATOM 5586 N N . GLY B 2 385 ? 146.246 187.329 155.688 1.00 119.64 385 GLY B N 1
ATOM 5587 C CA . GLY B 2 385 ? 145.635 187.458 156.996 1.00 119.64 385 GLY B CA 1
ATOM 5588 C C . GLY B 2 385 ? 146.103 188.681 157.756 1.00 119.64 385 GLY B C 1
ATOM 5589 O O . GLY B 2 385 ? 145.321 189.310 158.476 1.00 119.64 385 GLY B O 1
ATOM 5590 N N . GLY B 2 386 ? 147.382 189.023 157.610 1.00 121.16 386 GLY B N 1
ATOM 5591 C CA . GLY B 2 386 ? 147.929 190.201 158.253 1.00 121.16 386 GLY B CA 1
ATOM 5592 C C . GLY B 2 386 ? 147.261 191.474 157.780 1.00 121.16 386 GLY B C 1
ATOM 5593 O O . GLY B 2 386 ? 146.964 192.366 158.580 1.00 121.16 386 GLY B O 1
ATOM 5594 N N . GLY B 2 387 ? 147.023 191.567 156.471 1.00 120.57 387 GLY B N 1
ATOM 5595 C CA . GLY B 2 387 ? 146.281 192.700 155.943 1.00 120.57 387 GLY B CA 1
ATOM 5596 C C . GLY B 2 387 ? 144.849 192.739 156.435 1.00 120.57 387 GLY B C 1
ATOM 5597 O O . GLY B 2 387 ? 144.271 193.814 156.613 1.00 120.57 387 GLY B O 1
ATOM 5598 N N . LEU B 2 388 ? 144.251 191.564 156.652 1.00 120.33 388 LEU B N 1
ATOM 5599 C CA . LEU B 2 388 ? 142.884 191.505 157.159 1.00 120.33 388 LEU B CA 1
ATOM 5600 C C . LEU B 2 388 ? 142.789 192.125 158.548 1.00 120.33 388 LEU B C 1
ATOM 5601 O O . LEU B 2 388 ? 141.858 192.886 158.840 1.00 120.33 388 LEU B O 1
ATOM 5606 N N . PHE B 2 389 ? 143.746 191.809 159.422 1.00 112.87 389 PHE B N 1
ATOM 5607 C CA . PHE B 2 389 ? 143.764 192.414 160.750 1.00 112.87 389 PHE B CA 1
ATOM 5608 C C . PHE B 2 389 ? 144.180 193.878 160.675 1.00 112.87 389 PHE B C 1
ATOM 5609 O O . PHE B 2 389 ? 143.802 194.689 161.529 1.00 112.87 389 PHE B O 1
ATOM 5617 N N . LEU B 2 390 ? 144.968 194.232 159.660 1.00 118.74 390 LEU B N 1
ATOM 5618 C CA . LEU B 2 390 ? 145.399 195.609 159.455 1.00 118.74 390 LEU B CA 1
ATOM 5619 C C . LEU B 2 390 ? 144.198 196.514 159.218 1.00 118.74 390 LEU B C 1
ATOM 5620 O O . LEU B 2 390 ? 144.145 197.636 159.732 1.00 118.74 390 LEU B O 1
ATOM 5625 N N . LEU B 2 391 ? 143.231 196.034 158.442 1.00 116.69 391 LEU B N 1
ATOM 5626 C CA . LEU B 2 391 ? 142.010 196.785 158.177 1.00 116.69 391 LEU B CA 1
ATOM 5627 C C . LEU B 2 391 ? 141.193 196.939 159.456 1.00 116.69 391 LEU B C 1
ATOM 5628 O O . LEU B 2 391 ? 141.299 197.947 160.154 1.00 116.69 391 LEU B O 1
#

Sequence (732 aa):
SRLAHRLVVLSLMCFLGFGSYFCYDNPAALQTQVKRDMQVNTTKFMLLYAWYSWPNVVLCFLGGFLIDRIFGIRWGTVIFSCFVCIGQVIFALGGIFNAFWLMELGRFVFGIGGESLAVAQNTYAVSWFKGKELNLVFGLQLSMARIGSTVNMNLMGWLYGKIEALLGSAGHMTLGVTLMIGCITCIFSLICALALAYLDRRAEKFSLPLILVFVICVCYYVAVFPFIGLGKVFFMEKFRFSSQSASAINSIVYIISAPMSPLFGLLVDKTGKNIIWVLYAVAATLVSHMMLAFTFWNPWIAMCLLGFSYSLLACALWPMVAFIVPEHQLGTAYGFMQSIQNLGLAVIAILAGMILDSKGYLLLEVFFIACVSLSLLAVVCLYLVNRAQGGTRQVSMEVISGWPNPQNLLHIRAVGSNSTLHYVWSSLGPPAVVLVATNTTQSVLSVNWSLLLDPAGALMVLPKSSIQFSSALVFTRLLEFDSTNAGKPYPPYSLAKFSWNNITNSLDLANLSADFQGRPVDAFANGSLTFKVQAFSRSGRPAQPPRLLHTADVCQLEVALVGASPRGNHSLFGLEVATLGQGPDCPSVNERNSIDDEYAPAVFQLNQLLWGSSPSGFMQWRPVAFSEEERARESALPCQASTLHSTLASSLPHSPIVQAFFGSQNNFCAFNLTFGAPTGPGYWDQYYLCWSMLLGMGFPPVDIFSPLVLGIMAVALGAPGLMFLGGGLFLL

Organism: Mus musculus (NCBI:txid10090)

Radius of gyration: 34.22 Å; Cα contacts (8 Å, |Δi|>4): 1276; chains: 2; bounding box: 52×77×106 Å

Solvent-accessible surface area: 34751 Å² total; per-residue (Å²): 110,167,32,59,118,76,114,83,2,50,59,32,6,24,94,2,3,54,0,5,71,27,1,78,26,5,9,32,23,17,88,75,54,28,37,145,31,86,136,29,77,94,102,86,14,92,68,6,55,33,88,29,41,127,39,4,19,109,56,2,76,98,7,0,100,45,8,27,135,126,84,27,59,80,146,0,5,39,57,13,1,41,79,0,17,83,1,5,55,42,23,6,93,0,1,98,141,76,21,43,186,52,20,37,83,3,7,111,33,6,3,35,0,1,21,1,4,13,4,0,11,16,9,12,1,2,55,73,8,104,64,131,64,11,9,24,6,11,0,40,31,21,20,9,11,57,113,10,28,72,76,2,91,115,70,3,38,165,34,30,38,90,30,48,89,139,137,30,99,66,63,79,62,12,18,2,67,5,19,94,83,5,0,113,21,1,64,101,0,37,101,7,0,99,47,6,19,147,39,31,131,170,47,137,188,150,61,117,30,1,95,35,0,6,52,1,0,31,14,0,18,12,0,2,47,23,6,13,67,44,6,68,71,2,7,62,58,10,20,163,55,74,93,144,61,2,56,48,0,34,60,45,2,67,103,51,0,7,109,32,0,42,106,34,0,104,87,1,46,144,115,28,137,30,18,73,65,5,41,142,4,0,38,30,0,35,79,1,0,68,42,3,1,62,44,72,154,88,5,100,100,2,4,51,63,1,0,86,3,4,0,16,0,6,3,0,3,25,2,24,0,6,130,50,7,96,114,118,52,10,6,17,1,1,1,73,0,27,17,59,20,20,83,12,40,12,89,12,54,119,73,11,45,130,45,22,82,82,84,1,2,7,25,3,3,7,63,2,3,29,27,0,8,92,0,27,32,11,1,14,40,10,77,29,38,58,168,82,154,42,110,153,31,125,41,40,33,84,61,33,84,6,242,96,84,86,71,13,13,4,14,6,49,11,41,28,102,103,46,1,4,0,7,2,16,2,1,41,16,4,10,4,4,0,5,4,4,4,96,41,52,135,8,83,41,52,72,81,46,68,88,33,121,178,61,74,12,73,13,66,8,123,39,127,117,8,55,84,39,10,1,1,1,1,6,1,54,5,41,16,74,20,13,106,142,91,50,116,107,60,91,62,36,43,7,48,74,12,80,30,49,98,4,85,129,43,46,65,111,101,106,33,28,0,47,8,43,0,96,30,102,143,47,6,102,133,10,0,6,26,9,82,4,46,6,31,53,176,82,22,90,23,89,72,52,5,81,4,28,14,52,6,32,6,0,8,0,13,7,8,13,56,18,11,64,55,154,40,161,32,5,15,12,2,15,29,0,1,0,4,16,119,38,126,115,82,16,71,58,73,103,78,84,16,44,15,2,33,61,14,34,22,23,4,18,4,19,16,0,37,42,26,128,72,101,10,0,1,1,4,1,14,26,14,1,23,6,43,126,139,40,56,69,123,21,46,7,78,13,98,53,51,88,33,114,100,35,140,52,116,57,18,46,145,3,32,2,5,47,7,14,34,68,45,91,85,66,22,5,15,8,78,2,29,10,4,26,62,133,35,71,11,11,128,111,62,140,41,8,6,6,4,0,2,2,0,44,19,151,39,25,73,33,137,100,18,107,112,6,123,36,74,20,61,99,9,124,35,10,74,41,100,41,164,142,22,21,32,130,119,155,198

Secondary structure (DSSP, 8-state):
--SSTTHHHHHHHHHTTHHHHTGGGHHHHTTTTSTTSS---HHHHTHHHHTTTSTTHHHHHHHHHHIIIIIHHHHHHHHHHHHHHHHHHHHHHHHHT--HHHHHHTHHHHHHHHHHHHHHHHHHHHHHS-SSS-HHHHHHHHHHHHHHHHHHHHHHHHHHHHHHHHH---SS-HHHHHHHHHHHHHHHHHHHHHHHHHHHHHHH---HHHHHHHHHHHHHHHHHHHHHHHTHHHHHHSS---TTTTHHHHTHHHHTTTTTHHHHHHHHHTT--HHHHHHHHHHHHHHHHHHHHH--S-HHHHHHHHHHHHHTTTTTSTTHHHHHS-TT-HHHHHHHHHHHHHHHHHHHHHHHHHHHHHH-SHHHHHHHHHHHHHHHHHHHHHHHHHHHH--/-----EEE---SSS---EEEEEEE-SS-EEEEEEE-SSS-EEEEEEESSS---B---HHHH--------BS-GGG-EEEEEEEEEEEEE---S-----EEEEETTS--PPPHHHH-BTTTTEEEE--------SS--EEEEEE--SSSB---SSS---B-SS-EEEEEEEE----SSS---EEEEEEEE-SSSS--EEEEEE-S--SSSTT--EEEEEESSSSSEEEEE--S--B-SSS--TT----EE------PPTTSSPPPHHHHHH-S--S-EEEEEEEE--TTS--SSSSSEEEE--EEEEEPPP-----HHHHHHHHHHHHHHHHHHHHHHHHH-

Foldseek 3Di:
DLVVVCVVVLVLLLLLQCLQLALPCPCVLCPPVCCVQPHHDPVVSCLLCCLLFPPALVLLLVLLVCCLPPCDLQCQQLVLLVLSLVLLLQLLVCLLVVHVVSVSVSSNRNNSSNSSNVLSSLVVLLVPVPDPLRLQSLLSNLLSSLVNHVVSSVVLVVVVVVCCVPVHPDSSSCVSVSSVVVSVSSVSSNVSSVVVSVVVVVSVCADDVLVLLLLLLQLPLQLPPLVLVVQDPVCVPLHPDDNPVSVCLSPVLRVLQNVPLSVLSNVQVPPHDLLVQLLVLLVLLLVLLCPVQVDDPDNVVSSVSSSVSVSSNGSRSVCVVSPNHDPSCSSNSSSNSSSSNSVSNVVVSVVLVVVCVVPNDNVSSVVSSVSSVVSSVSSVVSVVVCVVVHD/DWDWDWDWDADPVHGATKIWIWIADDQWIWIWIWHQQFFTKIKIWIFRHRDKDWDDDVVQVVVRQAAIDIDPPVRTDWIKMKTQFWKWDACVPDLNPTDDTDGSGAFQWDYFVVADDPVQAWTWTWGAHPVQQPDWFKTWIKGAAQDWDWDPALQIDTDHNFKIKTKIKTFAGDHPDDDFKIKIKMKIDAPDQDFKDKDKDAADDQPGLHPFGIWIKIDSDPDQWKMKIFGQAKAFDRPGDNVRGFGKDKFDKDQDAAPPTDDDVVCSNHDPPRGRIIIIMIMTGGPPDDHHDPHGMMITMMMIGTGDDDDDDDDVVVVVVVVVVVVVVVVVVVVVVVVVD

B-factor: mean 63.51, std 34.36, range [7.9, 148.85]

GO terms:
  GO:0005765 lysosomal membrane (C, IDA)
  GO:0005765 lysosomal membrane (C, EXP)
  GO:0141204 dipeptide transmembrane transport from lysosomal lumen to cytosol (P, IMP)
  GO:0005764 lysosome (C, IDA)
  GO:0042803 protein homodimerization activity (F, IDA)
  GO:0050821 protein stabilization (P, IMP)
  GO:0061462 protein localization to lysosome (P, IMP)
  GO:0005515 protein binding (F, IPI)

Nearest PDB structures (foldseek):
  8r8q-assembly1_A  TM=1.003E+00  e=7.732E-48  Mus musculus
  7ckr-assembly1_A  TM=7.907E-01  e=1.911E-08  Homo sapiens
  8xty-assembly1_A  TM=7.241E-01  e=1.259E-06  Aequorea victoria
  8hpk-assembly1_A  TM=6.908E-01  e=7.530E-07  Oxalobacter formigenes
  8ttf-assembly1_A  TM=5.783E-01  e=1.944E-06  Staphylococcus aureus

InterPro domains:
  IPR011701 Major facilitator superfamily [PF07690] (49-402)
  IPR020846 Major facilitator superfamily domain [PS50850] (41-444)
  IPR036259 MFS transporter superfamily [G3DSA:1.20.1250.20] (38-240)
  IPR036259 MFS transporter superfamily [G3DSA:1.20.1250.20] (260-445)
  IPR036259 MFS transporter superfamily [SSF103473] (35-439)
  IPR052187 Lysosomal dipeptide transporter MFSD1 [PTHR23512] (32-461)